Protein AF-0000000066908039 (afdb_homodimer)

Radius of gyration: 25.73 Å; Cα contacts (8 Å, |Δi|>4): 1770; chains: 2; bounding box: 52×77×65 Å

Structure (mmCIF, N/CA/C/O backbone):
data_AF-0000000066908039-model_v1
#
loop_
_entity.id
_entity.type
_entity.pdbx_description
1 polymer 'Alanine--glyoxylate aminotransferase'
#
loop_
_atom_site.group_PDB
_atom_site.id
_atom_site.type_symbol
_atom_site.label_atom_id
_atom_site.label_alt_id
_atom_site.label_comp_id
_atom_site.label_asym_id
_atom_site.label_entity_id
_atom_site.label_seq_id
_atom_site.pdbx_PDB_ins_code
_atom_site.Cartn_x
_atom_site.Cartn_y
_atom_site.Cartn_z
_atom_site.occupancy
_atom_site.B_iso_or_equiv
_atom_site.auth_seq_id
_atom_site.auth_comp_id
_atom_site.auth_asym_id
_atom_site.auth_atom_id
_atom_site.pdbx_PDB_model_num
ATOM 1 N N . MET A 1 1 ? 25.484 -14.102 -6.543 1 81.69 1 MET A N 1
ATOM 2 C CA . MET A 1 1 ? 25.922 -14.5 -5.207 1 81.69 1 MET A CA 1
ATOM 3 C C . MET A 1 1 ? 25.031 -13.875 -4.137 1 81.69 1 MET A C 1
ATOM 5 O O . MET A 1 1 ? 24.5 -12.781 -4.328 1 81.69 1 MET A O 1
ATOM 9 N N . PRO A 1 2 ? 24.844 -14.617 -3.078 1 89.31 2 PRO A N 1
ATOM 10 C CA . PRO A 1 2 ? 24.047 -14.055 -1.981 1 89.31 2 PRO A CA 1
ATOM 11 C C . PRO A 1 2 ? 24.672 -12.781 -1.407 1 89.31 2 PRO A C 1
ATOM 13 O O . PRO A 1 2 ? 25.875 -12.711 -1.197 1 89.31 2 PRO A O 1
ATOM 16 N N . PRO A 1 3 ? 23.828 -11.75 -1.226 1 91.5 3 PRO A N 1
ATOM 17 C CA . PRO A 1 3 ? 24.375 -10.523 -0.628 1 91.5 3 PRO A CA 1
ATOM 18 C C . PRO A 1 3 ? 24.844 -10.734 0.809 1 91.5 3 PRO A C 1
ATOM 20 O O . PRO A 1 3 ? 24.078 -11.164 1.663 1 91.5 3 PRO A O 1
ATOM 23 N N . ARG A 1 4 ? 26.016 -10.305 1.172 1 90.81 4 ARG A N 1
ATOM 24 C CA . ARG A 1 4 ? 26.641 -10.547 2.463 1 90.81 4 ARG A CA 1
ATOM 25 C C . ARG A 1 4 ? 25.906 -9.82 3.582 1 90.81 4 ARG A C 1
ATOM 27 O O . ARG A 1 4 ? 25.844 -10.305 4.711 1 90.81 4 ARG A O 1
ATOM 34 N N . ALA A 1 5 ? 25.344 -8.633 3.219 1 90.31 5 ALA A N 1
ATOM 35 C CA . ALA A 1 5 ? 24.672 -7.82 4.227 1 90.31 5 ALA A CA 1
ATOM 36 C C . ALA A 1 5 ? 23.484 -8.57 4.828 1 90.31 5 ALA A C 1
ATOM 38 O O . ALA A 1 5 ? 23.109 -8.328 5.977 1 90.31 5 ALA A O 1
ATOM 39 N N . LEU A 1 6 ? 22.938 -9.516 4.098 1 94.56 6 LEU A N 1
ATOM 40 C CA . LEU A 1 6 ? 21.719 -10.211 4.516 1 94.56 6 LEU A CA 1
ATOM 41 C C . LEU A 1 6 ? 22.078 -11.453 5.336 1 94.56 6 LEU A C 1
ATOM 43 O O . LEU A 1 6 ? 21.188 -12.18 5.785 1 94.56 6 LEU A O 1
ATOM 47 N N . LEU A 1 7 ? 23.281 -11.672 5.566 1 92.94 7 LEU A N 1
ATOM 48 C CA . LEU A 1 7 ? 23.688 -12.789 6.418 1 92.94 7 LEU A CA 1
ATOM 49 C C . LEU A 1 7 ? 23.641 -12.383 7.891 1 92.94 7 LEU A C 1
ATOM 51 O O . LEU A 1 7 ? 23.672 -13.25 8.773 1 92.94 7 LEU A O 1
ATOM 55 N N . GLN A 1 8 ? 23.5 -11.078 8.141 1 91.44 8 GLN A N 1
ATOM 56 C CA . GLN A 1 8 ? 23.453 -10.562 9.5 1 91.44 8 GLN A CA 1
ATOM 57 C C . GLN A 1 8 ? 22.078 -10.008 9.836 1 91.44 8 GLN A C 1
ATOM 59 O O . GLN A 1 8 ? 21.375 -9.508 8.961 1 91.44 8 GLN A O 1
ATOM 64 N N . PRO A 1 9 ? 21.75 -10.164 11.117 1 90 9 PRO A N 1
ATOM 65 C CA . PRO A 1 9 ? 20.484 -9.539 11.508 1 90 9 PRO A CA 1
ATOM 66 C C . PRO A 1 9 ? 20.547 -8.016 11.477 1 90 9 PRO A C 1
ATOM 68 O O . PRO A 1 9 ? 21.625 -7.438 11.43 1 90 9 PRO A O 1
ATOM 71 N N . CYS A 1 10 ? 19.406 -7.414 11.336 1 90.75 10 CYS A N 1
ATOM 72 C CA . CYS A 1 10 ? 19.266 -5.965 11.391 1 90.75 10 CYS A CA 1
ATOM 73 C C . CYS A 1 10 ? 18.859 -5.508 12.781 1 90.75 10 CYS A C 1
ATOM 75 O O . CYS A 1 10 ? 17.953 -6.086 13.383 1 90.75 10 CYS A O 1
ATOM 77 N N . GLU A 1 11 ? 19.594 -4.531 13.242 1 90 11 GLU A N 1
ATOM 78 C CA . GLU A 1 11 ? 19.234 -3.959 14.531 1 90 11 GLU A CA 1
ATOM 79 C C . GLU A 1 11 ? 19 -2.453 14.422 1 90 11 GLU A C 1
ATOM 81 O O . GLU A 1 11 ? 19.734 -1.755 13.727 1 90 11 GLU A O 1
ATOM 86 N N . LEU A 1 12 ? 17.906 -2.064 14.969 1 94.25 12 LEU A N 1
ATOM 87 C CA . LEU A 1 12 ? 17.562 -0.649 15.023 1 94.25 12 LEU A CA 1
ATOM 88 C C . LEU A 1 12 ? 17.375 -0.19 16.469 1 94.25 12 LEU A C 1
ATOM 90 O O . LEU A 1 12 ? 16.844 -0.926 17.297 1 94.25 12 LEU A O 1
ATOM 94 N N . ARG A 1 13 ? 17.906 0.986 16.766 1 91.06 13 ARG A N 1
ATOM 95 C CA . ARG A 1 13 ? 17.719 1.56 18.094 1 91.06 13 ARG A CA 1
ATOM 96 C C . ARG A 1 13 ? 16.406 2.338 18.172 1 91.06 13 ARG A C 1
ATOM 98 O O . ARG A 1 13 ? 15.977 2.941 17.188 1 91.06 13 ARG A O 1
ATOM 105 N N . GLU A 1 14 ? 15.859 2.248 19.375 1 93.88 14 GLU A N 1
ATOM 106 C CA . GLU A 1 14 ? 14.68 3.076 19.625 1 93.88 14 GLU A CA 1
ATOM 107 C C . GLU A 1 14 ? 15.023 4.562 19.547 1 93.88 14 GLU A C 1
ATOM 109 O O . GLU A 1 14 ? 16.125 4.965 19.938 1 93.88 14 GLU A O 1
ATOM 114 N N . ARG A 1 15 ? 14.156 5.297 19.125 1 97.12 15 ARG A N 1
ATOM 115 C CA . ARG A 1 15 ? 14.312 6.746 19.047 1 97.12 15 ARG A CA 1
ATOM 116 C C . ARG A 1 15 ? 12.961 7.445 19.141 1 97.12 15 ARG A C 1
ATOM 118 O O . ARG A 1 15 ? 11.914 6.805 19.031 1 97.12 15 ARG A O 1
ATOM 125 N N . TYR A 1 16 ? 12.977 8.703 19.453 1 98.19 16 TYR A N 1
ATOM 126 C CA . TYR A 1 16 ? 11.766 9.508 19.5 1 98.19 16 TYR A CA 1
ATOM 127 C C . TYR A 1 16 ? 11.5 10.18 18.156 1 98.19 16 TYR A C 1
ATOM 129 O O . TYR A 1 16 ? 12.336 10.945 17.656 1 98.19 16 TYR A O 1
ATOM 137 N N . LEU A 1 17 ? 10.367 9.867 17.578 1 98.44 17 LEU A N 1
ATOM 138 C CA . LEU A 1 17 ? 10.008 10.422 16.266 1 98.44 17 LEU A CA 1
ATOM 139 C C . LEU A 1 17 ? 9.102 11.633 16.422 1 98.44 17 LEU A C 1
ATOM 141 O O . LEU A 1 17 ? 7.879 11.492 16.562 1 98.44 17 LEU A O 1
ATOM 145 N N . PHE A 1 18 ? 9.68 12.805 16.297 1 98.56 18 PHE A N 1
ATOM 146 C CA . PHE A 1 18 ? 8.945 14.047 16.484 1 98.56 18 PHE A CA 1
ATOM 147 C C . PHE A 1 18 ? 8.914 14.875 15.211 1 98.56 18 PHE A C 1
ATOM 149 O O . PHE A 1 18 ? 8.898 16.109 15.258 1 98.56 18 PHE A O 1
ATOM 156 N N . GLY A 1 19 ? 9.055 14.242 14.031 1 97.25 19 GLY A N 1
ATOM 157 C CA . GLY A 1 19 ? 8.867 14.898 12.75 1 97.25 19 GLY A CA 1
ATOM 158 C C . GLY A 1 19 ? 7.43 14.859 12.266 1 97.25 19 GLY A C 1
ATOM 159 O O . GLY A 1 19 ? 6.508 14.648 13.062 1 97.25 19 GLY A O 1
ATOM 160 N N . PRO A 1 20 ? 7.184 15.094 10.984 1 97 20 PRO A N 1
ATOM 161 C CA . PRO A 1 20 ? 5.824 15.117 10.438 1 97 20 PRO A CA 1
ATOM 162 C C . PRO A 1 20 ? 5.227 13.719 10.297 1 97 20 PRO A C 1
ATOM 164 O O . PRO A 1 20 ? 4.082 13.57 9.859 1 97 20 PRO A O 1
ATOM 167 N N . GLY A 1 21 ? 5.859 12.75 10.656 1 95.19 21 GLY A N 1
ATOM 168 C CA . GLY A 1 21 ? 5.5 11.352 10.516 1 95.19 21 GLY A CA 1
ATOM 169 C C . GLY A 1 21 ? 6.594 10.508 9.883 1 95.19 21 GLY A C 1
ATOM 170 O O . GLY A 1 21 ? 7.395 11.016 9.094 1 95.19 21 GLY A O 1
ATOM 171 N N . PRO A 1 22 ? 6.703 9.281 10.281 1 97.06 22 PRO A N 1
ATOM 172 C CA . PRO A 1 22 ? 5.805 8.516 11.148 1 97.06 22 PRO A CA 1
ATOM 173 C C . PRO A 1 22 ? 5.996 8.844 12.625 1 97.06 22 PRO A C 1
ATOM 175 O O . PRO A 1 22 ? 7.047 9.359 13.016 1 97.06 22 PRO A O 1
ATOM 178 N N . THR A 1 23 ? 4.98 8.594 13.406 1 97.56 23 THR A N 1
ATOM 179 C CA . THR A 1 23 ? 5.055 8.68 14.859 1 97.56 23 THR A CA 1
ATOM 180 C C . THR A 1 23 ? 5.516 7.348 15.453 1 97.56 23 THR A C 1
ATOM 182 O O . THR A 1 23 ? 5.504 6.324 14.766 1 97.56 23 THR A O 1
ATOM 185 N N . ASN A 1 24 ? 5.973 7.449 16.719 1 98.19 24 ASN A N 1
ATOM 186 C CA . ASN A 1 24 ? 6.141 6.18 17.406 1 98.19 24 ASN A CA 1
ATOM 187 C C . ASN A 1 24 ? 4.832 5.398 17.469 1 98.19 24 ASN A C 1
ATOM 189 O O . ASN A 1 24 ? 3.758 5.992 17.594 1 98.19 24 ASN A O 1
ATOM 193 N N . LEU A 1 25 ? 4.957 4.102 17.406 1 98.25 25 LEU A N 1
ATOM 194 C CA . LEU A 1 25 ? 3.764 3.264 17.359 1 98.25 25 LEU A CA 1
ATOM 195 C C . LEU A 1 25 ? 3.08 3.209 18.719 1 98.25 25 LEU A C 1
ATOM 197 O O . LEU A 1 25 ? 3.75 3.178 19.75 1 98.25 25 LEU A O 1
ATOM 201 N N . LEU A 1 26 ? 1.764 3.287 18.641 1 98.19 26 LEU A N 1
ATOM 202 C CA . LEU A 1 26 ? 1.006 2.883 19.812 1 98.19 26 LEU A CA 1
ATOM 203 C C . LEU A 1 26 ? 1.346 1.45 20.219 1 98.19 26 LEU A C 1
ATOM 205 O O . LEU A 1 26 ? 1.3 0.542 19.391 1 98.19 26 LEU A O 1
ATOM 209 N N . PRO A 1 27 ? 1.676 1.215 21.484 1 97.62 27 PRO A N 1
ATOM 210 C CA . PRO A 1 27 ? 2.123 -0.12 21.891 1 97.62 27 PRO A CA 1
ATOM 211 C C . PRO A 1 27 ? 1.125 -1.214 21.516 1 97.62 27 PRO A C 1
ATOM 213 O O . PRO A 1 27 ? 1.52 -2.268 21.016 1 97.62 27 PRO A O 1
ATOM 216 N N . SER A 1 28 ? -0.152 -0.979 21.781 1 97.06 28 SER A N 1
ATOM 217 C CA . SER A 1 28 ? -1.155 -1.985 21.453 1 97.06 28 SER A CA 1
ATOM 218 C C . SER A 1 28 ? -1.245 -2.203 19.938 1 97.06 28 SER A C 1
ATOM 220 O O . SER A 1 28 ? -1.503 -3.318 19.484 1 97.06 28 SER A O 1
ATOM 222 N N . ALA A 1 29 ? -1.138 -1.154 19.141 1 97.88 29 ALA A N 1
ATOM 223 C CA . ALA A 1 29 ? -1.115 -1.281 17.688 1 97.88 29 ALA A CA 1
ATOM 224 C C . ALA A 1 29 ? 0.103 -2.076 17.219 1 97.88 29 ALA A C 1
ATOM 226 O O . ALA A 1 29 ? 0.01 -2.883 16.297 1 97.88 29 ALA A O 1
ATOM 227 N N . GLN A 1 30 ? 1.239 -1.784 17.859 1 98.12 30 GLN A N 1
ATOM 228 C CA . GLN A 1 30 ? 2.459 -2.523 17.547 1 98.12 30 GLN A CA 1
ATOM 229 C C . GLN A 1 30 ? 2.287 -4.012 17.828 1 98.12 30 GLN A C 1
ATOM 231 O O . GLN A 1 30 ? 2.676 -4.852 17.016 1 98.12 30 GLN A O 1
ATOM 236 N N . ASP A 1 31 ? 1.725 -4.332 18.984 1 97.38 31 ASP A N 1
ATOM 237 C CA . ASP A 1 31 ? 1.477 -5.723 19.344 1 97.38 31 ASP A CA 1
ATOM 238 C C . ASP A 1 31 ? 0.579 -6.41 18.328 1 97.38 31 ASP A C 1
ATOM 240 O O . ASP A 1 31 ? 0.775 -7.586 18 1 97.38 31 ASP A O 1
ATOM 244 N N . ALA A 1 32 ? -0.377 -5.703 17.797 1 98 32 ALA A N 1
ATOM 245 C CA . ALA A 1 32 ? -1.38 -6.262 16.891 1 98 32 ALA A CA 1
ATOM 246 C C . ALA A 1 32 ? -0.751 -6.668 15.562 1 98 32 ALA A C 1
ATOM 248 O O . ALA A 1 32 ? -1.314 -7.484 14.828 1 98 32 ALA A O 1
ATOM 249 N N . LEU A 1 33 ? 0.386 -6.121 15.242 1 98.44 33 LEU A N 1
ATOM 250 C CA . LEU A 1 33 ? 1.044 -6.406 13.969 1 98.44 33 LEU A CA 1
ATOM 251 C C . LEU A 1 33 ? 1.41 -7.883 13.867 1 98.44 33 LEU A C 1
ATOM 253 O O . LEU A 1 33 ? 1.646 -8.391 12.773 1 98.44 33 LEU A O 1
ATOM 257 N N . THR A 1 34 ? 1.468 -8.609 14.969 1 97.62 34 THR A N 1
ATOM 258 C CA . THR A 1 34 ? 1.936 -9.984 14.953 1 97.62 34 THR A CA 1
ATOM 259 C C . THR A 1 34 ? 0.778 -10.953 15.195 1 97.62 34 THR A C 1
ATOM 261 O O . THR A 1 34 ? 0.996 -12.141 15.453 1 97.62 34 THR A O 1
ATOM 264 N N . MET A 1 35 ? -0.462 -10.453 15.18 1 96.94 35 MET A N 1
ATOM 265 C CA . MET A 1 35 ? -1.632 -11.32 15.289 1 96.94 35 MET A CA 1
ATOM 266 C C . MET A 1 35 ? -1.686 -12.312 14.133 1 96.94 35 MET A C 1
ATOM 268 O O . MET A 1 35 ? -1.126 -12.055 13.062 1 96.94 35 MET A O 1
ATOM 272 N N . PRO A 1 36 ? -2.383 -13.422 14.352 1 95.69 36 PRO A N 1
ATOM 273 C CA . PRO A 1 36 ? -2.434 -14.453 13.32 1 95.69 36 PRO A CA 1
ATOM 274 C C . PRO A 1 36 ? -3.078 -13.969 12.023 1 95.69 36 PRO A C 1
ATOM 276 O O . PRO A 1 36 ? -4.047 -13.203 12.062 1 95.69 36 PRO A O 1
ATOM 279 N N . MET A 1 37 ? -2.57 -14.516 10.922 1 96 37 MET A N 1
ATOM 280 C CA . MET A 1 37 ? -3.141 -14.219 9.609 1 96 37 MET A CA 1
ATOM 281 C C . MET A 1 37 ? -4.406 -15.039 9.375 1 96 37 MET A C 1
ATOM 283 O O . MET A 1 37 ? -4.613 -16.078 10.016 1 96 37 MET A O 1
ATOM 287 N N . THR A 1 38 ? -5.203 -14.547 8.555 1 94.62 38 THR A N 1
ATOM 288 C CA . THR A 1 38 ? -6.418 -15.234 8.117 1 94.62 38 THR A CA 1
ATOM 289 C C . THR A 1 38 ? -6.516 -15.25 6.594 1 94.62 38 THR A C 1
ATOM 291 O O . THR A 1 38 ? -5.637 -14.719 5.906 1 94.62 38 THR A O 1
ATOM 294 N N . GLY A 1 39 ? -7.531 -15.914 6.086 1 90.56 39 GLY A N 1
ATOM 295 C CA . GLY A 1 39 ? -7.848 -15.766 4.676 1 90.56 39 GLY A CA 1
ATOM 296 C C . GLY A 1 39 ? -8.406 -14.398 4.332 1 90.56 39 GLY A C 1
ATOM 297 O O . GLY A 1 39 ? -9.078 -13.773 5.152 1 90.56 3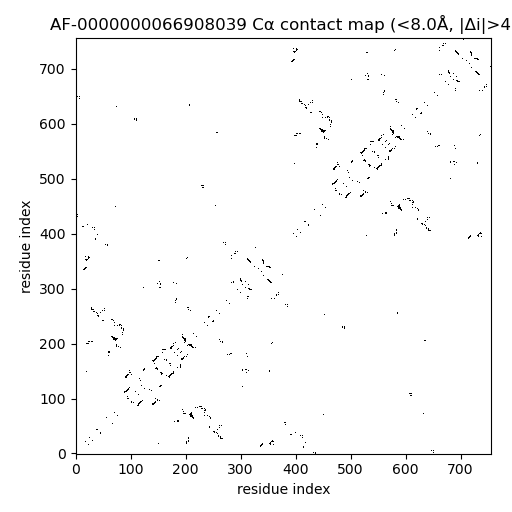9 GLY A O 1
ATOM 298 N N . TYR A 1 40 ? -8.219 -13.969 3.113 1 84.12 40 TYR A N 1
ATOM 299 C CA . TYR A 1 40 ? -8.469 -12.594 2.676 1 84.12 40 TYR A CA 1
ATOM 300 C C . TYR A 1 40 ? -9.969 -12.305 2.65 1 84.12 40 TYR A C 1
ATOM 302 O O . TYR A 1 40 ? -10.375 -11.141 2.629 1 84.12 40 TYR A O 1
ATOM 310 N N . LEU A 1 41 ? -10.82 -13.234 2.633 1 90.25 41 LEU A N 1
ATOM 311 C CA . LEU A 1 41 ? -12.266 -13.023 2.686 1 90.25 41 LEU A CA 1
ATOM 312 C C . LEU A 1 41 ? -12.891 -13.859 3.797 1 90.25 41 LEU A C 1
ATOM 314 O O . LEU A 1 41 ? -14.109 -14.078 3.803 1 90.25 41 LEU A O 1
ATOM 318 N N . HIS A 1 42 ? -12.07 -14.375 4.656 1 92.81 42 HIS A N 1
ATOM 319 C CA . HIS A 1 42 ? -12.594 -15.125 5.793 1 92.81 42 HIS A CA 1
ATOM 320 C C . HIS A 1 42 ? -13.469 -14.242 6.684 1 92.81 42 HIS A C 1
ATOM 322 O O . HIS A 1 42 ? -13.18 -13.062 6.867 1 92.81 42 HIS A O 1
ATOM 328 N N . ALA A 1 43 ? -14.461 -14.812 7.316 1 94 43 ALA A N 1
ATOM 329 C CA . ALA A 1 43 ? -15.438 -14.078 8.117 1 94 43 ALA A CA 1
ATOM 330 C C . ALA A 1 43 ? -14.766 -13.367 9.289 1 94 43 ALA A C 1
ATOM 332 O O . ALA A 1 43 ? -15.156 -12.258 9.656 1 94 43 ALA A O 1
ATOM 333 N N . ASP A 1 44 ? -13.742 -13.992 9.859 1 95.62 44 ASP A N 1
ATOM 334 C CA . ASP A 1 44 ? -13.008 -13.375 10.953 1 95.62 44 ASP A CA 1
ATOM 335 C C . ASP A 1 44 ? -12.391 -12.047 10.523 1 95.62 44 ASP A C 1
ATOM 337 O O . ASP A 1 44 ? -12.391 -11.078 11.281 1 95.62 44 ASP A O 1
ATOM 341 N N . PHE A 1 45 ? -11.875 -12 9.398 1 97 45 PHE A N 1
ATOM 342 C CA . PHE A 1 45 ? -11.203 -10.805 8.914 1 97 45 PHE A CA 1
ATOM 343 C C . PHE A 1 45 ? -12.219 -9.742 8.508 1 97 45 PHE A C 1
ATOM 345 O O . PHE A 1 45 ? -12.039 -8.555 8.812 1 97 45 PHE A O 1
ATOM 352 N N . THR A 1 46 ? -13.25 -10.102 7.742 1 97 46 THR A N 1
ATOM 353 C CA . THR A 1 46 ? -14.234 -9.117 7.301 1 97 46 THR A CA 1
ATOM 354 C C . THR A 1 46 ? -14.93 -8.484 8.5 1 97 46 THR A C 1
ATOM 356 O O . THR A 1 46 ? -15.312 -7.312 8.445 1 97 46 THR A O 1
ATOM 359 N N . GLN A 1 47 ? -15.031 -9.266 9.602 1 97.06 47 GLN A N 1
ATOM 360 C CA . GLN A 1 47 ? -15.555 -8.68 10.828 1 97.06 47 GLN A CA 1
ATOM 361 C C . GLN A 1 47 ? -14.625 -7.59 11.359 1 97.06 47 GLN A C 1
ATOM 363 O O . GLN A 1 47 ? -15.086 -6.539 11.805 1 97.06 47 GLN A O 1
ATOM 368 N N . ILE A 1 48 ? -13.383 -7.84 11.336 1 97.94 48 ILE A N 1
ATOM 369 C CA . ILE A 1 48 ? -12.398 -6.848 11.758 1 97.94 48 ILE A CA 1
ATOM 370 C C . ILE A 1 48 ? -12.484 -5.617 10.859 1 97.94 48 ILE A C 1
ATOM 372 O O . ILE A 1 48 ? -12.422 -4.484 11.336 1 97.94 48 ILE A O 1
ATOM 376 N N . MET A 1 49 ? -12.609 -5.832 9.555 1 98.25 49 MET A N 1
ATOM 377 C CA . MET A 1 49 ? -12.773 -4.727 8.609 1 98.25 49 MET A CA 1
ATOM 378 C C . MET A 1 49 ? -14 -3.889 8.969 1 98.25 49 MET A C 1
ATOM 380 O O . MET A 1 49 ? -13.945 -2.658 8.922 1 98.25 49 MET A O 1
ATOM 384 N N . ASP A 1 50 ? -15.078 -4.566 9.344 1 98 50 ASP A N 1
ATOM 385 C CA . ASP A 1 50 ? -16.297 -3.859 9.742 1 98 50 ASP A CA 1
ATOM 386 C C . ASP A 1 50 ? -16.047 -3.02 10.992 1 98 50 ASP A C 1
ATOM 388 O O . ASP A 1 50 ? -16.578 -1.909 11.109 1 98 50 ASP A O 1
ATOM 392 N N . GLU A 1 51 ? -15.312 -3.555 11.906 1 98.31 51 GLU A N 1
ATOM 393 C CA . GLU A 1 51 ? -14.992 -2.834 13.133 1 98.31 51 GLU A CA 1
ATOM 394 C C . GLU A 1 51 ? -14.109 -1.621 12.852 1 98.31 51 GLU A C 1
ATOM 396 O O . GLU A 1 51 ? -14.297 -0.56 13.453 1 98.31 51 GLU A O 1
ATOM 401 N N . VAL A 1 52 ? -13.188 -1.804 11.961 1 98.69 52 VAL A N 1
ATOM 402 C CA . VAL A 1 52 ? -12.344 -0.685 11.555 1 98.69 52 VAL A CA 1
ATOM 403 C C . VAL A 1 52 ? -13.203 0.397 10.898 1 98.69 52 VAL A C 1
ATOM 405 O O . VAL A 1 52 ? -13.047 1.584 11.195 1 98.69 52 VAL A O 1
ATOM 408 N N . LYS A 1 53 ? -14.133 -0.014 10.016 1 98.5 53 LYS A N 1
ATOM 409 C CA . LYS A 1 53 ? -15.055 0.924 9.383 1 98.5 53 LYS A CA 1
ATOM 410 C C . LYS A 1 53 ? -15.82 1.732 10.414 1 98.5 53 LYS A C 1
ATOM 412 O O . LYS A 1 53 ? -15.914 2.959 10.32 1 98.5 53 LYS A O 1
ATOM 417 N N . ALA A 1 54 ? -16.328 1.078 11.398 1 98.44 54 ALA A N 1
ATOM 418 C CA . ALA A 1 54 ? -17.094 1.741 12.461 1 98.44 54 ALA A CA 1
ATOM 419 C C . ALA A 1 54 ? -16.203 2.719 13.234 1 98.44 54 ALA A C 1
ATOM 421 O O . ALA A 1 54 ? -16.641 3.818 13.578 1 98.44 54 ALA A O 1
ATOM 422 N N . GLY A 1 55 ? -15.039 2.283 13.523 1 98.62 55 GLY A N 1
ATOM 423 C CA . GLY A 1 55 ? -14.102 3.152 14.219 1 98.62 55 GLY A CA 1
ATOM 424 C C . GLY A 1 55 ? -13.719 4.379 13.414 1 98.62 55 GLY A C 1
ATOM 425 O O . GLY A 1 55 ? -13.578 5.473 13.961 1 98.62 55 GLY A O 1
ATOM 426 N N . LEU A 1 56 ? -13.531 4.195 12.133 1 98.81 56 LEU A N 1
ATOM 427 C CA . LEU A 1 56 ? -13.203 5.32 11.266 1 98.81 56 LEU A CA 1
ATOM 428 C C . LEU A 1 56 ? -14.367 6.297 11.172 1 98.81 56 LEU A C 1
ATOM 430 O O . LEU A 1 56 ? -14.164 7.512 11.117 1 98.81 56 LEU A O 1
ATOM 434 N N . GLN A 1 57 ? -15.555 5.77 11.109 1 98.69 57 GLN A N 1
ATOM 435 C CA . GLN A 1 57 ? -16.734 6.641 11.125 1 98.69 57 GLN A CA 1
ATOM 436 C C . GLN A 1 57 ? -16.75 7.488 12.398 1 98.69 57 GLN A C 1
ATOM 438 O O . GLN A 1 57 ? -17.094 8.672 12.352 1 98.69 57 GLN A O 1
ATOM 443 N N . TYR A 1 58 ? -16.391 6.855 13.484 1 98.62 58 TYR A N 1
ATOM 444 C CA . TYR A 1 58 ? -16.312 7.562 14.758 1 98.62 58 TYR A CA 1
ATOM 445 C C . TYR A 1 58 ? -15.273 8.672 14.703 1 98.62 58 TYR A C 1
ATOM 447 O O . TYR A 1 58 ? -15.547 9.812 15.086 1 98.62 58 TYR A O 1
ATOM 455 N N . MET A 1 59 ? -14.125 8.406 14.195 1 98.62 59 MET A N 1
ATOM 456 C CA . MET A 1 59 ? -13.031 9.367 14.125 1 98.62 59 MET A CA 1
ATOM 457 C C . MET A 1 59 ? -13.375 10.516 13.188 1 98.62 59 MET A C 1
ATOM 459 O O . MET A 1 59 ? -13.117 11.68 13.492 1 98.62 59 MET A O 1
ATOM 463 N N . PHE A 1 60 ? -14 10.188 12 1 98.81 60 PHE A N 1
ATOM 464 C CA . PHE A 1 60 ? -14.359 11.188 11.008 1 98.81 60 PHE A CA 1
ATOM 465 C C . PHE A 1 60 ? -15.609 11.945 11.438 1 98.81 60 PHE A C 1
ATOM 467 O O . PHE A 1 60 ? -15.945 12.977 10.844 1 98.81 60 PHE A O 1
ATOM 474 N N . GLN A 1 61 ? -16.297 11.375 12.469 1 98.44 61 GLN A N 1
ATOM 475 C CA . GLN A 1 61 ? -17.578 11.93 12.906 1 98.44 61 GLN A CA 1
ATOM 476 C C . GLN A 1 61 ? -18.578 12.008 11.758 1 98.44 61 GLN A C 1
ATOM 478 O O . GLN A 1 61 ? -19.141 13.07 11.484 1 98.44 61 GLN A O 1
ATOM 483 N N . THR A 1 62 ? -18.781 10.828 11.188 1 98.62 62 THR A N 1
ATOM 484 C CA . THR A 1 62 ? -19.641 10.742 10.008 1 98.62 62 THR A CA 1
ATOM 485 C C . THR A 1 62 ? -20.5 9.484 10.055 1 98.62 62 THR A C 1
ATOM 487 O O . THR A 1 62 ? -20.188 8.539 10.781 1 98.62 62 THR A O 1
ATOM 490 N N . ARG A 1 63 ? -21.547 9.57 9.359 1 97.5 63 ARG A N 1
ATOM 491 C CA . ARG A 1 63 ? -22.406 8.406 9.18 1 97.5 63 ARG A CA 1
ATOM 492 C C . ARG A 1 63 ? -22.266 7.836 7.77 1 97.5 63 ARG A C 1
ATOM 494 O O . ARG A 1 63 ? -23.031 6.953 7.375 1 97.5 63 ARG A O 1
ATOM 501 N N . ASN A 1 64 ? -21.297 8.336 7.031 1 98.56 64 ASN A N 1
ATOM 502 C CA . ASN A 1 64 ? -21.094 7.848 5.668 1 98.56 64 ASN A CA 1
ATOM 503 C C . ASN A 1 64 ? -20.938 6.332 5.633 1 98.56 64 ASN A C 1
ATOM 505 O O . ASN A 1 64 ? -20.047 5.781 6.293 1 98.56 64 ASN A O 1
ATOM 509 N N . ARG A 1 65 ? -21.703 5.68 4.805 1 97 65 ARG A N 1
ATOM 510 C CA . ARG A 1 65 ? -21.547 4.238 4.633 1 97 65 ARG A CA 1
ATOM 511 C C . ARG A 1 65 ? -20.266 3.902 3.893 1 97 65 ARG A C 1
ATOM 513 O O . ARG A 1 65 ? -19.703 2.82 4.078 1 97 65 ARG A O 1
ATOM 520 N N . PHE A 1 66 ? -19.828 4.848 3.082 1 98.31 66 PHE A N 1
ATOM 521 C CA . PHE A 1 66 ? -18.625 4.641 2.293 1 98.31 66 PHE A CA 1
ATOM 522 C C . PHE A 1 66 ? -17.391 5.133 3.045 1 98.31 66 PHE A C 1
ATOM 524 O O . PHE A 1 66 ? -16.734 6.082 2.617 1 98.31 66 PHE A O 1
ATOM 531 N N . THR A 1 67 ? -17.172 4.543 4.156 1 98.88 67 THR A N 1
ATOM 532 C CA . THR A 1 67 ? -15.984 4.711 4.984 1 98.88 67 THR A CA 1
ATOM 533 C C . THR A 1 67 ? -15.156 3.434 5.004 1 98.88 67 THR A C 1
ATOM 535 O O . THR A 1 67 ? -15.68 2.346 5.25 1 98.88 67 THR A O 1
ATOM 538 N N . MET A 1 68 ? -13.898 3.543 4.621 1 98.81 68 MET A N 1
ATOM 539 C CA . MET A 1 68 ? -13.039 2.387 4.406 1 98.81 68 MET A CA 1
ATOM 540 C C . MET A 1 68 ? -11.57 2.777 4.523 1 98.81 68 MET A C 1
ATOM 542 O O . MET A 1 68 ? -11.242 3.855 5.023 1 98.81 68 MET A O 1
ATOM 546 N N . ALA A 1 69 ? -10.695 1.877 4.141 1 98.81 69 ALA A N 1
ATOM 547 C CA . ALA A 1 69 ? -9.258 2.162 4.133 1 98.81 69 ALA A CA 1
ATOM 548 C C . ALA A 1 69 ? -8.602 1.643 2.859 1 98.81 69 ALA A C 1
ATOM 550 O O . ALA A 1 69 ? -8.961 0.573 2.361 1 98.81 69 ALA A O 1
ATOM 551 N N . ILE A 1 70 ? -7.695 2.396 2.369 1 98.56 70 ILE A N 1
ATOM 552 C CA . ILE A 1 70 ? -6.926 2.051 1.179 1 98.56 70 ILE A CA 1
ATOM 553 C C . ILE A 1 70 ? -5.605 1.406 1.588 1 98.56 70 ILE A C 1
ATOM 555 O O . ILE A 1 70 ? -4.875 1.945 2.424 1 98.56 70 ILE A O 1
ATOM 559 N N . THR A 1 71 ? -5.297 0.19 1.025 1 98.5 71 THR A N 1
ATOM 560 C CA . THR A 1 71 ? -3.965 -0.378 1.19 1 98.5 71 THR A CA 1
ATOM 561 C C . THR A 1 71 ? -2.932 0.437 0.419 1 98.5 71 THR A C 1
ATOM 563 O O . THR A 1 71 ? -2.715 0.207 -0.773 1 98.5 71 THR A O 1
ATOM 566 N N . GLY A 1 72 ? -2.283 1.34 1.029 1 98.44 72 GLY A N 1
ATOM 567 C CA . GLY A 1 72 ? -1.347 2.316 0.494 1 98.44 72 GLY A CA 1
ATOM 568 C C . GLY A 1 72 ? -1.127 3.5 1.418 1 98.44 72 GLY A C 1
ATOM 569 O O . GLY A 1 72 ? -1.807 3.633 2.438 1 98.44 72 GLY A O 1
ATOM 570 N N . SER A 1 73 ? -0.213 4.336 1.131 1 98 73 SER A N 1
ATOM 571 C CA . SER A 1 73 ? 0.095 5.508 1.941 1 98 73 SER A CA 1
ATOM 572 C C . SER A 1 73 ? -0.945 6.605 1.742 1 98 73 SER A C 1
ATOM 574 O O . SER A 1 73 ? -1.9 6.434 0.983 1 98 73 SER A O 1
ATOM 576 N N . GLY A 1 74 ? -0.762 7.699 2.443 1 98.12 74 GLY A N 1
ATOM 577 C CA . GLY A 1 74 ? -1.64 8.844 2.271 1 98.12 74 GLY A CA 1
ATOM 578 C C . GLY A 1 74 ? -1.714 9.328 0.834 1 98.12 74 GLY A C 1
ATOM 579 O O . GLY A 1 74 ? -2.764 9.797 0.384 1 98.12 74 GLY A O 1
ATOM 580 N N . HIS A 1 75 ? -0.616 9.219 0.046 1 98.56 75 HIS A N 1
ATOM 581 C CA . HIS A 1 75 ? -0.602 9.602 -1.361 1 98.56 75 HIS A CA 1
ATOM 582 C C . HIS A 1 75 ? -1.543 8.727 -2.182 1 98.56 75 HIS A C 1
ATOM 584 O O . HIS A 1 75 ? -2.141 9.195 -3.154 1 98.56 75 HIS A O 1
ATOM 590 N N . ALA A 1 76 ? -1.617 7.449 -1.766 1 98.75 76 ALA A N 1
ATOM 591 C CA . ALA A 1 76 ? -2.557 6.562 -2.447 1 98.75 76 ALA A CA 1
ATOM 592 C C . ALA A 1 76 ? -3.996 7.035 -2.254 1 98.75 76 ALA A C 1
ATOM 594 O O . ALA A 1 76 ? -4.797 7.004 -3.191 1 98.75 76 ALA A O 1
ATOM 595 N N . ALA A 1 77 ? -4.336 7.43 -1.057 1 98.88 77 ALA A N 1
ATOM 596 C CA . ALA A 1 77 ? -5.684 7.914 -0.78 1 98.88 77 ALA A CA 1
ATOM 597 C C . ALA A 1 77 ? -5.957 9.227 -1.504 1 98.88 77 ALA A C 1
ATOM 599 O O . ALA A 1 77 ? -7.066 9.461 -1.992 1 98.88 77 ALA A O 1
ATOM 600 N N . MET A 1 78 ? -4.988 10.117 -1.501 1 98.88 78 MET A N 1
ATOM 601 C CA . MET A 1 78 ? -5.09 11.359 -2.262 1 98.88 78 MET A CA 1
ATOM 602 C C . MET A 1 78 ? -5.391 11.078 -3.73 1 98.88 78 MET A C 1
ATOM 604 O O . MET A 1 78 ? -6.324 11.648 -4.297 1 98.88 78 MET A O 1
ATOM 608 N N . GLU A 1 79 ? -4.625 10.203 -4.289 1 98.88 79 GLU A N 1
ATOM 609 C CA . GLU A 1 79 ? -4.797 9.867 -5.699 1 98.88 79 GLU A CA 1
ATOM 610 C C . GLU A 1 79 ? -6.121 9.148 -5.938 1 98.88 79 GLU A C 1
ATOM 612 O O . GLU A 1 79 ? -6.781 9.375 -6.953 1 98.88 79 GLU A O 1
ATOM 617 N N . ALA A 1 80 ? -6.473 8.203 -5.047 1 98.94 80 ALA A N 1
ATOM 618 C CA . ALA A 1 80 ? -7.758 7.52 -5.145 1 98.94 80 ALA A CA 1
ATOM 619 C C . ALA A 1 80 ? -8.914 8.516 -5.188 1 98.94 80 ALA A C 1
ATOM 621 O O . ALA A 1 80 ? -9.859 8.344 -5.953 1 98.94 80 ALA A O 1
ATOM 622 N N . SER A 1 81 ? -8.828 9.531 -4.344 1 98.94 81 SER A N 1
ATOM 623 C CA . SER A 1 81 ? -9.867 10.555 -4.316 1 98.94 81 SER A CA 1
ATOM 624 C C . SER A 1 81 ? -9.984 11.258 -5.664 1 98.94 81 SER A C 1
ATOM 626 O O . SER A 1 81 ? -11.078 11.359 -6.227 1 98.94 81 SER A O 1
ATOM 628 N N . LEU A 1 82 ? -8.898 11.672 -6.207 1 98.94 82 LEU A N 1
ATOM 629 C CA . LEU A 1 82 ? -8.898 12.469 -7.426 1 98.94 82 LEU A CA 1
ATOM 630 C C . LEU A 1 82 ? -9.312 11.625 -8.625 1 98.94 82 LEU A C 1
ATOM 632 O O . LEU A 1 82 ? -10.148 12.047 -9.43 1 98.94 82 LEU A O 1
ATOM 636 N N . VAL A 1 83 ? -8.773 10.383 -8.742 1 98.88 83 VAL A N 1
ATOM 637 C CA . VAL A 1 83 ? -8.969 9.57 -9.938 1 98.88 83 VAL A CA 1
ATOM 638 C C . VAL A 1 83 ? -10.414 9.086 -10 1 98.88 83 VAL A C 1
ATOM 640 O O . VAL A 1 83 ? -10.922 8.766 -11.078 1 98.88 83 VAL A O 1
ATOM 643 N N . ASN A 1 84 ? -11.102 9.062 -8.891 1 98.94 84 ASN A N 1
ATOM 644 C CA . ASN A 1 84 ? -12.484 8.602 -8.852 1 98.94 84 ASN A CA 1
ATOM 645 C C . ASN A 1 84 ? -13.461 9.773 -8.977 1 98.94 84 ASN A C 1
ATOM 647 O O . ASN A 1 84 ? -14.484 9.656 -9.656 1 98.94 84 ASN A O 1
ATOM 651 N N . LEU A 1 85 ? -13.203 10.922 -8.367 1 98.88 85 LEU A N 1
ATOM 652 C CA . LEU A 1 85 ? -14.148 12.031 -8.297 1 98.88 85 LEU A CA 1
ATOM 653 C C . LEU A 1 85 ? -14.125 12.852 -9.578 1 98.88 85 LEU A C 1
ATOM 655 O O . LEU A 1 85 ? -15.047 13.617 -9.852 1 98.88 85 LEU A O 1
ATOM 659 N N . LEU A 1 86 ? -13.047 12.734 -10.359 1 98.81 86 LEU A N 1
ATOM 660 C CA . LEU A 1 86 ? -12.891 13.57 -11.547 1 98.81 86 LEU A CA 1
ATOM 661 C C . LEU A 1 86 ? -12.609 12.719 -12.781 1 98.81 86 LEU A C 1
ATOM 663 O O . LEU A 1 86 ? -12.016 11.648 -12.672 1 98.81 86 LEU A O 1
ATOM 667 N N . GLU A 1 87 ? -13.039 13.18 -13.891 1 97.94 87 GLU A N 1
ATOM 668 C CA . GLU A 1 87 ? -12.742 12.609 -15.195 1 97.94 87 GLU A CA 1
ATOM 669 C C . GLU A 1 87 ? -11.867 13.555 -16.016 1 97.94 87 GLU A C 1
ATOM 671 O O . GLU A 1 87 ? -11.719 14.734 -15.68 1 97.94 87 GLU A O 1
ATOM 676 N N . HIS A 1 88 ? -11.328 13 -17.078 1 97.12 88 HIS A N 1
ATOM 677 C CA . HIS A 1 88 ? -10.477 13.766 -17.984 1 97.12 88 HIS A CA 1
ATOM 678 C C . HIS A 1 88 ? -11.109 15.109 -18.328 1 97.12 88 HIS A C 1
ATOM 680 O O . HIS A 1 88 ? -12.297 15.18 -18.625 1 97.12 88 HIS A O 1
ATOM 686 N N . ASN A 1 89 ? -10.375 16.188 -18.234 1 98.06 89 ASN A N 1
ATOM 687 C CA . ASN A 1 89 ? -10.703 17.547 -18.656 1 98.06 89 ASN A CA 1
ATOM 688 C C . ASN A 1 89 ? -11.664 18.219 -17.672 1 98.06 89 ASN A C 1
ATOM 690 O O . ASN A 1 89 ? -12.125 19.344 -17.922 1 98.06 89 ASN A O 1
ATOM 694 N N . GLU A 1 90 ? -12.016 17.625 -16.609 1 98.62 90 GLU A N 1
ATOM 695 C CA . GLU A 1 90 ? -12.82 18.281 -15.578 1 98.62 90 GLU A CA 1
ATOM 696 C C . GLU A 1 90 ? -11.961 19.203 -14.711 1 98.62 90 GLU A C 1
ATOM 698 O O . GLU A 1 90 ? -10.734 19.078 -14.68 1 98.62 90 GLU A O 1
ATOM 703 N N . LYS A 1 91 ? -12.602 20.156 -14.055 1 98.88 91 LYS A N 1
ATOM 704 C CA . LYS A 1 91 ? -11.898 21.25 -13.406 1 98.88 91 LYS A CA 1
ATOM 705 C C . LYS A 1 91 ? -11.617 20.938 -11.945 1 98.88 91 LYS A C 1
ATOM 707 O O . LYS A 1 91 ? -12.531 20.656 -11.164 1 98.88 91 LYS A O 1
ATOM 712 N N . LEU A 1 92 ? -10.406 20.938 -11.602 1 98.94 92 LEU A N 1
ATOM 713 C CA . LEU A 1 92 ? -9.93 20.828 -10.227 1 98.94 92 LEU A CA 1
ATOM 714 C C . LEU A 1 92 ? -9.391 22.156 -9.727 1 98.94 92 LEU A C 1
ATOM 716 O O . LEU A 1 92 ? -8.562 22.797 -10.391 1 98.94 92 LEU A O 1
ATOM 720 N N . LEU A 1 93 ? -9.898 22.641 -8.617 1 99 93 LEU A N 1
ATOM 721 C CA . LEU A 1 93 ? -9.336 23.797 -7.93 1 99 93 LEU A CA 1
ATOM 722 C C . LEU A 1 93 ? -8.555 23.375 -6.695 1 99 93 LEU A C 1
ATOM 724 O O . LEU A 1 93 ? -9.078 22.672 -5.836 1 99 93 LEU A O 1
ATOM 728 N N . VAL A 1 94 ? -7.297 23.781 -6.629 1 98.94 94 VAL A N 1
ATOM 729 C CA . VAL A 1 94 ? -6.41 23.375 -5.543 1 98.94 94 VAL A CA 1
ATOM 730 C C . VAL A 1 94 ? -6.055 24.594 -4.691 1 98.94 94 VAL A C 1
ATOM 732 O O . VAL A 1 94 ? -5.613 25.609 -5.219 1 98.94 94 VAL A O 1
ATOM 735 N N . MET A 1 95 ? -6.316 24.469 -3.404 1 98.88 95 MET A N 1
ATOM 736 C CA . MET A 1 95 ? -5.77 25.422 -2.447 1 98.88 95 MET A CA 1
ATOM 737 C C . MET A 1 95 ? -4.336 25.062 -2.076 1 98.88 95 MET A C 1
ATOM 739 O O . MET A 1 95 ? -4.102 24.078 -1.362 1 98.88 95 MET A O 1
ATOM 743 N N . GLU A 1 96 ? -3.412 25.859 -2.533 1 98.5 96 GLU A N 1
ATOM 744 C CA . GLU A 1 96 ? -2.006 25.516 -2.367 1 98.5 96 GLU A CA 1
ATOM 745 C C . GLU A 1 96 ? -1.301 26.484 -1.428 1 98.5 96 GLU A C 1
ATOM 747 O O . GLU A 1 96 ? -0.999 27.625 -1.812 1 98.5 96 GLU A O 1
ATOM 752 N N . ASN A 1 97 ? -1.038 26.109 -0.242 1 97.56 97 ASN A N 1
ATOM 753 C CA . ASN A 1 97 ? -0.244 26.906 0.692 1 97.56 97 ASN A CA 1
ATOM 754 C C . ASN A 1 97 ? 0.898 26.094 1.288 1 97.56 97 ASN A C 1
ATOM 756 O O . ASN A 1 97 ? 1.416 26.422 2.355 1 97.56 97 ASN A O 1
ATOM 760 N N . GLY A 1 98 ? 1.227 24.969 0.584 1 96.62 98 GLY A N 1
ATOM 761 C CA . GLY A 1 98 ? 2.305 24.078 0.97 1 96.62 98 GLY A CA 1
ATOM 762 C C . GLY A 1 98 ? 2.471 22.906 0.023 1 96.62 98 GLY A C 1
ATOM 763 O O . GLY A 1 98 ? 2.02 22.953 -1.123 1 96.62 98 GLY A O 1
ATOM 764 N N . MET A 1 99 ? 3.125 21.891 0.465 1 96.56 99 MET A N 1
ATOM 765 C CA . MET A 1 99 ? 3.562 20.766 -0.366 1 96.56 99 MET A CA 1
ATOM 766 C C . MET A 1 99 ? 2.369 19.953 -0.845 1 96.56 99 MET A C 1
ATOM 768 O O . MET A 1 99 ? 2.389 19.406 -1.951 1 96.56 99 MET A O 1
ATOM 772 N N . TRP A 1 100 ? 1.352 19.844 -0.061 1 97.81 100 TRP A N 1
ATOM 773 C CA . TRP A 1 100 ? 0.306 18.859 -0.355 1 97.81 100 TRP A CA 1
ATOM 774 C C . TRP A 1 100 ? -0.657 19.406 -1.409 1 97.81 100 TRP A C 1
ATOM 776 O O . TRP A 1 100 ? -1.188 18.641 -2.219 1 97.81 100 TRP A O 1
ATOM 786 N N . GLY A 1 101 ? -0.882 20.688 -1.39 1 98.12 101 GLY A N 1
ATOM 787 C CA . GLY A 1 101 ? -1.563 21.281 -2.533 1 98.12 101 GLY A CA 1
ATOM 788 C C . GLY A 1 101 ? -0.804 21.094 -3.836 1 98.12 101 GLY A C 1
ATOM 789 O O . GLY A 1 101 ? -1.404 20.828 -4.879 1 98.12 101 GLY A O 1
ATOM 790 N N . GLU A 1 102 ? 0.527 21.266 -3.723 1 97.69 102 GLU A N 1
ATOM 791 C CA . GLU A 1 102 ? 1.375 21.047 -4.891 1 97.69 102 GLU A CA 1
ATOM 792 C C . GLU A 1 102 ? 1.236 19.625 -5.418 1 97.69 102 GLU A C 1
ATOM 794 O O . GLU A 1 102 ? 1.181 19.406 -6.629 1 97.69 102 GLU A O 1
ATOM 799 N N . ARG A 1 103 ? 1.216 18.688 -4.562 1 98.06 103 ARG A N 1
ATOM 800 C CA . ARG A 1 103 ? 1.095 17.281 -4.926 1 98.06 103 ARG A CA 1
ATOM 801 C C . ARG A 1 103 ? -0.254 17 -5.578 1 98.06 103 ARG A C 1
ATOM 803 O O . ARG A 1 103 ? -0.327 16.281 -6.582 1 98.06 103 ARG A O 1
ATOM 810 N N . ALA A 1 104 ? -1.289 17.516 -4.973 1 98.81 104 ALA A N 1
ATOM 811 C CA . ALA A 1 104 ? -2.621 17.328 -5.547 1 98.81 104 ALA A CA 1
ATOM 812 C C . ALA A 1 104 ? -2.693 17.891 -6.965 1 98.81 104 ALA A C 1
ATOM 814 O O . ALA A 1 104 ? -3.266 17.266 -7.855 1 98.81 104 ALA A O 1
ATOM 815 N N . ALA A 1 105 ? -2.133 19.062 -7.129 1 98.88 105 ALA A N 1
ATOM 816 C CA . ALA A 1 105 ? -2.105 19.672 -8.453 1 98.88 105 ALA A CA 1
ATOM 817 C C . ALA A 1 105 ? -1.332 18.812 -9.445 1 98.88 105 ALA A C 1
ATOM 819 O O . ALA A 1 105 ? -1.772 18.609 -10.578 1 98.88 105 ALA A O 1
ATOM 820 N N . GLU A 1 106 ? -0.187 18.312 -9 1 98.56 106 GLU A N 1
ATOM 821 C CA . GLU A 1 106 ? 0.64 17.453 -9.844 1 98.56 106 GLU A CA 1
ATOM 822 C C . GLU A 1 106 ? -0.118 16.203 -10.258 1 98.56 106 GLU A C 1
ATOM 824 O O . GLU A 1 106 ? -0.089 15.812 -11.43 1 98.56 106 GLU A O 1
ATOM 829 N N . MET A 1 107 ? -0.769 15.57 -9.336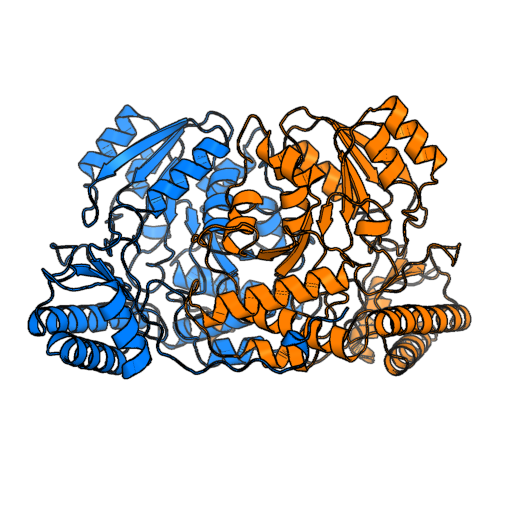 1 98.75 107 MET A N 1
ATOM 830 C CA . MET A 1 107 ? -1.558 14.383 -9.641 1 98.75 107 MET A CA 1
ATOM 831 C C . MET A 1 107 ? -2.674 14.703 -10.625 1 98.75 107 MET A C 1
ATOM 833 O O . MET A 1 107 ? -2.928 13.938 -11.555 1 98.75 107 MET A O 1
ATOM 837 N N . GLY A 1 108 ? -3.348 15.844 -10.391 1 98.81 108 GLY A N 1
ATOM 838 C CA . GLY A 1 108 ? -4.402 16.25 -11.312 1 98.81 108 GLY A CA 1
ATOM 839 C C . GLY A 1 108 ? -3.922 16.422 -12.734 1 98.81 108 GLY A C 1
ATOM 840 O O . GLY A 1 108 ? -4.582 15.977 -13.68 1 98.81 108 GLY A O 1
ATOM 841 N N . LEU A 1 109 ? -2.77 17.078 -12.883 1 98.69 109 LEU A N 1
ATOM 842 C CA . LEU A 1 109 ? -2.205 17.312 -14.203 1 98.69 109 LEU A CA 1
ATOM 843 C C . LEU A 1 109 ? -1.893 15.984 -14.891 1 98.69 109 LEU A C 1
ATOM 845 O O . LEU A 1 109 ? -2.16 15.82 -16.094 1 98.69 109 LEU A O 1
ATOM 849 N N . ARG A 1 110 ? -1.36 15.078 -14.172 1 98.31 110 ARG A N 1
ATOM 850 C CA . ARG A 1 110 ? -1.035 13.758 -14.711 1 98.31 110 ARG A CA 1
ATOM 851 C C . ARG A 1 110 ? -2.287 13.047 -15.211 1 98.31 110 ARG A C 1
ATOM 853 O O . ARG A 1 110 ? -2.229 12.281 -16.172 1 98.31 110 ARG A O 1
ATOM 860 N N . MET A 1 111 ? -3.402 13.305 -14.602 1 98 111 MET A N 1
ATOM 861 C CA . MET A 1 111 ? -4.664 12.656 -14.922 1 98 111 MET A CA 1
ATOM 862 C C . MET A 1 111 ? -5.363 13.367 -16.078 1 98 111 MET A C 1
ATOM 864 O O . MET A 1 111 ? -6.441 12.945 -16.516 1 98 111 MET A O 1
ATOM 868 N N . GLY A 1 112 ? -4.781 14.469 -16.578 1 97.75 112 GLY A N 1
ATOM 869 C CA . GLY A 1 112 ? -5.359 15.227 -17.672 1 97.75 112 GLY A CA 1
ATOM 870 C C . GLY A 1 112 ? -6.484 16.141 -17.234 1 97.75 112 GLY A C 1
ATOM 871 O O . GLY A 1 112 ? -7.355 16.5 -18.031 1 97.75 112 GLY A O 1
ATOM 872 N N . LEU A 1 113 ? -6.527 16.531 -15.977 1 98.69 113 LEU A N 1
ATOM 873 C CA . LEU A 1 113 ? -7.535 17.453 -15.461 1 98.69 113 LEU A CA 1
ATOM 874 C C . LEU A 1 113 ? -7.168 18.891 -15.797 1 98.69 113 LEU A C 1
ATOM 876 O O . LEU A 1 113 ? -6.016 19.188 -16.125 1 98.69 113 LEU A O 1
ATOM 880 N N . ARG A 1 114 ? -8.18 19.766 -15.828 1 98.81 114 ARG A N 1
ATOM 881 C CA . ARG A 1 114 ? -7.949 21.219 -15.828 1 98.81 114 ARG A CA 1
ATOM 882 C C . ARG A 1 114 ? -7.723 21.734 -14.406 1 98.81 114 ARG A C 1
ATOM 884 O O . ARG A 1 114 ? -8.68 22 -13.68 1 98.81 114 ARG A O 1
ATOM 891 N N . VAL A 1 115 ? -6.469 22 -14.102 1 98.94 115 VAL A N 1
ATOM 892 C CA . VAL A 1 115 ? -6.102 22.312 -12.727 1 98.94 115 VAL A CA 1
ATOM 893 C C . VAL A 1 115 ? -5.918 23.828 -12.578 1 98.94 115 VAL A C 1
ATOM 895 O O . VAL A 1 115 ? -5.141 24.438 -13.312 1 98.94 115 VAL A O 1
ATOM 898 N N . ASN A 1 116 ? -6.648 24.438 -11.703 1 98.88 116 ASN A N 1
ATOM 899 C CA . ASN A 1 116 ? -6.434 25.797 -11.242 1 98.88 116 ASN A CA 1
ATOM 900 C C . ASN A 1 116 ? -6 25.844 -9.781 1 98.88 116 ASN A C 1
ATOM 902 O O . ASN A 1 116 ? -6.305 24.938 -9.016 1 98.88 116 ASN A O 1
ATOM 906 N N . LYS A 1 117 ? -5.27 26.906 -9.469 1 98.62 117 LYS A N 1
ATOM 907 C CA . LYS A 1 117 ? -4.77 27.031 -8.102 1 98.62 117 LYS A CA 1
ATOM 908 C C . LYS A 1 117 ? -5.008 28.438 -7.559 1 98.62 117 LYS A C 1
ATOM 910 O O . LYS A 1 117 ? -4.98 29.422 -8.312 1 98.62 117 LYS A O 1
ATOM 915 N N . ILE A 1 118 ? -5.262 28.484 -6.352 1 98.75 118 ILE A N 1
ATOM 916 C CA . ILE A 1 118 ? -5.016 29.672 -5.559 1 98.75 118 ILE A CA 1
ATOM 917 C C . ILE A 1 118 ? -3.9 29.406 -4.551 1 98.75 118 ILE A C 1
ATOM 919 O O . ILE A 1 118 ? -3.797 28.312 -4.008 1 98.75 118 ILE A O 1
ATOM 923 N N . CYS A 1 119 ? -3.057 30.391 -4.355 1 98.38 119 CYS A N 1
ATOM 924 C CA . CYS A 1 119 ? -1.844 30.141 -3.586 1 98.38 119 CYS A CA 1
ATOM 925 C C . CYS A 1 119 ? -1.707 31.141 -2.439 1 98.38 119 CYS A C 1
ATOM 927 O O . CYS A 1 119 ? -2.172 32.281 -2.541 1 98.38 119 CYS A O 1
ATOM 929 N N . ARG A 1 120 ? -1.127 30.719 -1.378 1 97.25 120 ARG A N 1
ATOM 930 C CA . ARG A 1 120 ? -0.684 31.516 -0.241 1 97.25 120 ARG A CA 1
ATOM 931 C C . ARG A 1 120 ? 0.711 31.109 0.213 1 97.25 120 ARG A C 1
ATOM 933 O O . ARG A 1 120 ? 1.115 29.953 0.015 1 97.25 120 ARG A O 1
ATOM 940 N N . PRO A 1 121 ? 1.427 32.031 0.749 1 96.31 121 PRO A N 1
ATOM 941 C CA . PRO A 1 121 ? 2.754 31.688 1.259 1 96.31 121 PRO A CA 1
ATOM 942 C C . PRO A 1 121 ? 2.697 30.656 2.389 1 96.31 121 PRO A C 1
ATOM 944 O O . PRO A 1 121 ? 1.677 30.547 3.07 1 96.31 121 PRO A O 1
ATOM 947 N N . PRO A 1 122 ? 3.846 29.938 2.6 1 96.06 122 PRO A N 1
ATOM 948 C CA . PRO A 1 122 ? 3.904 29 3.73 1 96.06 122 PRO A CA 1
ATOM 949 C C . PRO A 1 122 ? 3.547 29.672 5.059 1 96.06 122 PRO A C 1
ATOM 951 O O . PRO A 1 122 ? 4 30.781 5.336 1 96.06 122 PRO A O 1
ATOM 954 N N . GLY A 1 123 ? 2.707 28.969 5.801 1 96.5 123 GLY A N 1
ATOM 955 C CA . GLY A 1 123 ? 2.338 29.484 7.109 1 96.5 123 GLY A CA 1
ATOM 956 C C . GLY A 1 123 ? 1.044 30.266 7.098 1 96.5 123 GLY A C 1
ATOM 957 O O . GLY A 1 123 ? 0.478 30.562 8.148 1 96.5 123 GLY A O 1
ATOM 958 N N . GLU A 1 124 ? 0.583 30.562 5.93 1 97.75 124 GLU A N 1
ATOM 959 C CA . GLU A 1 124 ? -0.68 31.281 5.789 1 97.75 124 GLU A CA 1
ATOM 960 C C . GLU A 1 124 ? -1.795 30.344 5.316 1 97.75 124 GLU A C 1
ATOM 962 O O . GLU A 1 124 ? -1.532 29.234 4.879 1 97.75 124 GLU A O 1
ATOM 967 N N . VAL A 1 125 ? -3.062 30.812 5.539 1 98.56 125 VAL A N 1
ATOM 968 C CA . VAL A 1 125 ? -4.234 30.062 5.105 1 98.56 125 VAL A CA 1
ATOM 969 C C . VAL A 1 125 ? -5.145 30.953 4.27 1 98.56 125 VAL A C 1
ATOM 971 O O . VAL A 1 125 ? -4.875 32.156 4.109 1 98.56 125 VAL A O 1
ATOM 974 N N . PHE A 1 126 ? -6.137 30.391 3.672 1 98.75 126 PHE A N 1
ATOM 975 C CA . PHE A 1 126 ? -7.082 31.109 2.822 1 98.75 126 PHE A CA 1
ATOM 976 C C . PHE A 1 126 ? -8.289 31.562 3.625 1 98.75 126 PHE A C 1
ATOM 978 O O . PHE A 1 126 ? -8.766 30.859 4.508 1 98.75 126 PHE A O 1
ATOM 985 N N . THR A 1 127 ? -8.781 32.75 3.26 1 98.5 127 THR A N 1
ATOM 986 C CA . THR A 1 127 ? -10.039 33.219 3.854 1 98.5 127 THR A CA 1
ATOM 987 C C . THR A 1 127 ? -11.234 32.625 3.105 1 98.5 127 THR A C 1
ATOM 989 O O . THR A 1 127 ? -11.109 32.219 1.951 1 98.5 127 THR A O 1
ATOM 992 N N . TYR A 1 128 ? -12.352 32.625 3.805 1 98.56 128 TYR A N 1
ATOM 993 C CA . TYR A 1 128 ? -13.586 32.156 3.174 1 98.56 128 TYR A CA 1
ATOM 994 C C . TYR A 1 128 ? -13.867 32.969 1.9 1 98.56 128 TYR A C 1
ATOM 996 O O . TYR A 1 128 ? -14.258 32.375 0.879 1 98.56 128 TYR A O 1
ATOM 1004 N N . GLU A 1 129 ? -13.648 34.25 1.943 1 98.5 129 GLU A N 1
ATOM 1005 C CA . GLU A 1 129 ? -13.953 35.125 0.819 1 98.5 129 GLU A CA 1
ATOM 1006 C C . GLU A 1 129 ? -13.062 34.812 -0.379 1 98.5 129 GLU A C 1
ATOM 1008 O O . GLU A 1 129 ? -13.516 34.844 -1.522 1 98.5 129 GLU A O 1
ATOM 1013 N N . GLU A 1 130 ? -11.797 34.594 -0.148 1 98.5 130 GLU A N 1
ATOM 1014 C CA . GLU A 1 130 ? -10.883 34.219 -1.223 1 98.5 130 GLU A CA 1
ATOM 1015 C C . GLU A 1 130 ? -11.336 32.938 -1.922 1 98.5 130 GLU A C 1
ATOM 1017 O O . GLU A 1 130 ? -11.297 32.844 -3.15 1 98.5 130 GLU A O 1
ATOM 1022 N N . ILE A 1 131 ? -11.773 31.984 -1.139 1 98.88 131 ILE A N 1
ATOM 1023 C CA . ILE A 1 131 ? -12.203 30.703 -1.664 1 98.88 131 ILE A CA 1
ATOM 1024 C C . ILE A 1 131 ? -13.508 30.875 -2.443 1 98.88 131 ILE A C 1
ATOM 1026 O O . ILE A 1 131 ? -13.656 30.328 -3.541 1 98.88 131 ILE A O 1
ATOM 1030 N N . ARG A 1 132 ? -14.43 31.609 -1.858 1 98.75 132 ARG A N 1
ATOM 1031 C CA . ARG A 1 132 ? -15.703 31.891 -2.52 1 98.75 132 ARG A CA 1
ATOM 1032 C C . ARG A 1 132 ? -15.477 32.531 -3.887 1 98.75 132 ARG A C 1
ATOM 1034 O O . ARG A 1 132 ? -16.094 32.125 -4.875 1 98.75 132 ARG A O 1
ATOM 1041 N N . GLN A 1 133 ? -14.641 33.531 -3.922 1 98.75 133 GLN A N 1
ATOM 1042 C CA . GLN A 1 133 ? -14.344 34.188 -5.18 1 98.75 133 GLN A CA 1
ATOM 1043 C C . GLN A 1 133 ? -13.727 33.25 -6.191 1 98.75 133 GLN A C 1
ATOM 1045 O O . GLN A 1 133 ? -14.094 33.25 -7.371 1 98.75 133 GLN A O 1
ATOM 1050 N N . ALA A 1 134 ? -12.828 32.438 -5.746 1 98.81 134 ALA A N 1
ATOM 1051 C CA . ALA A 1 134 ? -12.156 31.484 -6.629 1 98.81 134 ALA A CA 1
ATOM 1052 C C . ALA A 1 134 ? -13.156 30.484 -7.203 1 98.81 134 ALA A C 1
ATOM 1054 O O . ALA A 1 134 ? -13.094 30.156 -8.391 1 98.81 134 ALA A O 1
ATOM 1055 N N . ILE A 1 135 ? -14.031 29.984 -6.375 1 98.81 135 ILE A N 1
ATOM 1056 C CA . ILE A 1 135 ? -15.039 29.031 -6.836 1 98.81 135 ILE A CA 1
ATOM 1057 C C . ILE A 1 135 ? -15.922 29.688 -7.891 1 98.81 135 ILE A C 1
ATOM 1059 O O . ILE A 1 135 ? -16.297 29.062 -8.883 1 98.81 135 ILE A O 1
ATOM 1063 N N . GLY A 1 136 ? -16.25 30.953 -7.656 1 98.44 136 GLY A N 1
ATOM 1064 C CA . GLY A 1 136 ? -17.047 31.688 -8.625 1 98.44 136 GLY A CA 1
ATOM 1065 C C . GLY A 1 136 ? -16.359 31.875 -9.961 1 98.44 136 GLY A C 1
ATOM 1066 O O . GLY A 1 136 ? -17 31.797 -11.016 1 98.44 136 GLY A O 1
ATOM 1067 N N . ILE A 1 137 ? -15.133 32.094 -9.938 1 98.62 137 ILE A N 1
ATOM 1068 C CA . ILE A 1 137 ? -14.352 32.375 -11.141 1 98.62 137 ILE A CA 1
ATOM 1069 C C . ILE A 1 137 ? -14.094 31.078 -11.898 1 98.62 137 ILE A C 1
ATOM 1071 O O . ILE A 1 137 ? -14.281 31.016 -13.109 1 98.62 137 ILE A O 1
ATOM 1075 N N . TYR A 1 138 ? -13.688 29.984 -11.172 1 98.69 138 TYR A N 1
ATOM 1076 C CA . TYR A 1 138 ? -13.164 28.797 -11.836 1 98.69 138 TYR A CA 1
ATOM 1077 C C . TYR A 1 138 ? -14.242 27.734 -12 1 98.69 138 TYR A C 1
ATOM 1079 O O . TYR A 1 138 ? -14.102 26.828 -12.812 1 98.69 138 TYR A O 1
ATOM 1087 N N . GLU A 1 139 ? -15.266 27.781 -11.188 1 98.69 139 GLU A N 1
ATOM 1088 C CA . GLU A 1 139 ? -16.391 26.844 -11.242 1 98.69 139 GLU A CA 1
ATOM 1089 C C . GLU A 1 139 ? -15.898 25.391 -11.258 1 98.69 139 GLU A C 1
ATOM 1091 O O . GLU A 1 139 ? -16.25 24.625 -12.156 1 98.69 139 GLU A O 1
ATOM 1096 N N . PRO A 1 140 ? -15.148 25.047 -10.25 1 98.88 140 PRO A N 1
ATOM 1097 C CA . PRO A 1 140 ? -14.562 23.703 -10.234 1 98.88 140 PRO A CA 1
ATOM 1098 C C . PRO A 1 140 ? -15.594 22.609 -9.969 1 98.88 140 PRO A C 1
ATOM 1100 O O . PRO A 1 140 ? -16.641 22.875 -9.367 1 98.88 140 PRO A O 1
ATOM 1103 N N . ARG A 1 141 ? -15.266 21.438 -10.438 1 98.75 141 ARG A N 1
ATOM 1104 C CA . ARG A 1 141 ? -16.031 20.25 -10.07 1 98.75 141 ARG A CA 1
ATOM 1105 C C . ARG A 1 141 ? -15.633 19.75 -8.68 1 98.75 141 ARG A C 1
ATOM 1107 O O . ARG A 1 141 ? -16.469 19.234 -7.941 1 98.75 141 ARG A O 1
ATOM 1114 N N . VAL A 1 142 ? -14.383 19.844 -8.312 1 98.94 142 VAL A N 1
ATOM 1115 C CA . VAL A 1 142 ? -13.844 19.469 -7.016 1 98.94 142 VAL A CA 1
ATOM 1116 C C . VAL A 1 142 ? -12.938 20.578 -6.48 1 98.94 142 VAL A C 1
ATOM 1118 O O . VAL A 1 142 ? -12.141 21.141 -7.227 1 98.94 142 VAL A O 1
ATOM 1121 N N . LEU A 1 143 ? -13.109 20.953 -5.23 1 99 143 LEU A N 1
ATOM 1122 C CA . LEU A 1 143 ? -12.188 21.781 -4.469 1 99 143 LEU A CA 1
ATOM 1123 C C . LEU A 1 143 ? -11.328 20.938 -3.531 1 99 143 LEU A C 1
ATOM 1125 O O . LEU A 1 143 ? -11.859 20.234 -2.672 1 99 143 LEU A O 1
ATOM 1129 N N . PHE A 1 144 ? -10.016 21.031 -3.738 1 98.94 144 PHE A N 1
ATOM 1130 C CA . PHE A 1 144 ? -9.086 20.328 -2.85 1 98.94 144 PHE A CA 1
ATOM 1131 C C . PHE A 1 144 ? -8.578 21.266 -1.763 1 98.94 144 PHE A C 1
ATOM 1133 O O . PHE A 1 144 ? -8.055 22.344 -2.061 1 98.94 144 PHE A O 1
ATOM 1140 N N . VAL A 1 145 ? -8.633 20.781 -0.505 1 98.88 145 VAL A N 1
ATOM 1141 C CA . VAL A 1 145 ? -8.188 21.531 0.656 1 98.88 145 VAL A CA 1
ATOM 1142 C C . VAL A 1 145 ? -7.305 20.656 1.54 1 98.88 145 VAL A C 1
ATOM 1144 O O . VAL A 1 145 ? -7.688 19.547 1.895 1 98.88 145 VAL A O 1
ATOM 1147 N N . CYS A 1 146 ? -6.152 21.109 1.807 1 98.81 146 CYS A N 1
ATOM 1148 C CA . CYS A 1 146 ? -5.367 20.5 2.869 1 98.81 146 CYS A CA 1
ATOM 1149 C C . CYS A 1 146 ? -5.703 21.109 4.223 1 98.81 146 CYS A C 1
ATOM 1151 O O . CYS A 1 146 ? -5.344 22.266 4.5 1 98.81 146 CYS A O 1
ATOM 1153 N N . HIS A 1 147 ? -6.387 20.344 5.078 1 98.88 147 HIS A N 1
ATOM 1154 C CA . HIS A 1 147 ? -6.82 20.859 6.371 1 98.88 147 HIS A CA 1
ATOM 1155 C C . HIS A 1 147 ? -5.629 21.141 7.281 1 98.88 147 HIS A C 1
ATOM 1157 O O . HIS A 1 147 ? -5.535 22.219 7.867 1 98.88 147 HIS A O 1
ATOM 1163 N N . GLY A 1 148 ? -4.797 20.172 7.496 1 98.56 148 GLY A N 1
ATOM 1164 C CA . GLY A 1 148 ? -3.547 20.312 8.227 1 98.56 148 GLY A CA 1
ATOM 1165 C C . GLY A 1 148 ? -2.32 20.188 7.344 1 98.56 148 GLY A C 1
ATOM 1166 O O . GLY A 1 148 ? -1.94 19.078 6.969 1 98.56 148 GLY A O 1
ATOM 1167 N N . GLU A 1 149 ? -1.658 21.266 7.039 1 98.19 149 GLU A N 1
ATOM 1168 C CA . GLU A 1 149 ? -0.488 21.281 6.168 1 98.19 149 GLU A CA 1
ATOM 1169 C C . GLU A 1 149 ? 0.788 20.984 6.949 1 98.19 149 GLU A C 1
ATOM 1171 O O . GLU A 1 149 ? 1.346 21.875 7.598 1 98.19 149 GLU A O 1
ATOM 1176 N N . SER A 1 150 ? 1.316 19.781 6.82 1 96.81 150 SER A N 1
ATOM 1177 C CA . SER A 1 150 ? 2.443 19.359 7.648 1 96.81 150 SER A CA 1
ATOM 1178 C C . SER A 1 150 ? 3.75 19.969 7.148 1 96.81 150 SER A C 1
ATOM 1180 O O . SER A 1 150 ? 4.762 19.938 7.852 1 96.81 150 SER A O 1
ATOM 1182 N N . SER A 1 151 ? 3.77 20.531 5.926 1 96.94 151 SER A N 1
ATOM 1183 C CA . SER A 1 151 ? 4.973 21.203 5.445 1 96.94 151 SER A CA 1
ATOM 1184 C C . SER A 1 151 ? 5.156 22.562 6.121 1 96.94 151 SER A C 1
ATOM 1186 O O . SER A 1 151 ? 6.25 23.141 6.082 1 96.94 151 SER A O 1
ATOM 1188 N N . THR A 1 152 ? 4.094 23.078 6.793 1 97 152 THR A N 1
ATOM 1189 C CA . THR A 1 152 ? 4.227 24.438 7.324 1 97 152 THR A CA 1
ATOM 1190 C C . THR A 1 152 ? 3.689 24.516 8.75 1 97 152 THR A C 1
ATOM 1192 O O . THR A 1 152 ? 4.031 25.438 9.492 1 97 152 THR A O 1
ATOM 1195 N N . GLY A 1 153 ? 2.77 23.641 9.078 1 98 153 GLY A N 1
ATOM 1196 C CA . GLY A 1 153 ? 2.137 23.688 10.391 1 98 153 GLY A CA 1
ATOM 1197 C C . GLY A 1 153 ? 0.847 24.484 10.398 1 98 153 GLY A C 1
ATOM 1198 O O . GLY A 1 153 ? 0.286 24.75 11.469 1 98 153 GLY A O 1
ATOM 1199 N N . ALA A 1 154 ? 0.354 24.875 9.258 1 98.56 154 ALA A N 1
ATOM 1200 C CA . ALA A 1 154 ? -0.856 25.688 9.18 1 98.56 154 ALA A CA 1
ATOM 1201 C C . ALA A 1 154 ? -2.107 24.812 9.203 1 98.56 154 ALA A C 1
ATOM 1203 O O . ALA A 1 154 ? -2.113 23.703 8.656 1 98.56 154 ALA A O 1
ATOM 1204 N N . LEU A 1 155 ? -3.16 25.266 9.812 1 98.81 155 LEU A N 1
ATOM 1205 C CA . LEU A 1 155 ? -4.465 24.625 9.898 1 98.81 155 LEU A CA 1
ATOM 1206 C C . LEU A 1 155 ? -5.527 25.453 9.172 1 98.81 155 LEU A C 1
ATOM 1208 O O . LEU A 1 155 ? -5.902 26.531 9.641 1 98.81 155 LEU A O 1
ATOM 1212 N N . GLN A 1 156 ? -6.051 24.969 8.062 1 98.81 156 GLN A N 1
ATOM 1213 C CA . GLN A 1 156 ? -7.012 25.688 7.238 1 98.81 156 GLN A CA 1
ATOM 1214 C C . GLN A 1 156 ? -8.414 25.641 7.848 1 98.81 156 GLN A C 1
ATOM 1216 O O . GLN A 1 156 ? -8.961 24.547 8.062 1 98.81 156 GLN A O 1
ATOM 1221 N N . PRO A 1 157 ? -9.031 26.828 8.156 1 98.62 157 PRO A N 1
ATOM 1222 C CA . PRO A 1 157 ? -10.438 26.797 8.562 1 98.62 157 PRO A CA 1
ATOM 1223 C C . PRO A 1 157 ? -11.344 26.203 7.484 1 98.62 157 PRO A C 1
ATOM 1225 O O . PRO A 1 157 ? -11.148 26.469 6.293 1 98.62 157 PRO A O 1
ATOM 1228 N N . LEU A 1 158 ? -12.352 25.375 7.898 1 98.75 158 LEU A N 1
ATOM 1229 C CA . LEU A 1 158 ? -13.195 24.672 6.945 1 98.75 158 LEU A CA 1
ATOM 1230 C C . LEU A 1 158 ? -14.633 25.172 7.008 1 98.75 158 LEU A C 1
ATOM 1232 O O . LEU A 1 158 ? -15.453 24.812 6.16 1 98.75 158 LEU A O 1
ATOM 1236 N N . ASP A 1 159 ? -14.945 26.031 7.969 1 97.88 159 ASP A N 1
ATOM 1237 C CA . ASP A 1 159 ? -16.328 26.453 8.227 1 97.88 159 ASP A CA 1
ATOM 1238 C C . ASP A 1 159 ? -16.953 27.062 6.98 1 97.88 159 ASP A C 1
ATOM 1240 O O . ASP A 1 159 ? -16.359 27.969 6.367 1 97.88 159 ASP A O 1
ATOM 1244 N N . GLY A 1 160 ? -18.109 26.562 6.621 1 98.44 160 GLY A N 1
ATOM 1245 C CA . GLY A 1 160 ? -18.891 27.125 5.535 1 98.44 160 GLY A CA 1
ATOM 1246 C C . GLY A 1 160 ? -18.516 26.578 4.172 1 98.44 160 GLY A C 1
ATOM 1247 O O . GLY A 1 160 ? -19.25 26.75 3.199 1 98.44 160 GLY A O 1
ATOM 1248 N N . LEU A 1 161 ? -17.438 25.891 4.031 1 98.81 161 LEU A N 1
ATOM 1249 C CA . LEU A 1 161 ? -16.938 25.453 2.73 1 98.81 161 LEU A CA 1
ATOM 1250 C C . LEU A 1 161 ? -17.844 24.391 2.135 1 98.81 161 LEU A C 1
ATOM 1252 O O . LEU A 1 161 ? -18.047 24.344 0.919 1 98.81 161 LEU A O 1
ATOM 1256 N N . GLY A 1 162 ? -18.297 23.469 2.971 1 98.75 162 GLY A N 1
ATOM 1257 C CA . GLY A 1 162 ? -19.203 22.453 2.479 1 98.75 162 GLY A CA 1
ATOM 1258 C C . GLY A 1 162 ? -20.438 23.031 1.812 1 98.75 162 GLY A C 1
ATOM 1259 O O . GLY A 1 162 ? -20.812 22.609 0.716 1 98.75 162 GLY A O 1
ATOM 1260 N N . GLU A 1 163 ? -21.062 23.969 2.494 1 98.38 163 GLU A N 1
ATOM 1261 C CA . GLU A 1 163 ? -22.234 24.641 1.948 1 98.38 163 GLU A CA 1
ATOM 1262 C C . GLU A 1 163 ? -21.891 25.391 0.67 1 98.38 163 GLU A C 1
ATOM 1264 O O . GLU A 1 163 ? -22.656 25.359 -0.3 1 98.38 163 GLU A O 1
ATOM 1269 N N . LEU A 1 164 ? -20.812 26.125 0.759 1 98.75 164 LEU A N 1
ATOM 1270 C CA . LEU A 1 164 ? -20.359 26.875 -0.407 1 98.75 164 LEU A CA 1
ATOM 1271 C C . LEU A 1 164 ? -20.203 25.953 -1.617 1 98.75 164 LEU A C 1
ATOM 1273 O O . LEU A 1 164 ? -20.688 26.281 -2.705 1 98.75 164 LEU A O 1
ATOM 1277 N N . CYS A 1 165 ? -19.5 24.812 -1.447 1 98.75 165 CYS A N 1
ATOM 1278 C CA . CYS A 1 165 ? -19.297 23.875 -2.533 1 98.75 165 CYS A CA 1
ATOM 1279 C C . CYS A 1 165 ? -20.625 23.312 -3.039 1 98.75 165 CYS A C 1
ATOM 1281 O O . CYS A 1 165 ? -20.828 23.203 -4.246 1 98.75 165 CYS A O 1
ATOM 1283 N N . SER A 1 166 ? -21.484 22.969 -2.148 1 97.81 166 SER A N 1
ATOM 1284 C CA . SER A 1 166 ? -22.781 22.406 -2.518 1 97.81 166 SER A CA 1
ATOM 1285 C C . SER A 1 166 ? -23.562 23.375 -3.396 1 97.81 166 SER A C 1
ATOM 1287 O O . SER A 1 166 ? -24.203 22.969 -4.367 1 97.81 166 SER A O 1
ATOM 1289 N N . GLN A 1 167 ? -23.484 24.625 -3.104 1 98 167 GLN A N 1
ATOM 1290 C CA . GLN A 1 167 ? -24.219 25.641 -3.834 1 98 167 GLN A CA 1
ATOM 1291 C C . GLN A 1 167 ? -23.672 25.812 -5.25 1 98 167 GLN A C 1
ATOM 1293 O O . GLN A 1 167 ? -24.359 26.328 -6.129 1 98 167 GLN A O 1
ATOM 1298 N N . HIS A 1 168 ? -22.531 25.422 -5.457 1 98.25 168 HIS A N 1
ATOM 1299 C CA . HIS A 1 168 ? -21.891 25.656 -6.746 1 98.25 168 HIS A CA 1
ATOM 1300 C C . HIS A 1 168 ? -21.656 24.344 -7.488 1 98.25 168 HIS A C 1
ATOM 1302 O O . HIS A 1 168 ? -20.828 24.266 -8.391 1 98.25 168 HIS A O 1
ATOM 1308 N N . ASP A 1 169 ? -22.328 23.219 -7.094 1 97.31 169 ASP A N 1
ATOM 1309 C CA . ASP A 1 169 ? -22.188 21.891 -7.68 1 97.31 169 ASP A CA 1
ATOM 1310 C C . ASP A 1 169 ? -20.719 21.438 -7.691 1 97.31 169 ASP A C 1
ATOM 1312 O O . ASP A 1 169 ? -20.219 20.969 -8.711 1 97.31 169 ASP A O 1
ATOM 1316 N N . CYS A 1 170 ? -20.078 21.766 -6.695 1 98.62 170 CYS A N 1
ATOM 1317 C CA . CYS A 1 170 ? -18.672 21.438 -6.426 1 98.62 170 CYS A CA 1
ATOM 1318 C C . CYS A 1 170 ? -18.562 20.484 -5.246 1 98.62 170 CYS A C 1
ATOM 1320 O O . CYS A 1 170 ? -19.281 20.609 -4.258 1 98.62 170 CYS A O 1
ATOM 1322 N N . LEU A 1 171 ? -17.703 19.438 -5.359 1 98.94 171 LEU A N 1
ATOM 1323 C CA . LEU A 1 171 ? -17.438 18.547 -4.234 1 98.94 171 LEU A CA 1
ATOM 1324 C C . LEU A 1 171 ? -16.266 19.078 -3.4 1 98.94 171 LEU A C 1
ATOM 1326 O O . LEU A 1 171 ? -15.281 19.578 -3.947 1 98.94 171 LEU A O 1
ATOM 1330 N N . LEU A 1 172 ? -16.375 18.984 -2.092 1 98.94 172 LEU A N 1
ATOM 1331 C CA . LEU A 1 172 ? -15.305 19.359 -1.17 1 98.94 172 LEU A CA 1
ATOM 1332 C C . LEU A 1 172 ? -14.445 18.156 -0.808 1 98.94 172 LEU A C 1
ATOM 1334 O O . LEU A 1 172 ? -14.922 17.219 -0.157 1 98.94 172 LEU A O 1
ATOM 1338 N N . LEU A 1 173 ? -13.227 18.094 -1.281 1 98.94 173 LEU A N 1
ATOM 1339 C CA . LEU A 1 173 ? -12.219 17.094 -0.964 1 98.94 173 LEU A CA 1
ATOM 1340 C C . LEU A 1 173 ? -11.211 17.641 0.045 1 98.94 173 LEU A C 1
ATOM 1342 O O . LEU A 1 173 ? -10.492 18.594 -0.24 1 98.94 173 LEU A O 1
ATOM 1346 N N . VAL A 1 174 ? -11.07 16.953 1.22 1 99 174 VAL A N 1
ATOM 1347 C CA . VAL A 1 174 ? -10.25 17.484 2.299 1 99 174 VAL A CA 1
ATOM 1348 C C . VAL A 1 174 ? -9.195 16.469 2.707 1 99 174 VAL A C 1
ATOM 1350 O O . VAL A 1 174 ? -9.516 15.32 3.029 1 99 174 VAL A O 1
ATOM 1353 N N . ASP A 1 175 ? -7.945 16.875 2.654 1 98.94 175 ASP A N 1
ATOM 1354 C CA . ASP A 1 175 ? -6.82 16.125 3.219 1 98.94 175 ASP A CA 1
ATOM 1355 C C . ASP A 1 175 ? -6.762 16.281 4.734 1 98.94 175 ASP A C 1
ATOM 1357 O O . ASP A 1 175 ? -6.43 17.359 5.238 1 98.94 175 ASP A O 1
ATOM 1361 N N . MET A 1 176 ? -7.016 15.203 5.438 1 98.88 176 MET A N 1
ATOM 1362 C CA . MET A 1 176 ? -7.027 15.242 6.895 1 98.88 176 MET A CA 1
ATOM 1363 C C . MET A 1 176 ? -5.906 14.375 7.469 1 98.88 176 MET A C 1
ATOM 1365 O O . MET A 1 176 ? -6.02 13.867 8.586 1 98.88 176 MET A O 1
ATOM 1369 N N . VAL A 1 177 ? -4.871 14.188 6.773 1 98.81 177 VAL A N 1
ATOM 1370 C CA . VAL A 1 177 ? -3.762 13.312 7.137 1 98.81 177 VAL A CA 1
ATOM 1371 C C . VAL A 1 177 ? -3.193 13.734 8.492 1 98.81 177 VAL A C 1
ATOM 1373 O O . VAL A 1 177 ? -2.947 12.883 9.352 1 98.81 177 VAL A O 1
ATOM 1376 N N . MET A 1 178 ? -3.061 15.023 8.734 1 98.62 178 MET A N 1
ATOM 1377 C CA . MET A 1 178 ? -2.404 15.516 9.945 1 98.62 178 MET A CA 1
ATOM 1378 C C . MET A 1 178 ? -3.43 15.977 10.969 1 98.62 178 MET A C 1
ATOM 1380 O O . MET A 1 178 ? -3.078 16.281 12.109 1 98.62 178 MET A O 1
ATOM 1384 N N . SER A 1 179 ? -4.707 16 10.57 1 98.69 179 SER A N 1
ATOM 1385 C CA . SER A 1 179 ? -5.676 16.688 11.414 1 98.69 179 SER A CA 1
ATOM 1386 C C . SER A 1 179 ? -6.676 15.703 12.023 1 98.69 179 SER A C 1
ATOM 1388 O O . SER A 1 179 ? -7.27 15.977 13.062 1 98.69 179 SER A O 1
ATOM 1390 N N . LEU A 1 180 ? -6.926 14.547 11.391 1 98.69 180 LEU A N 1
ATOM 1391 C CA . LEU A 1 180 ? -7.902 13.594 11.898 1 98.69 180 LEU A CA 1
ATOM 1392 C C . LEU A 1 180 ? -7.523 13.133 13.305 1 98.69 180 LEU A C 1
ATOM 1394 O O . LEU A 1 180 ? -6.508 12.461 13.492 1 98.69 180 LEU A O 1
ATOM 1398 N N . GLY A 1 181 ? -8.289 13.469 14.266 1 98.12 181 GLY A N 1
ATOM 1399 C CA . GLY A 1 181 ? -8.039 13.102 15.648 1 98.12 181 GLY A CA 1
ATOM 1400 C C . GLY A 1 181 ? -7.262 14.156 16.422 1 98.12 181 GLY A C 1
ATOM 1401 O O . GLY A 1 181 ? -7.266 14.156 17.656 1 98.12 181 GLY A O 1
ATOM 1402 N N . ALA A 1 182 ? -6.582 15.094 15.734 1 98.62 182 ALA A N 1
ATOM 1403 C CA . ALA A 1 182 ? -5.75 16.094 16.391 1 98.62 182 ALA A CA 1
ATOM 1404 C C . ALA A 1 182 ? -6.523 17.391 16.594 1 98.62 182 ALA A C 1
ATOM 1406 O O . ALA A 1 182 ? -6.133 18.234 17.422 1 98.62 182 ALA A O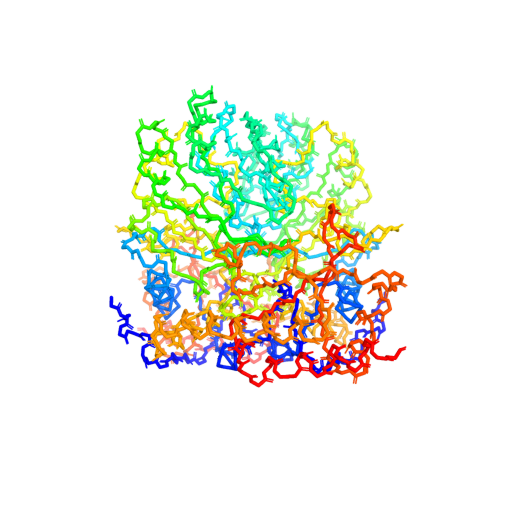 1
ATOM 1407 N N . THR A 1 183 ? -7.52 17.625 15.805 1 98 183 THR A N 1
ATOM 1408 C CA . THR A 1 183 ? -8.375 18.797 15.922 1 98 183 THR A CA 1
ATOM 1409 C C . THR A 1 183 ? -9.812 18.469 15.539 1 98 183 THR A C 1
ATOM 1411 O O . THR A 1 183 ? -10.07 17.406 14.945 1 98 183 THR A O 1
ATOM 1414 N N . THR A 1 184 ? -10.711 19.297 15.938 1 95.94 184 THR A N 1
ATOM 1415 C CA . THR A 1 184 ? -12.125 19.094 15.648 1 95.94 184 THR A CA 1
ATOM 1416 C C . THR A 1 184 ? -12.438 19.406 14.188 1 95.94 184 THR A C 1
ATOM 1418 O O . THR A 1 184 ? -12.289 20.547 13.75 1 95.94 184 THR A O 1
ATOM 1421 N N . ALA A 1 185 ? -12.898 18.438 13.453 1 96.19 185 ALA A N 1
ATOM 1422 C CA . ALA A 1 185 ? -13.344 18.609 12.078 1 96.19 185 ALA A CA 1
ATOM 1423 C C . ALA A 1 185 ? -14.375 17.547 11.695 1 96.19 185 ALA A C 1
ATOM 1425 O O . ALA A 1 185 ? -14.086 16.656 10.891 1 96.19 185 ALA A O 1
ATOM 1426 N N . PRO A 1 186 ? -15.602 17.703 12.258 1 98.56 186 PRO A N 1
ATOM 1427 C CA . PRO A 1 186 ? -16.625 16.703 11.953 1 98.56 186 PRO A CA 1
ATOM 1428 C C . PRO A 1 186 ? -17.062 16.734 10.484 1 98.56 186 PRO A C 1
ATOM 1430 O O . PRO A 1 186 ? -17.641 17.719 10.023 1 98.56 186 PRO A O 1
ATOM 1433 N N . VAL A 1 187 ? -16.859 15.633 9.797 1 98.81 187 VAL A N 1
ATOM 1434 C CA . VAL A 1 187 ? -17.016 15.531 8.352 1 98.81 187 VAL A CA 1
ATOM 1435 C C . VAL A 1 187 ? -18.453 15.852 7.957 1 98.81 187 VAL A C 1
ATOM 1437 O O . VAL A 1 187 ? -18.688 16.641 7.043 1 98.81 187 VAL A O 1
ATOM 1440 N N . ASP A 1 188 ? -19.438 15.289 8.68 1 98.62 188 ASP A N 1
ATOM 1441 C CA . ASP A 1 188 ? -20.844 15.484 8.32 1 98.62 188 ASP A CA 1
ATOM 1442 C C . ASP A 1 188 ? -21.266 16.938 8.531 1 98.62 188 ASP A C 1
ATOM 1444 O O . ASP A 1 188 ? -21.859 17.547 7.641 1 98.62 188 ASP A O 1
ATOM 1448 N N . MET A 1 189 ? -20.938 17.469 9.68 1 98.5 189 MET A N 1
ATOM 1449 C CA . MET A 1 189 ? -21.344 18.828 10.023 1 98.5 189 MET A CA 1
ATOM 1450 C C . MET A 1 189 ? -20.719 19.844 9.07 1 98.5 189 MET A C 1
ATOM 1452 O O . MET A 1 189 ? -21.328 20.875 8.75 1 98.5 189 MET A O 1
ATOM 1456 N N . LEU A 1 190 ? -19.531 19.594 8.586 1 98.75 190 LEU A N 1
ATOM 1457 C CA . LEU A 1 190 ? -18.781 20.516 7.738 1 98.75 190 LEU A CA 1
ATOM 1458 C C . LEU A 1 190 ? -19.172 20.344 6.273 1 98.75 190 LEU A C 1
ATOM 1460 O O . LEU A 1 190 ? -18.734 21.109 5.418 1 98.75 190 LEU A O 1
ATOM 1464 N N . GLY A 1 191 ? -19.953 19.344 5.984 1 98.69 191 GLY A N 1
ATOM 1465 C CA . GLY A 1 191 ? -20.391 19.109 4.617 1 98.69 191 GLY A CA 1
ATOM 1466 C C . GLY A 1 191 ? -19.266 18.641 3.707 1 98.69 191 GLY A C 1
ATOM 1467 O O . GLY A 1 191 ? -19.234 19 2.529 1 98.69 191 GLY A O 1
ATOM 1468 N N . ILE A 1 192 ? -18.312 17.922 4.246 1 98.94 192 ILE A N 1
ATOM 1469 C CA . ILE A 1 192 ? -17.188 17.406 3.461 1 98.94 192 ILE A CA 1
ATOM 1470 C C . ILE A 1 192 ? -17.641 16.203 2.635 1 98.94 192 ILE A C 1
ATOM 1472 O O . ILE A 1 192 ? -18.281 15.297 3.158 1 98.94 192 ILE A O 1
ATOM 1476 N N . ASP A 1 193 ? -17.328 16.188 1.343 1 98.94 193 ASP A N 1
ATOM 1477 C CA . ASP A 1 193 ? -17.781 15.117 0.457 1 98.94 193 ASP A CA 1
ATOM 1478 C C . ASP A 1 193 ? -16.812 13.945 0.448 1 98.94 193 ASP A C 1
ATOM 1480 O O . ASP A 1 193 ? -17.219 12.797 0.254 1 98.94 193 ASP A O 1
ATOM 1484 N N . CYS A 1 194 ? -15.562 14.242 0.533 1 98.94 194 CYS A N 1
ATOM 1485 C CA . CYS A 1 194 ? -14.508 13.242 0.602 1 98.94 194 CYS A CA 1
ATOM 1486 C C . CYS A 1 194 ? -13.383 13.695 1.529 1 98.94 194 CYS A C 1
ATOM 1488 O O . CYS A 1 194 ? -12.938 14.844 1.457 1 98.94 194 CYS A O 1
ATOM 1490 N N . ALA A 1 195 ? -12.977 12.852 2.42 1 98.94 195 ALA A N 1
ATOM 1491 C CA . ALA A 1 195 ? -11.852 13.102 3.32 1 98.94 195 ALA A CA 1
ATOM 1492 C C . ALA A 1 195 ? -10.984 11.852 3.469 1 98.94 195 ALA A C 1
ATOM 1494 O O . ALA A 1 195 ? -11.492 10.734 3.484 1 98.94 195 ALA A O 1
ATOM 1495 N N . TYR A 1 196 ? -9.742 12.039 3.521 1 98.94 196 TYR A N 1
ATOM 1496 C CA . TYR A 1 196 ? -8.836 10.914 3.736 1 98.94 196 TYR A CA 1
ATOM 1497 C C . TYR A 1 196 ? -7.766 11.266 4.762 1 98.94 196 TYR A C 1
ATOM 1499 O O . TYR A 1 196 ? -7.602 12.43 5.125 1 98.94 196 TYR A O 1
ATOM 1507 N N . SER A 1 197 ? -7.105 10.289 5.246 1 98.81 197 SER A N 1
ATOM 1508 C CA . SER A 1 197 ? -6.016 10.43 6.203 1 98.81 197 SER A CA 1
ATOM 1509 C C . SER A 1 197 ? -4.961 9.352 6 1 98.81 197 SER A C 1
ATOM 1511 O O . SER A 1 197 ? -4.875 8.75 4.926 1 98.81 197 SER A O 1
ATOM 1513 N N . ALA A 1 198 ? -4.027 9.258 6.914 1 98.69 198 ALA A N 1
ATOM 1514 C CA . ALA A 1 198 ? -2.975 8.242 6.898 1 98.69 198 ALA A CA 1
ATOM 1515 C C . ALA A 1 198 ? -2.771 7.641 8.289 1 98.69 198 ALA A C 1
ATOM 1517 O O . ALA A 1 198 ? -2.906 8.336 9.297 1 98.69 198 ALA A O 1
ATOM 1518 N N . SER A 1 199 ? -2.373 6.426 8.32 1 98.69 199 SER A N 1
ATOM 1519 C CA . SER A 1 199 ? -2.354 5.676 9.57 1 98.69 199 SER A CA 1
ATOM 1520 C C . SER A 1 199 ? -1.161 6.066 10.438 1 98.69 199 SER A C 1
ATOM 1522 O O . SER A 1 199 ? -1.206 5.938 11.664 1 98.69 199 SER A O 1
ATOM 1524 N N . GLN A 1 200 ? -0.076 6.629 9.875 1 98.56 200 GLN A N 1
ATOM 1525 C CA . GLN A 1 200 ? 1.19 6.746 10.594 1 98.56 200 GLN A CA 1
ATOM 1526 C C . GLN A 1 200 ? 1.307 8.102 11.281 1 98.56 200 GLN A C 1
ATOM 1528 O O . GLN A 1 200 ? 2.402 8.523 11.656 1 98.56 200 GLN A O 1
ATOM 1533 N N . LYS A 1 201 ? 0.252 8.836 11.359 1 98.38 201 LYS A N 1
ATOM 1534 C CA . LYS A 1 201 ? 0.238 10.164 11.961 1 98.38 201 LYS A CA 1
ATOM 1535 C C . LYS A 1 201 ? -0.426 10.141 13.336 1 98.38 201 LYS A C 1
ATOM 1537 O O . LYS A 1 201 ? 0.075 9.5 14.258 1 98.38 201 LYS A O 1
ATOM 1542 N N . VAL A 1 202 ? -1.645 10.664 13.469 1 98.5 202 VAL A N 1
ATOM 1543 C CA . VAL A 1 202 ? -2.318 10.75 14.758 1 98.5 202 VAL A CA 1
ATOM 1544 C C . VAL A 1 202 ? -2.703 9.359 15.242 1 98.5 202 VAL A C 1
ATOM 1546 O O . VAL A 1 202 ? -2.693 9.078 16.438 1 98.5 202 VAL A O 1
ATOM 1549 N N . LEU A 1 203 ? -2.979 8.406 14.312 1 98.5 203 LEU A N 1
ATOM 1550 C CA . LEU A 1 203 ? -3.398 7.055 14.672 1 98.5 203 LEU A CA 1
ATOM 1551 C C . LEU A 1 203 ? -2.223 6.246 15.211 1 98.5 203 LEU A C 1
ATOM 1553 O O . LEU A 1 203 ? -2.418 5.195 15.82 1 98.5 203 LEU A O 1
ATOM 1557 N N . SER A 1 204 ? -1.026 6.672 15.008 1 98.62 204 SER A N 1
ATOM 1558 C CA . SER A 1 204 ? 0.188 6.078 15.555 1 98.62 204 SER A CA 1
ATOM 1559 C C . SER A 1 204 ? 0.299 4.605 15.18 1 98.62 204 SER A C 1
ATOM 1561 O O . SER A 1 204 ? 0.577 3.76 16.031 1 98.62 204 SER A O 1
ATOM 1563 N N . CYS A 1 205 ? -0.027 4.277 13.977 1 98.69 205 CYS A N 1
ATOM 1564 C CA . CYS A 1 205 ? 0.181 2.99 13.32 1 98.69 205 CYS A CA 1
ATOM 1565 C C . CYS A 1 205 ? 1.238 3.098 12.227 1 98.69 205 CYS A C 1
ATOM 1567 O O . CYS A 1 205 ? 1.696 4.195 11.906 1 98.69 205 CYS A O 1
ATOM 1569 N N . PRO A 1 206 ? 1.724 1.973 11.719 1 98.5 206 PRO A N 1
ATOM 1570 C CA . PRO A 1 206 ? 2.639 2.078 10.586 1 98.5 206 PRO A CA 1
ATOM 1571 C C . PRO A 1 206 ? 1.987 2.717 9.359 1 98.5 206 PRO A C 1
ATOM 1573 O O . PRO A 1 206 ? 0.765 2.66 9.203 1 98.5 206 PRO A O 1
ATOM 1576 N N . ALA A 1 207 ? 2.793 3.359 8.523 1 98.38 207 ALA A N 1
ATOM 1577 C CA . ALA A 1 207 ? 2.297 3.814 7.227 1 98.38 207 ALA A CA 1
ATOM 1578 C C . ALA A 1 207 ? 1.821 2.637 6.379 1 98.38 207 ALA A C 1
ATOM 1580 O O . ALA A 1 207 ? 2.244 1.499 6.594 1 98.38 207 ALA A O 1
ATOM 1581 N N . GLY A 1 208 ? 0.951 2.871 5.418 1 98.44 208 GLY A N 1
ATOM 1582 C CA . GLY A 1 208 ? 0.573 1.83 4.477 1 98.44 208 GLY A CA 1
ATOM 1583 C C . GLY A 1 208 ? -0.92 1.56 4.453 1 98.44 208 GLY A C 1
ATOM 1584 O O . GLY A 1 208 ? -1.403 0.784 3.627 1 98.44 208 GLY A O 1
ATOM 1585 N N . LEU A 1 209 ? -1.655 2.084 5.344 1 98.81 209 LEU A N 1
ATOM 1586 C CA . LEU A 1 209 ? -3.113 2.051 5.34 1 98.81 209 LEU A CA 1
ATOM 1587 C C . LEU A 1 209 ? -3.691 3.455 5.488 1 98.81 209 LEU A C 1
ATOM 1589 O O . LEU A 1 209 ? -3.318 4.188 6.406 1 98.81 209 LEU A O 1
ATOM 1593 N N . SER A 1 210 ? -4.621 3.807 4.57 1 98.88 210 SER A N 1
ATOM 1594 C CA . SER A 1 210 ? -5.113 5.18 4.562 1 98.88 210 SER A CA 1
ATOM 1595 C C . SER A 1 210 ? -6.629 5.223 4.691 1 98.88 210 SER A C 1
ATOM 1597 O O . SER A 1 210 ? -7.348 4.82 3.773 1 98.88 210 SER A O 1
ATOM 1599 N N . PRO A 1 211 ? -7.156 5.73 5.797 1 98.88 211 PRO A N 1
ATOM 1600 C CA . PRO A 1 211 ? -8.602 5.918 5.953 1 98.88 211 PRO A CA 1
ATOM 1601 C C . PRO A 1 211 ? -9.188 6.875 4.918 1 98.88 211 PRO A C 1
ATOM 1603 O O . PRO A 1 211 ? -8.547 7.867 4.555 1 98.88 211 PRO A O 1
ATOM 1606 N N . ILE A 1 212 ? -10.406 6.613 4.5 1 98.94 212 ILE A N 1
ATOM 1607 C CA . ILE A 1 212 ? -11.094 7.50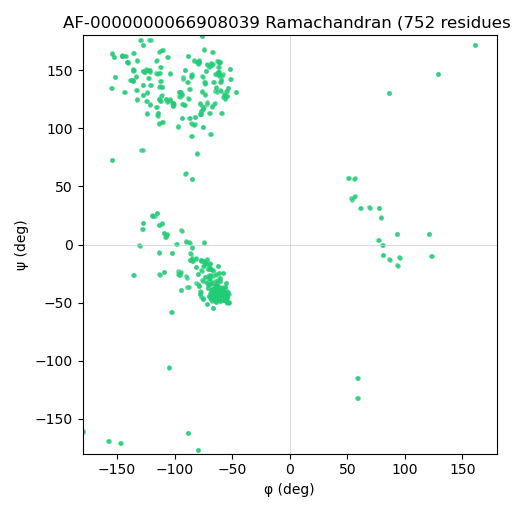4 3.574 1 98.94 212 ILE A CA 1
ATOM 1608 C C . ILE A 1 212 ? -12.602 7.402 3.791 1 98.94 212 ILE A C 1
ATOM 1610 O O . ILE A 1 212 ? -13.117 6.344 4.164 1 98.94 212 ILE A O 1
ATOM 1614 N N . THR A 1 213 ? -13.289 8.445 3.662 1 98.94 213 THR A N 1
ATOM 1615 C CA . THR A 1 213 ? -14.75 8.477 3.754 1 98.94 213 THR A CA 1
ATOM 1616 C C . THR A 1 213 ? -15.344 9.336 2.645 1 98.94 213 THR A C 1
ATOM 1618 O O . THR A 1 213 ? -14.758 10.344 2.252 1 98.94 213 THR A O 1
ATOM 1621 N N . LEU A 1 214 ? -16.453 8.914 2.074 1 98.94 214 LEU A N 1
ATOM 1622 C CA . LEU A 1 214 ? -17.125 9.602 0.987 1 98.94 214 LEU A CA 1
ATOM 1623 C C . LEU A 1 214 ? -18.609 9.82 1.325 1 98.94 214 LEU A C 1
ATOM 1625 O O . LEU A 1 214 ? -19.266 8.93 1.86 1 98.94 214 LEU A O 1
ATOM 1629 N N . SER A 1 215 ? -19.109 10.984 1.033 1 98.75 215 SER A N 1
ATOM 1630 C CA . SER A 1 215 ? -20.531 11.273 1.177 1 98.75 215 SER A CA 1
ATOM 1631 C C . SER A 1 215 ? -21.359 10.617 0.067 1 98.75 215 SER A C 1
ATOM 1633 O O . SER A 1 215 ? -20.797 10.125 -0.914 1 98.75 215 SER A O 1
ATOM 1635 N N . ASP A 1 216 ? -22.641 10.609 0.228 1 97.94 216 ASP A N 1
ATOM 1636 C CA . ASP A 1 216 ? -23.531 10.117 -0.818 1 97.94 216 ASP A CA 1
ATOM 1637 C C . ASP A 1 216 ? -23.375 10.922 -2.102 1 97.94 216 ASP A C 1
ATOM 1639 O O . ASP A 1 216 ? -23.453 10.375 -3.203 1 97.94 216 ASP A O 1
ATOM 1643 N N . ARG A 1 217 ? -23.203 12.227 -1.957 1 97.94 217 ARG A N 1
ATOM 1644 C CA . ARG A 1 217 ? -23.016 13.094 -3.111 1 97.94 217 ARG A CA 1
ATOM 1645 C C . ARG A 1 217 ? -21.766 12.703 -3.893 1 97.94 217 ARG A C 1
ATOM 1647 O O . ARG A 1 217 ? -21.781 12.648 -5.125 1 97.94 217 ARG A O 1
ATOM 1654 N N . ALA A 1 218 ? -20.688 12.445 -3.186 1 98.69 218 ALA A N 1
ATOM 1655 C CA . ALA A 1 218 ? -19.438 12.016 -3.824 1 98.69 218 ALA A CA 1
ATOM 1656 C C . ALA A 1 218 ? -19.609 10.672 -4.516 1 98.69 218 ALA A C 1
ATOM 1658 O O . ALA A 1 218 ? -19.156 10.477 -5.641 1 98.69 218 ALA A O 1
ATOM 1659 N N . MET A 1 219 ? -20.281 9.758 -3.877 1 98.19 219 MET A N 1
ATOM 1660 C CA . MET A 1 219 ? -20.469 8.43 -4.445 1 98.19 219 MET A CA 1
ATOM 1661 C C . MET A 1 219 ? -21.375 8.484 -5.668 1 98.19 219 MET A C 1
ATOM 1663 O O . MET A 1 219 ? -21.188 7.73 -6.621 1 98.19 219 MET A O 1
ATOM 1667 N N . LYS A 1 220 ? -22.391 9.289 -5.555 1 97.88 220 LYS A N 1
ATOM 1668 C CA . LYS A 1 220 ? -23.25 9.492 -6.723 1 97.88 220 LYS A CA 1
ATOM 1669 C C . LYS A 1 220 ? -22.438 9.938 -7.93 1 97.88 220 LYS A C 1
ATOM 1671 O O . LYS A 1 220 ? -22.656 9.461 -9.047 1 97.88 220 LYS A O 1
ATOM 1676 N N . ARG A 1 221 ? -21.578 10.852 -7.68 1 97.56 221 ARG A N 1
ATOM 1677 C CA . ARG A 1 221 ? -20.672 11.312 -8.734 1 97.56 221 ARG A CA 1
ATOM 1678 C C . ARG A 1 221 ? -19.875 10.156 -9.312 1 97.56 221 ARG A C 1
ATOM 1680 O O . ARG A 1 221 ? -19.703 10.062 -10.531 1 97.56 221 ARG A O 1
ATOM 1687 N N . ILE A 1 222 ? -19.328 9.32 -8.5 1 98.25 222 ILE A N 1
ATOM 1688 C CA . ILE A 1 222 ? -18.516 8.188 -8.922 1 98.25 222 ILE A CA 1
ATOM 1689 C C . ILE A 1 222 ? -19.359 7.23 -9.766 1 98.25 222 ILE A C 1
ATOM 1691 O O . ILE A 1 222 ? -18.906 6.762 -10.812 1 98.25 222 ILE A O 1
ATOM 1695 N N . PHE A 1 223 ? -20.562 7.008 -9.406 1 97.31 223 PHE A N 1
ATOM 1696 C CA . PHE A 1 223 ? -21.438 6.059 -10.094 1 97.31 223 PHE A CA 1
ATOM 1697 C C . PHE A 1 223 ? -21.922 6.637 -11.422 1 97.31 223 PHE A C 1
ATOM 1699 O O . PHE A 1 223 ? -22.344 5.891 -12.312 1 97.31 223 PHE A O 1
ATOM 1706 N N . GLN A 1 224 ? -21.828 7.922 -11.578 1 97.31 224 GLN A N 1
ATOM 1707 C CA . GLN A 1 224 ? -22.328 8.578 -12.781 1 97.31 224 GLN A CA 1
ATOM 1708 C C . GLN A 1 224 ? -21.203 8.844 -13.773 1 97.31 224 GLN A C 1
ATOM 1710 O O . GLN A 1 224 ? -21.422 9.43 -14.836 1 97.31 224 GLN A O 1
ATOM 1715 N N . ARG A 1 225 ? -20.078 8.477 -13.438 1 97.69 225 ARG A N 1
ATOM 1716 C CA . ARG A 1 225 ? -18.953 8.633 -14.352 1 97.69 225 ARG A CA 1
ATOM 1717 C C . ARG A 1 225 ? -19.281 8.031 -15.719 1 97.69 225 ARG A C 1
ATOM 1719 O O . ARG A 1 225 ? -19.984 7.023 -15.812 1 97.69 225 ARG A O 1
ATOM 1726 N N . LYS A 1 226 ? -18.656 8.609 -16.719 1 97.12 226 LYS A N 1
ATOM 1727 C CA . LYS A 1 226 ? -18.812 8.102 -18.078 1 97.12 226 LYS A CA 1
ATOM 1728 C C . LYS A 1 226 ? -17.75 7.039 -18.391 1 97.12 226 LYS A C 1
ATOM 1730 O O . LYS A 1 226 ? -17.969 6.18 -19.25 1 97.12 226 LYS A O 1
ATOM 1735 N N . THR A 1 227 ? -16.672 7.148 -17.75 1 96.56 227 THR A N 1
ATOM 1736 C CA . THR A 1 227 ? -15.578 6.195 -17.891 1 96.56 227 THR A CA 1
ATOM 1737 C C . THR A 1 227 ? -15.188 5.613 -16.531 1 96.56 227 THR A C 1
ATOM 1739 O O . THR A 1 227 ? -15.367 6.266 -15.508 1 96.56 227 THR A O 1
ATOM 1742 N N . ASN A 1 228 ? -14.688 4.379 -16.578 1 97.19 228 ASN A N 1
ATOM 1743 C CA . ASN A 1 228 ? -14.125 3.848 -15.336 1 97.19 228 ASN A CA 1
ATOM 1744 C C . ASN A 1 228 ? -12.93 4.672 -14.867 1 97.19 228 ASN A C 1
ATOM 1746 O O . ASN A 1 228 ? -12.227 5.273 -15.68 1 97.19 228 ASN A O 1
ATOM 1750 N N . PRO A 1 229 ? -12.75 4.73 -13.5 1 98.12 229 PRO A N 1
ATOM 1751 C CA . PRO A 1 229 ? -11.461 5.289 -13.078 1 98.12 229 PRO A CA 1
ATOM 1752 C C . PRO A 1 229 ? -10.273 4.613 -13.766 1 98.12 229 PRO A C 1
ATOM 1754 O O . PRO A 1 229 ? -10.281 3.396 -13.969 1 98.12 229 PRO A O 1
ATOM 1757 N N . SER A 1 230 ? -9.281 5.398 -14.086 1 98.06 230 SER A N 1
ATOM 1758 C CA . SER A 1 230 ? -8.141 4.863 -14.82 1 98.06 230 SER A CA 1
ATOM 1759 C C . SER A 1 230 ? -7.355 3.867 -13.969 1 98.06 230 SER A C 1
ATOM 1761 O O . SER A 1 230 ? -6.605 3.045 -14.492 1 98.06 230 SER A O 1
ATOM 1763 N N . SER A 1 231 ? -7.504 3.975 -12.695 1 98.69 231 SER A N 1
ATOM 1764 C CA . SER A 1 231 ? -6.832 3.051 -11.789 1 98.69 231 SER A CA 1
ATOM 1765 C C . SER A 1 231 ? -7.789 1.975 -11.289 1 98.69 231 SER A C 1
ATOM 1767 O O . SER A 1 231 ? -8.82 2.285 -10.68 1 98.69 231 SER A O 1
ATOM 1769 N N . PHE A 1 232 ? -7.469 0.71 -11.586 1 98.69 232 PHE A N 1
ATOM 1770 C CA . PHE A 1 232 ? -8.211 -0.396 -10.984 1 98.69 232 PHE A CA 1
ATOM 1771 C C . PHE A 1 232 ? -7.93 -0.492 -9.492 1 98.69 232 PHE A C 1
ATOM 1773 O O . PHE A 1 232 ? -8.852 -0.671 -8.695 1 98.69 232 PHE A O 1
ATOM 1780 N N . TYR A 1 233 ? -6.68 -0.363 -9.141 1 98.75 233 TYR A N 1
ATOM 1781 C CA . TYR A 1 233 ? -6.195 -0.557 -7.777 1 98.75 233 TYR A CA 1
ATOM 1782 C C . TYR A 1 233 ? -6.816 0.463 -6.828 1 98.75 233 TYR A C 1
ATOM 1784 O O . TYR A 1 233 ? -7.078 0.157 -5.664 1 98.75 233 TYR A O 1
ATOM 1792 N N . LEU A 1 234 ? -7.109 1.656 -7.363 1 98.81 234 LEU A N 1
ATOM 1793 C CA . LEU A 1 234 ? -7.613 2.742 -6.527 1 98.81 234 LEU A CA 1
ATOM 1794 C C . LEU A 1 234 ? -9.07 3.047 -6.852 1 98.81 234 LEU A C 1
ATOM 1796 O O . LEU A 1 234 ? -9.562 4.137 -6.547 1 98.81 234 LEU A O 1
ATOM 1800 N N . ASP A 1 235 ? -9.742 2.143 -7.477 1 98.88 235 ASP A N 1
ATOM 1801 C CA . ASP A 1 235 ? -11.172 2.291 -7.754 1 98.88 235 ASP A CA 1
ATOM 1802 C C . ASP A 1 235 ? -11.992 2.193 -6.473 1 98.88 235 ASP A C 1
ATOM 1804 O O . ASP A 1 235 ? -12.172 1.103 -5.926 1 98.88 235 ASP A O 1
ATOM 1808 N N . LEU A 1 236 ? -12.594 3.283 -6.129 1 98.81 236 LEU A N 1
ATOM 1809 C CA . LEU A 1 236 ? -13.234 3.367 -4.82 1 98.81 236 LEU A CA 1
ATOM 1810 C C . LEU A 1 236 ? -14.523 2.557 -4.789 1 98.81 236 LEU A C 1
ATOM 1812 O O . LEU A 1 236 ? -14.953 2.104 -3.727 1 98.81 236 LEU A O 1
ATOM 1816 N N . ALA A 1 237 ? -15.172 2.398 -5.91 1 98.5 237 ALA A N 1
ATOM 1817 C CA . ALA A 1 237 ? -16.344 1.537 -5.945 1 98.5 237 ALA A CA 1
ATOM 1818 C C . ALA A 1 237 ? -15.977 0.083 -5.676 1 98.5 237 ALA A C 1
ATOM 1820 O O . ALA A 1 237 ? -16.672 -0.62 -4.941 1 98.5 237 ALA A O 1
ATOM 1821 N N . LEU A 1 238 ? -14.883 -0.397 -6.27 1 98.38 238 LEU A N 1
ATOM 1822 C CA . LEU A 1 238 ? -14.422 -1.766 -6.059 1 98.38 238 LEU A CA 1
ATOM 1823 C C . LEU A 1 238 ? -13.922 -1.956 -4.629 1 98.38 238 LEU A C 1
ATOM 1825 O O . LEU A 1 238 ? -14.234 -2.961 -3.986 1 98.38 238 LEU A O 1
ATOM 1829 N N . ILE A 1 239 ? -13.133 -1 -4.141 1 98.69 239 ILE A N 1
ATOM 1830 C CA . ILE A 1 239 ? -12.617 -1.065 -2.779 1 98.69 239 ILE A CA 1
ATOM 1831 C C . ILE A 1 239 ? -13.773 -1.018 -1.785 1 98.69 239 ILE A C 1
ATOM 1833 O O . ILE A 1 239 ? -13.758 -1.727 -0.776 1 98.69 239 ILE A O 1
ATOM 1837 N N . GLY A 1 240 ? -14.766 -0.126 -2.076 1 98.62 240 GLY A N 1
ATOM 1838 C CA . GLY A 1 240 ? -15.938 -0.045 -1.221 1 98.62 240 GLY A CA 1
ATOM 1839 C C . GLY A 1 240 ? -16.672 -1.362 -1.097 1 98.62 240 GLY A C 1
ATOM 1840 O O . GLY A 1 240 ? -17.125 -1.728 -0.008 1 98.62 240 GLY A O 1
ATOM 1841 N N . ASN A 1 241 ? -16.828 -2.059 -2.199 1 98.19 241 ASN A N 1
ATOM 1842 C CA . ASN A 1 241 ? -17.438 -3.383 -2.127 1 98.19 241 ASN A CA 1
ATOM 1843 C C . ASN A 1 241 ? -16.625 -4.328 -1.246 1 98.19 241 ASN A C 1
ATOM 1845 O O . ASN A 1 241 ? -17.188 -5.016 -0.388 1 98.19 241 ASN A O 1
ATOM 1849 N N . TYR A 1 242 ? -15.359 -4.375 -1.445 1 97.75 242 TYR A N 1
ATOM 1850 C CA . TYR A 1 242 ? -14.461 -5.23 -0.678 1 97.75 242 TYR A CA 1
ATOM 1851 C C . TYR A 1 242 ? -14.586 -4.953 0.815 1 97.75 242 TYR A C 1
ATOM 1853 O O . TYR A 1 242 ? -14.531 -5.875 1.632 1 97.75 242 TYR A O 1
ATOM 1861 N N . TRP A 1 243 ? -14.797 -3.676 1.2 1 98.44 243 TRP A N 1
ATOM 1862 C CA . TRP A 1 243 ? -14.883 -3.256 2.596 1 98.44 243 TRP A CA 1
ATOM 1863 C C . TRP A 1 243 ? -16.312 -3.389 3.117 1 98.44 243 TRP A C 1
ATOM 1865 O O . TRP A 1 243 ? -16.594 -3.021 4.258 1 98.44 243 TRP A O 1
ATOM 1875 N N . GLY A 1 244 ? -17.203 -3.863 2.314 1 97.75 244 GLY A N 1
ATOM 1876 C CA . GLY A 1 244 ? -18.562 -4.117 2.746 1 97.75 244 GLY A CA 1
ATOM 1877 C C . GLY A 1 244 ? -19.406 -2.861 2.842 1 97.75 244 GLY A C 1
ATOM 1878 O O . GLY A 1 244 ? -20.297 -2.764 3.693 1 97.75 244 GLY A O 1
ATOM 1879 N N . CYS A 1 245 ? -19.125 -1.894 1.994 1 97.69 245 CYS A N 1
ATOM 1880 C CA . CYS A 1 245 ? -19.844 -0.629 2.035 1 97.69 245 CYS A CA 1
ATOM 1881 C C . CYS A 1 245 ? -21.188 -0.744 1.312 1 97.69 245 CYS A C 1
ATOM 1883 O O . CYS A 1 245 ? -22.031 0.151 1.408 1 97.69 245 CYS A O 1
ATOM 1885 N N . PHE A 1 246 ? -21.375 -1.776 0.597 1 96.38 246 PHE A N 1
ATOM 1886 C CA . PHE A 1 246 ? -22.609 -1.991 -0.173 1 96.38 246 PHE A CA 1
ATOM 1887 C C . PHE A 1 246 ? -23.359 -3.207 0.345 1 96.38 246 PHE A C 1
ATOM 1889 O O . PHE A 1 246 ? -22.797 -4.051 1.042 1 96.38 246 PHE A O 1
ATOM 1896 N N . ASP A 1 247 ? -24.656 -3.271 0.066 1 94.12 247 ASP A N 1
ATOM 1897 C CA . ASP A 1 247 ? -25.5 -4.391 0.472 1 94.12 247 ASP A CA 1
ATOM 1898 C C . ASP A 1 247 ? -25.422 -5.531 -0.542 1 94.12 247 ASP A C 1
ATOM 1900 O O . ASP A 1 247 ? -26.438 -5.922 -1.119 1 94.12 247 ASP A O 1
ATOM 1904 N N . GLU A 1 248 ? -24.328 -5.984 -0.796 1 95.44 248 GLU A N 1
ATOM 1905 C CA . GLU A 1 248 ? -24.031 -7.117 -1.671 1 95.44 248 GLU A CA 1
ATOM 1906 C C . GLU A 1 248 ? -22.828 -7.906 -1.164 1 95.44 248 GLU A C 1
ATOM 1908 O O . GLU A 1 248 ? -22.062 -7.418 -0.328 1 95.44 248 GLU A O 1
ATOM 1913 N N . PRO A 1 249 ? -22.656 -9.125 -1.63 1 94.06 249 PRO A N 1
ATOM 1914 C CA . PRO A 1 249 ? -21.516 -9.906 -1.19 1 94.06 249 PRO A CA 1
ATOM 1915 C C . PRO A 1 249 ? -20.172 -9.242 -1.528 1 94.06 249 PRO A C 1
ATOM 1917 O O . PRO A 1 249 ? -20.031 -8.664 -2.605 1 94.06 249 PRO A O 1
ATOM 1920 N N . ARG A 1 250 ? -19.25 -9.391 -0.563 1 95.81 250 ARG A N 1
ATOM 1921 C CA . ARG A 1 250 ? -17.922 -8.867 -0.79 1 95.81 250 ARG A CA 1
ATOM 1922 C C . ARG A 1 250 ? -17.219 -9.617 -1.916 1 95.81 250 ARG A C 1
ATOM 1924 O O . ARG A 1 250 ? -17.359 -10.836 -2.035 1 95.81 250 ARG A O 1
ATOM 1931 N N . LYS A 1 251 ? -16.531 -8.914 -2.725 1 94 251 LYS A N 1
ATOM 1932 C CA . LYS A 1 251 ? -15.719 -9.492 -3.795 1 94 251 LYS A CA 1
ATOM 1933 C C . LYS A 1 251 ? -14.234 -9.211 -3.574 1 94 251 LYS A C 1
ATOM 1935 O O . LYS A 1 251 ? -13.867 -8.172 -3.029 1 94 251 LYS A O 1
ATOM 1940 N N . TYR A 1 252 ? -13.484 -10.172 -4.008 1 93.06 252 TYR A N 1
ATOM 1941 C CA . TYR A 1 252 ? -12.039 -10.016 -3.916 1 93.06 252 TYR A CA 1
ATOM 1942 C C . TYR A 1 252 ? -11.555 -8.875 -4.809 1 93.06 252 TYR A C 1
ATOM 1944 O O . TYR A 1 252 ? -11.805 -8.883 -6.016 1 93.06 252 TYR A O 1
ATOM 1952 N N . HIS A 1 253 ? -10.914 -7.895 -4.238 1 96.12 253 HIS A N 1
ATOM 1953 C CA . HIS A 1 253 ? -10.281 -6.809 -4.977 1 96.12 253 HIS A CA 1
ATOM 1954 C C . HIS A 1 253 ? -8.766 -7 -5.043 1 96.12 253 HIS A C 1
ATOM 1956 O O . HIS A 1 253 ? -8.195 -7.094 -6.129 1 96.12 253 HIS A O 1
ATOM 1962 N N . HIS A 1 254 ? -8.133 -7.086 -3.945 1 96.62 254 HIS A N 1
ATOM 1963 C CA . HIS A 1 254 ? -6.723 -7.375 -3.695 1 96.62 254 HIS A CA 1
ATOM 1964 C C . HIS A 1 254 ? -6.523 -7.988 -2.312 1 96.62 254 HIS A C 1
ATOM 1966 O O . HIS A 1 254 ? -7.438 -7.973 -1.485 1 96.62 254 HIS A O 1
ATOM 1972 N N . THR A 1 255 ? -5.363 -8.562 -2.119 1 96.44 255 THR A N 1
ATOM 1973 C CA . THR A 1 255 ? -5.09 -9.062 -0.775 1 96.44 255 THR A CA 1
ATOM 1974 C C . THR A 1 255 ? -4.766 -7.91 0.172 1 96.44 255 THR A C 1
ATOM 1976 O O . THR A 1 255 ? -3.787 -7.188 -0.03 1 96.44 255 THR A O 1
ATOM 1979 N N . ALA A 1 256 ? -5.605 -7.707 1.188 1 96.94 256 ALA A N 1
ATOM 1980 C CA . ALA A 1 256 ? -5.414 -6.652 2.182 1 96.94 256 ALA A CA 1
ATOM 1981 C C . ALA A 1 256 ? -4.172 -6.922 3.031 1 96.94 256 ALA A C 1
ATOM 1983 O O . ALA A 1 256 ? -3.699 -8.055 3.107 1 96.94 256 ALA A O 1
ATOM 1984 N N . CYS A 1 257 ? -3.625 -5.855 3.568 1 98.25 257 CYS A N 1
ATOM 1985 C CA . CYS A 1 257 ? -2.547 -5.992 4.543 1 98.25 257 CYS A CA 1
ATOM 1986 C C . CYS A 1 257 ? -3.105 -6.191 5.949 1 98.25 257 CYS A C 1
ATOM 1988 O O . CYS A 1 257 ? -3.318 -5.223 6.68 1 98.25 257 CYS A O 1
ATOM 1990 N N . MET A 1 258 ? -3.25 -7.387 6.355 1 98.31 258 MET A N 1
ATOM 1991 C CA . MET A 1 258 ? -3.979 -7.73 7.57 1 98.31 258 MET A CA 1
ATOM 1992 C C . MET A 1 258 ? -3.303 -7.129 8.797 1 98.31 258 MET A C 1
ATOM 1994 O O . MET A 1 258 ? -3.961 -6.5 9.625 1 98.31 258 MET A O 1
ATOM 1998 N N . PRO A 1 259 ? -1.96 -7.234 8.922 1 98.5 259 PRO A N 1
ATOM 1999 C CA . PRO A 1 259 ? -1.335 -6.645 10.109 1 98.5 259 PRO A CA 1
ATOM 2000 C C . PRO A 1 259 ? -1.638 -5.156 10.258 1 98.5 259 PRO A C 1
ATOM 2002 O O . PRO A 1 259 ? -1.852 -4.672 11.375 1 98.5 259 PRO A O 1
ATOM 2005 N N . LEU A 1 260 ? -1.673 -4.461 9.156 1 98.81 260 LEU A N 1
ATOM 2006 C CA . LEU A 1 260 ? -1.946 -3.033 9.242 1 98.81 260 LEU A CA 1
ATOM 2007 C C . LEU A 1 260 ? -3.4 -2.779 9.625 1 98.81 260 LEU A C 1
ATOM 2009 O O . LEU A 1 260 ? -3.697 -1.833 10.359 1 98.81 260 LEU A O 1
ATOM 2013 N N . VAL A 1 261 ? -4.293 -3.602 9.102 1 98.81 261 VAL A N 1
ATOM 2014 C CA . VAL A 1 261 ? -5.699 -3.48 9.477 1 98.81 261 VAL A CA 1
ATOM 2015 C C . VAL A 1 261 ? -5.863 -3.76 10.969 1 98.81 261 VAL A C 1
ATOM 2017 O O . VAL A 1 261 ? -6.594 -3.047 11.664 1 98.81 261 VAL A O 1
ATOM 2020 N N . TYR A 1 262 ? -5.148 -4.781 11.5 1 98.69 262 TYR A N 1
ATOM 2021 C CA . TYR A 1 262 ? -5.172 -5.094 12.93 1 98.69 262 TYR A CA 1
ATOM 2022 C C . TYR A 1 262 ? -4.672 -3.912 13.75 1 98.69 262 TYR A C 1
ATOM 2024 O O . TYR A 1 262 ? -5.27 -3.561 14.773 1 98.69 262 TYR A O 1
ATOM 2032 N N . ALA A 1 263 ? -3.596 -3.359 13.297 1 98.75 263 ALA A N 1
ATOM 2033 C CA . ALA A 1 263 ? -2.986 -2.25 14.023 1 98.75 263 ALA A CA 1
ATOM 2034 C C . ALA A 1 263 ? -3.932 -1.053 14.094 1 98.75 263 ALA A C 1
ATOM 2036 O O . ALA A 1 263 ? -4.074 -0.426 15.148 1 98.75 263 ALA A O 1
ATOM 2037 N N . VAL A 1 264 ? -4.547 -0.738 12.969 1 98.81 264 VAL A N 1
ATOM 2038 C CA . VAL A 1 264 ? -5.457 0.404 12.938 1 98.81 264 VAL A CA 1
ATOM 2039 C C . VAL A 1 264 ? -6.672 0.123 13.812 1 98.81 264 VAL A C 1
ATOM 2041 O O . VAL A 1 264 ? -7.172 1.02 14.5 1 98.81 264 VAL A O 1
ATOM 2044 N N . ARG A 1 265 ? -7.156 -1.132 13.797 1 98.75 265 ARG A N 1
ATOM 2045 C CA . ARG A 1 265 ? -8.258 -1.471 14.695 1 98.75 265 ARG A CA 1
ATOM 2046 C C . ARG A 1 265 ? -7.898 -1.155 16.141 1 98.75 265 ARG A C 1
ATOM 2048 O O . ARG A 1 265 ? -8.711 -0.59 16.875 1 98.75 265 ARG A O 1
ATOM 2055 N N . GLU A 1 266 ? -6.711 -1.533 16.562 1 98.19 266 GLU A N 1
ATOM 2056 C CA . GLU A 1 266 ? -6.281 -1.307 17.938 1 98.19 266 GLU A CA 1
ATOM 2057 C C . GLU A 1 266 ? -6.141 0.184 18.234 1 98.19 266 GLU A C 1
ATOM 2059 O O . GLU A 1 266 ? -6.445 0.635 19.328 1 98.19 266 GLU A O 1
ATOM 2064 N N . SER A 1 267 ? -5.613 0.867 17.281 1 98.31 267 SER A N 1
ATOM 2065 C CA . SER A 1 267 ? -5.527 2.314 17.438 1 98.31 267 SER A CA 1
ATOM 2066 C C . SER A 1 267 ? -6.906 2.93 17.641 1 98.31 267 SER A C 1
ATOM 2068 O O . SER A 1 267 ? -7.086 3.797 18.5 1 98.31 267 SER A O 1
ATOM 2070 N N . LEU A 1 268 ? -7.852 2.5 16.812 1 98.69 268 LEU A N 1
ATOM 2071 C CA . LEU A 1 268 ? -9.227 2.984 16.938 1 98.69 268 LEU A CA 1
ATOM 2072 C C . LEU A 1 268 ? -9.828 2.588 18.281 1 98.69 268 LEU A C 1
ATOM 2074 O O . LEU A 1 268 ? -10.578 3.363 18.875 1 98.69 268 LEU A O 1
ATOM 2078 N N . ARG A 1 269 ? -9.547 1.377 18.719 1 98 269 ARG A N 1
ATOM 2079 C CA . ARG A 1 269 ? -9.984 0.943 20.047 1 98 269 ARG A CA 1
ATOM 2080 C C . ARG A 1 269 ? -9.477 1.888 21.125 1 98 269 ARG A C 1
ATOM 2082 O O . ARG A 1 269 ? -10.234 2.281 22.016 1 98 269 ARG A O 1
ATOM 2089 N N . ASN A 1 270 ? -8.258 2.271 21.094 1 97.5 270 ASN A N 1
ATOM 2090 C CA . ASN A 1 270 ? -7.672 3.205 22.047 1 97.5 270 ASN A CA 1
ATOM 2091 C C . ASN A 1 270 ? -8.375 4.559 22.016 1 97.5 270 ASN A C 1
ATOM 2093 O O . ASN A 1 270 ? -8.625 5.16 23.062 1 97.5 270 ASN A O 1
ATOM 2097 N N . ALA A 1 271 ? -8.633 5.051 20.812 1 97.69 271 ALA A N 1
ATOM 2098 C CA . ALA A 1 271 ? -9.305 6.336 20.656 1 97.69 271 ALA A CA 1
ATOM 2099 C C . ALA A 1 271 ? -10.711 6.289 21.25 1 97.69 271 ALA A C 1
ATOM 2101 O O . ALA A 1 271 ? -11.148 7.242 21.906 1 97.69 271 ALA A O 1
ATOM 2102 N N . VAL A 1 272 ? -11.383 5.172 20.984 1 97.44 272 VAL A N 1
ATOM 2103 C CA . VAL A 1 272 ? -12.734 4.988 21.484 1 97.44 272 VAL A CA 1
ATOM 2104 C C . VAL A 1 272 ? -12.719 4.941 23.016 1 97.44 272 VAL A C 1
ATOM 2106 O O . VAL A 1 272 ? -13.57 5.551 23.672 1 97.44 272 VAL A O 1
ATOM 2109 N N . GLN A 1 273 ? -11.758 4.273 23.578 1 96.75 273 GLN A N 1
ATOM 2110 C CA . GLN A 1 273 ? -11.641 4.16 25.016 1 96.75 273 GLN A CA 1
ATOM 2111 C C . GLN A 1 273 ? -11.32 5.512 25.656 1 96.75 273 GLN A C 1
ATOM 2113 O O . GLN A 1 273 ? -11.859 5.848 26.719 1 96.75 273 GLN A O 1
ATOM 2118 N N . GLU A 1 274 ? -10.523 6.262 25.031 1 96.94 274 GLU A N 1
ATOM 2119 C CA . GLU A 1 274 ? -10.156 7.586 25.531 1 96.94 274 GLU A CA 1
ATOM 2120 C C . GLU A 1 274 ? -11.281 8.594 25.312 1 96.94 274 GLU A C 1
ATOM 2122 O O . GLU A 1 274 ? -11.492 9.492 26.125 1 96.94 274 GLU A O 1
ATOM 2127 N N . GLY A 1 275 ? -12.039 8.406 24.25 1 97.75 275 GLY A N 1
ATOM 2128 C CA . GLY A 1 275 ? -13.016 9.383 23.797 1 97.75 275 GLY A CA 1
ATOM 2129 C C . GLY A 1 275 ? -12.422 10.438 22.875 1 97.75 275 GLY A C 1
ATOM 2130 O O . GLY A 1 275 ? -11.422 11.07 23.219 1 97.75 275 GLY A O 1
ATOM 2131 N N . LEU A 1 276 ? -13.047 10.656 21.766 1 97.75 276 LEU A N 1
ATOM 2132 C CA . LEU A 1 276 ? -12.508 11.516 20.719 1 97.75 276 LEU A CA 1
ATOM 2133 C C . LEU A 1 276 ? -12.297 12.93 21.234 1 97.75 276 LEU A C 1
ATOM 2135 O O . LEU A 1 276 ? -11.281 13.562 20.938 1 97.75 276 LEU A O 1
ATOM 2139 N N . ASP A 1 277 ? -13.195 13.453 22.047 1 97.94 277 ASP A N 1
ATOM 2140 C CA . ASP A 1 277 ? -13.047 14.797 22.594 1 97.94 277 ASP A CA 1
ATOM 2141 C C . ASP A 1 277 ? -11.781 14.914 23.438 1 97.94 277 ASP A C 1
ATOM 2143 O O . ASP A 1 277 ? -11.086 15.93 23.391 1 97.94 277 ASP A O 1
ATOM 2147 N N . ASN A 1 278 ? -11.531 13.891 24.203 1 98.38 278 ASN A N 1
ATOM 2148 C CA . ASN A 1 278 ? -10.328 13.867 25.031 1 98.38 278 ASN A CA 1
ATOM 2149 C C . ASN A 1 278 ? -9.062 13.766 24.172 1 98.38 278 ASN A C 1
ATOM 2151 O O . ASN A 1 278 ? -8.039 14.375 24.5 1 98.38 278 ASN A O 1
ATOM 2155 N N . VAL A 1 279 ? -9.117 12.938 23.141 1 98.44 279 VAL A N 1
ATOM 2156 C CA . VAL A 1 279 ? -8 12.812 22.203 1 98.44 279 VAL A CA 1
ATOM 2157 C C . VAL A 1 279 ? -7.668 14.18 21.609 1 98.44 279 VAL A C 1
ATOM 2159 O O . VAL A 1 279 ? -6.504 14.586 21.594 1 98.44 279 VAL A O 1
ATOM 2162 N N . ILE A 1 280 ? -8.672 14.875 21.172 1 98.62 280 ILE A N 1
ATOM 2163 C CA . ILE A 1 280 ? -8.508 16.188 20.547 1 98.62 280 ILE A CA 1
ATOM 2164 C C . ILE A 1 280 ? -7.977 17.172 21.578 1 98.62 280 ILE A C 1
ATOM 2166 O O . ILE A 1 280 ? -7.012 17.891 21.328 1 98.62 280 ILE A O 1
ATOM 2170 N N . HIS A 1 281 ? -8.547 17.156 22.734 1 98.31 281 HIS A N 1
ATOM 2171 C CA . HIS A 1 281 ? -8.148 18.062 23.797 1 98.31 281 HIS A CA 1
ATOM 2172 C C . HIS A 1 281 ? -6.684 17.875 24.188 1 98.31 281 HIS A C 1
ATOM 2174 O O . HIS A 1 281 ? -5.949 18.844 24.375 1 98.31 281 HIS A O 1
ATOM 2180 N N . ARG A 1 282 ? -6.273 16.641 24.297 1 98 282 ARG A N 1
ATOM 2181 C CA . ARG A 1 282 ? -4.891 16.344 24.656 1 98 282 ARG A CA 1
ATOM 2182 C C . ARG A 1 282 ? -3.92 16.891 23.609 1 98 282 ARG A C 1
ATOM 2184 O O . ARG A 1 282 ? -2.863 17.422 23.969 1 98 282 ARG A O 1
ATOM 2191 N N . HIS A 1 283 ? -4.266 16.734 22.359 1 98.75 283 HIS A N 1
ATOM 2192 C CA . HIS A 1 283 ? -3.416 17.25 21.297 1 98.75 283 HIS A CA 1
ATOM 2193 C C . HIS A 1 283 ? -3.33 18.781 21.359 1 98.75 283 HIS A C 1
ATOM 2195 O O . HIS A 1 283 ? -2.24 19.344 21.266 1 98.75 283 HIS A O 1
ATOM 2201 N N . GLU A 1 284 ? -4.418 19.422 21.5 1 98.5 284 GLU A N 1
ATOM 2202 C CA . GLU A 1 284 ? -4.465 20.891 21.531 1 98.5 284 GLU A CA 1
ATOM 2203 C C . GLU A 1 284 ? -3.748 21.438 22.766 1 98.5 284 GLU A C 1
ATOM 2205 O O . GLU A 1 284 ? -2.996 22.406 22.656 1 98.5 284 GLU A O 1
ATOM 2210 N N . SER A 1 285 ? -3.961 20.797 23.891 1 98.5 285 SER A N 1
ATOM 2211 C CA . SER A 1 285 ? -3.338 21.25 25.125 1 98.5 285 SER A CA 1
ATOM 2212 C C . SER A 1 285 ? -1.821 21.078 25.078 1 98.5 285 SER A C 1
ATOM 2214 O O . SER A 1 285 ? -1.083 22 25.422 1 98.5 285 SER A O 1
ATOM 2216 N N . ASN A 1 286 ? -1.365 19.922 24.656 1 98.75 286 ASN A N 1
ATOM 2217 C CA . ASN A 1 286 ? 0.069 19.672 24.547 1 98.75 286 ASN A CA 1
ATOM 2218 C C . ASN A 1 286 ? 0.724 20.609 23.531 1 98.75 286 ASN A C 1
ATOM 2220 O O . ASN A 1 286 ? 1.855 21.047 23.734 1 98.75 286 ASN A O 1
ATOM 2224 N N . ALA A 1 287 ? 0.026 20.891 22.469 1 98.69 287 ALA A N 1
ATOM 2225 C CA . ALA A 1 287 ? 0.549 21.828 21.469 1 98.69 287 ALA A CA 1
ATOM 2226 C C . ALA A 1 287 ? 0.756 23.219 22.078 1 98.69 287 ALA A C 1
ATOM 2228 O O . ALA A 1 287 ? 1.79 23.844 21.844 1 98.69 287 ALA A O 1
ATOM 2229 N N . LYS A 1 288 ? -0.198 23.688 22.797 1 98.31 288 LYS A N 1
ATOM 2230 C CA . LYS A 1 288 ? -0.102 25 23.438 1 98.31 288 LYS A CA 1
ATOM 2231 C C . LYS A 1 288 ? 1.067 25.047 24.406 1 98.31 288 LYS A C 1
ATOM 2233 O O . LYS A 1 288 ? 1.768 26.062 24.484 1 98.31 288 LYS A O 1
ATOM 2238 N N . HIS A 1 289 ? 1.234 23.938 25.109 1 98.56 289 HIS A N 1
ATOM 2239 C CA . HIS A 1 289 ? 2.387 23.844 26 1 98.56 289 HIS A CA 1
ATOM 2240 C C . HIS A 1 289 ? 3.693 23.922 25.219 1 98.56 289 HIS A C 1
ATOM 2242 O O . HIS A 1 289 ? 4.641 24.578 25.656 1 98.56 289 HIS A O 1
ATOM 2248 N N . LEU A 1 290 ? 3.736 23.281 24.156 1 98.75 290 LEU A N 1
ATOM 2249 C CA . LEU A 1 290 ? 4.922 23.297 23.297 1 98.75 290 LEU A CA 1
ATOM 2250 C C . LEU A 1 290 ? 5.191 24.703 22.781 1 98.75 290 LEU A C 1
ATOM 2252 O O . LEU A 1 290 ? 6.332 25.172 22.797 1 98.75 290 LEU A O 1
ATOM 2256 N N . TYR A 1 291 ? 4.109 25.422 22.312 1 98.38 291 TYR A N 1
ATOM 2257 C CA . TYR A 1 291 ? 4.254 26.781 21.812 1 98.38 291 TYR A CA 1
ATOM 2258 C C . TYR A 1 291 ? 4.898 27.688 22.844 1 98.38 291 TYR A C 1
ATOM 2260 O O . TYR A 1 291 ? 5.84 28.422 22.547 1 98.38 291 TYR A O 1
ATOM 2268 N N . ALA A 1 292 ? 4.398 27.578 24 1 98 292 ALA A N 1
ATOM 2269 C CA . ALA A 1 292 ? 4.91 28.422 25.078 1 98 292 ALA A CA 1
ATOM 2270 C C . ALA A 1 292 ? 6.375 28.109 25.359 1 98 292 ALA A C 1
ATOM 2272 O O . ALA A 1 292 ? 7.18 29.031 25.562 1 98 292 ALA A O 1
ATOM 2273 N N . GLY A 1 293 ? 6.707 26.844 25.391 1 98.38 293 GLY A N 1
ATOM 2274 C CA . GLY A 1 293 ? 8.086 26.438 25.641 1 98.38 293 GLY A CA 1
ATOM 2275 C C . GLY A 1 293 ? 9.031 26.844 24.516 1 98.38 293 GLY A C 1
ATOM 2276 O O . GLY A 1 293 ? 10.164 27.234 24.781 1 98.38 293 GLY A O 1
ATOM 2277 N N . LEU A 1 294 ? 8.578 26.719 23.328 1 98.25 294 LEU A N 1
ATOM 2278 C CA . LEU A 1 294 ? 9.398 27.094 22.172 1 98.25 294 LEU A CA 1
ATOM 2279 C C . LEU A 1 294 ? 9.734 28.578 22.203 1 98.25 294 LEU A C 1
ATOM 2281 O O . LEU A 1 294 ? 10.867 28.969 21.922 1 98.25 294 LEU A O 1
ATOM 2285 N N . LYS A 1 295 ? 8.773 29.359 22.562 1 97.06 295 LYS A N 1
ATOM 2286 C CA . LYS A 1 295 ? 9 30.797 22.688 1 97.06 295 LYS A CA 1
ATOM 2287 C C . LYS A 1 295 ? 10.047 31.094 23.766 1 97.06 295 LYS A C 1
ATOM 2289 O O . LYS A 1 295 ? 10.914 31.953 23.578 1 97.06 295 LYS A O 1
ATOM 2294 N N . LYS A 1 296 ? 9.984 30.391 24.781 1 96.88 296 LYS A N 1
ATOM 2295 C CA . LYS A 1 296 ? 10.914 30.578 25.891 1 96.88 296 LYS A CA 1
ATOM 2296 C C . LYS A 1 296 ? 12.336 30.188 25.5 1 96.88 296 LYS A C 1
ATOM 2298 O O . LYS A 1 296 ? 13.297 30.812 25.938 1 96.88 296 LYS A O 1
ATOM 2303 N N . VAL A 1 297 ? 12.453 29.141 24.734 1 96.31 297 VAL A N 1
ATOM 2304 C CA . VAL A 1 297 ? 13.766 28.703 24.281 1 96.31 297 VAL A CA 1
ATOM 2305 C C . VAL A 1 297 ? 14.328 29.703 23.266 1 96.31 297 VAL A C 1
ATOM 2307 O O . VAL A 1 297 ? 15.539 29.812 23.109 1 96.31 297 VAL A O 1
ATOM 2310 N N . GLY A 1 298 ? 13.414 30.453 22.531 1 95.62 298 GLY A N 1
ATOM 2311 C CA . GLY A 1 298 ? 13.867 31.484 21.609 1 95.62 298 GLY A CA 1
ATOM 2312 C C . GLY A 1 298 ? 13.43 31.25 20.188 1 95.62 298 GLY A C 1
ATOM 2313 O O . GLY A 1 298 ? 13.859 31.969 19.281 1 95.62 298 GLY A O 1
ATOM 2314 N N . PHE A 1 299 ? 12.594 30.312 20 1 97.38 299 PHE A N 1
ATOM 2315 C CA . PHE A 1 299 ? 12.133 30.031 18.641 1 97.38 299 PHE A CA 1
ATOM 2316 C C . PHE A 1 299 ? 10.875 30.828 18.328 1 97.38 299 PHE A C 1
ATOM 2318 O O . PHE A 1 299 ? 10.094 31.156 19.219 1 97.38 299 PHE A O 1
ATOM 2325 N N . ARG A 1 300 ? 10.797 31.109 17.047 1 96.81 300 ARG A N 1
ATOM 2326 C CA . ARG A 1 300 ? 9.57 31.703 16.531 1 96.81 300 ARG A CA 1
ATOM 2327 C C . ARG A 1 300 ? 8.82 30.719 15.633 1 96.81 300 ARG A C 1
ATOM 2329 O O . ARG A 1 300 ? 9.43 30.031 14.82 1 96.81 300 ARG A O 1
ATOM 2336 N N . MET A 1 301 ? 7.586 30.688 15.867 1 97.69 301 MET A N 1
ATOM 2337 C CA . MET A 1 301 ? 6.77 29.797 15.031 1 97.69 301 MET A CA 1
ATOM 2338 C C . MET A 1 301 ? 6.551 30.406 13.648 1 97.69 301 MET A C 1
ATOM 2340 O O . MET A 1 301 ? 6.367 31.609 13.516 1 97.69 301 MET A O 1
ATOM 2344 N N . LEU A 1 302 ? 6.512 29.578 12.641 1 98.06 302 LEU A N 1
ATOM 2345 C CA . LEU A 1 302 ? 6.242 30.031 11.281 1 98.06 302 LEU A CA 1
ATOM 2346 C C . LEU A 1 302 ? 4.84 30.609 11.164 1 98.06 302 LEU A C 1
ATOM 2348 O O . LEU A 1 302 ? 4.648 31.672 10.57 1 98.06 302 LEU A O 1
ATOM 2352 N N . VAL A 1 303 ? 3.865 29.844 11.68 1 98.44 303 VAL A N 1
ATOM 2353 C CA . VAL A 1 303 ? 2.484 30.312 11.703 1 98.44 303 VAL A CA 1
ATOM 2354 C C . VAL A 1 303 ? 2.295 31.297 12.844 1 98.44 303 VAL A C 1
ATOM 2356 O O . VAL A 1 303 ? 2.27 30.906 14.016 1 98.44 303 VAL A O 1
ATOM 2359 N N . GLN A 1 304 ? 2.068 32.5 12.539 1 96.56 304 GLN A N 1
ATOM 2360 C CA . GLN A 1 304 ? 2.035 33.562 13.531 1 96.56 304 GLN A CA 1
ATOM 2361 C C . GLN A 1 304 ? 0.718 33.562 14.305 1 96.56 304 GLN A C 1
ATOM 2363 O O . GLN A 1 304 ? 0.707 33.719 15.523 1 96.56 304 GLN A O 1
ATOM 2368 N N . ASP A 1 305 ? -0.318 33.375 13.555 1 97.12 305 ASP A N 1
ATOM 2369 C CA . ASP A 1 305 ? -1.638 33.344 14.172 1 97.12 305 ASP A CA 1
ATOM 2370 C C . ASP A 1 305 ? -1.877 32 14.883 1 97.12 305 ASP A C 1
ATOM 2372 O O . ASP A 1 305 ? -1.975 30.953 14.234 1 97.12 305 ASP A O 1
ATOM 2376 N N . GLU A 1 306 ? -2.006 32 16.125 1 96.44 306 GLU A N 1
ATOM 2377 C CA . GLU A 1 306 ? -2.146 30.797 16.938 1 96.44 306 GLU A CA 1
ATOM 2378 C C . GLU A 1 306 ? -3.438 30.062 16.594 1 96.44 306 GLU A C 1
ATOM 2380 O O . GLU A 1 306 ? -3.506 28.828 16.703 1 96.44 306 GLU A O 1
ATOM 2385 N N . ASP A 1 307 ? -4.406 30.75 16.109 1 96.38 307 ASP A N 1
ATOM 2386 C CA . ASP A 1 307 ? -5.723 30.172 15.867 1 96.38 307 ASP A CA 1
ATOM 2387 C C . ASP A 1 307 ? -5.691 29.25 14.641 1 96.38 307 ASP A C 1
ATOM 2389 O O . ASP A 1 307 ? -6.613 28.453 14.43 1 96.38 307 ASP A O 1
ATOM 2393 N N . ILE A 1 308 ? -4.676 29.375 13.852 1 98.31 308 ILE A N 1
ATOM 2394 C CA . ILE A 1 308 ? -4.605 28.547 12.648 1 98.31 308 ILE A CA 1
ATOM 2395 C C . ILE A 1 308 ? -3.357 27.672 12.703 1 98.31 308 ILE A C 1
ATOM 2397 O O . ILE A 1 308 ? -2.775 27.344 11.664 1 98.31 308 ILE A O 1
ATOM 2401 N N . ARG A 1 309 ? -2.908 27.422 13.93 1 98.62 309 ARG A N 1
ATOM 2402 C CA . ARG A 1 309 ? -1.803 26.484 14.102 1 98.62 309 ARG A CA 1
ATOM 2403 C C . ARG A 1 309 ? -2.312 25.047 14.203 1 98.62 309 ARG A C 1
ATOM 2405 O O . ARG A 1 309 ? -3.309 24.781 14.875 1 98.62 309 ARG A O 1
ATOM 2412 N N . LEU A 1 310 ? -1.688 24.172 13.484 1 98.62 310 LEU A N 1
ATOM 2413 C CA . LEU A 1 310 ? -1.965 22.75 13.523 1 98.62 310 LEU A CA 1
ATOM 2414 C C . LEU A 1 310 ? -1.459 22.125 14.82 1 98.62 310 LEU A C 1
ATOM 2416 O O . LEU A 1 310 ? -0.267 22.219 15.133 1 98.62 310 LEU A O 1
ATOM 2420 N N . PRO A 1 311 ? -2.305 21.516 15.609 1 98.75 311 PRO A N 1
ATOM 2421 C CA . PRO A 1 311 ? -1.877 21 16.906 1 98.75 311 PRO A CA 1
ATOM 2422 C C . PRO A 1 311 ? -0.896 19.844 16.781 1 98.75 311 PRO A C 1
ATOM 2424 O O . PRO A 1 311 ? -0.071 19.625 17.672 1 98.75 311 PRO A O 1
ATOM 2427 N N . SER A 1 312 ? -0.947 19.109 15.695 1 98.75 312 SER A N 1
ATOM 2428 C CA . SER A 1 312 ? -0.163 17.875 15.555 1 98.75 312 SER A CA 1
ATOM 2429 C C . SER A 1 312 ? 1.25 18.188 15.07 1 98.75 312 SER A C 1
ATOM 2431 O O . SER A 1 312 ? 2.137 17.328 15.156 1 98.75 312 SER A O 1
ATOM 2433 N N . LEU A 1 313 ? 1.47 19.391 14.578 1 98.62 313 LEU A N 1
ATOM 2434 C CA . LEU A 1 313 ? 2.781 19.719 14.031 1 98.62 313 LEU A CA 1
ATOM 2435 C C . LEU A 1 313 ? 3.043 21.219 14.102 1 98.62 313 LEU A C 1
ATOM 2437 O O . LEU A 1 313 ? 2.189 22.031 13.719 1 98.62 313 LEU A O 1
ATOM 2441 N N . THR A 1 314 ? 4.219 21.578 14.531 1 98.62 314 THR A N 1
ATOM 2442 C CA . THR A 1 314 ? 4.613 22.969 14.68 1 98.62 314 THR A CA 1
ATOM 2443 C C . THR A 1 314 ? 5.844 23.281 13.836 1 98.62 314 THR A C 1
ATOM 2445 O O . THR A 1 314 ? 6.871 22.609 13.953 1 98.62 314 THR A O 1
ATOM 2448 N N . GLY A 1 315 ? 5.668 24.234 12.922 1 98.25 315 GLY A N 1
ATOM 2449 C CA . GLY A 1 315 ? 6.824 24.766 12.211 1 98.25 315 GLY A CA 1
ATOM 2450 C C . GLY A 1 315 ? 7.492 25.922 12.93 1 98.25 315 GLY A C 1
ATOM 2451 O O . GLY A 1 315 ? 6.824 26.891 13.328 1 98.25 315 GLY A O 1
ATOM 2452 N N . ILE A 1 316 ? 8.805 25.797 13.172 1 98.38 316 ILE A N 1
ATOM 2453 C CA . ILE A 1 316 ? 9.539 26.891 13.797 1 98.38 316 ILE A CA 1
ATOM 2454 C C . ILE A 1 316 ? 10.672 27.344 12.891 1 98.38 316 ILE A C 1
ATOM 2456 O O . ILE A 1 316 ? 11.273 26.531 12.18 1 98.38 316 ILE A O 1
ATOM 2460 N N . ASN A 1 317 ? 11.008 28.578 12.922 1 98 317 ASN A N 1
ATOM 2461 C CA . ASN A 1 317 ? 12.055 29.125 12.07 1 98 317 ASN A CA 1
ATOM 2462 C C . ASN A 1 317 ? 13.445 28.703 12.531 1 98 317 ASN A C 1
ATOM 2464 O O . ASN A 1 317 ? 13.711 28.641 13.734 1 98 317 ASN A O 1
ATOM 2468 N N . VAL A 1 318 ? 14.219 28.422 11.562 1 97.88 318 VAL A N 1
ATOM 2469 C CA . VAL A 1 318 ? 15.641 28.234 11.852 1 97.88 318 VAL A CA 1
ATOM 2470 C C . VAL A 1 318 ? 16.234 29.547 12.359 1 97.88 318 VAL A C 1
ATOM 2472 O O . VAL A 1 318 ? 15.992 30.609 11.789 1 97.88 318 VAL A O 1
ATOM 2475 N N . LEU A 1 319 ? 17 29.469 13.383 1 95.5 319 LEU A N 1
ATOM 2476 C CA . LEU A 1 319 ? 17.594 30.672 13.945 1 95.5 319 LEU A CA 1
ATOM 2477 C C . LEU A 1 319 ? 18.703 31.203 13.047 1 95.5 319 LEU A C 1
ATOM 2479 O O . LEU A 1 319 ? 19.375 30.422 12.359 1 95.5 319 LEU A O 1
ATOM 2483 N N . PRO A 1 320 ? 18.922 32.5 13.031 1 93.25 320 PRO A N 1
ATOM 2484 C CA . PRO A 1 320 ? 19.969 33.094 12.195 1 93.25 320 PRO A CA 1
ATOM 2485 C C . PRO A 1 320 ? 21.344 32.438 12.469 1 93.25 320 PRO A C 1
ATOM 2487 O O . PRO A 1 320 ? 21.734 32.312 13.625 1 93.25 320 PRO A O 1
ATOM 2490 N N . GLY A 1 321 ? 21.984 32.094 11.398 1 91.69 321 GLY A N 1
ATOM 2491 C CA . GLY A 1 321 ? 23.344 31.578 11.5 1 91.69 321 GLY A CA 1
ATOM 2492 C C . GLY A 1 321 ? 23.391 30.109 11.883 1 91.69 321 GLY A C 1
ATOM 2493 O O . GLY A 1 321 ? 24.453 29.484 11.859 1 91.69 321 GLY A O 1
ATOM 2494 N N . GLN A 1 322 ? 22.297 29.609 12.227 1 94 322 GLN A N 1
ATOM 2495 C CA . GLN A 1 322 ? 22.234 28.219 12.656 1 94 322 GLN A CA 1
ATOM 2496 C C . GLN A 1 322 ? 22.375 27.266 11.461 1 94 322 GLN A C 1
ATOM 2498 O O . GLN A 1 322 ? 21.75 27.469 10.422 1 94 322 GLN A O 1
ATOM 2503 N N . ASP A 1 323 ? 23.266 26.312 11.523 1 95.88 323 ASP A N 1
ATOM 2504 C CA . ASP A 1 323 ? 23.312 25.203 10.57 1 95.88 323 ASP A CA 1
ATOM 2505 C C . ASP A 1 323 ? 22.203 24.188 10.844 1 95.88 323 ASP A C 1
ATOM 2507 O O . ASP A 1 323 ? 22.328 23.344 11.734 1 95.88 323 ASP A O 1
ATOM 2511 N N . TRP A 1 324 ? 21.188 24.297 10.047 1 96.56 324 TRP A N 1
ATOM 2512 C CA . TRP A 1 324 ? 19.969 23.547 10.359 1 96.56 324 TRP A CA 1
ATOM 2513 C C . TRP A 1 324 ? 20.219 22.047 10.281 1 96.56 324 TRP A C 1
ATOM 2515 O O . TRP A 1 324 ? 19.594 21.266 11.016 1 96.56 324 TRP A O 1
ATOM 2525 N N . LYS A 1 325 ? 21.062 21.547 9.344 1 95.44 325 LYS A N 1
ATOM 2526 C CA . LYS A 1 325 ? 21.375 20.125 9.234 1 95.44 325 LYS A CA 1
ATOM 2527 C C . LYS A 1 325 ? 22.078 19.609 10.484 1 95.44 325 LYS A C 1
ATOM 2529 O O . LYS A 1 325 ? 21.766 18.531 10.992 1 95.44 325 LYS A O 1
ATOM 2534 N N . GLN A 1 326 ? 23.062 20.359 10.875 1 96.75 326 GLN A N 1
ATOM 2535 C CA . GLN A 1 326 ? 23.812 20 12.078 1 96.75 326 GLN A CA 1
ATOM 2536 C C . GLN A 1 326 ? 22.906 20 13.305 1 96.75 326 GLN A C 1
ATOM 2538 O O . GLN A 1 326 ? 23.062 19.156 14.195 1 96.75 326 GLN A O 1
ATOM 2543 N N . PHE A 1 327 ? 22.094 21.016 13.398 1 97.31 327 PHE A N 1
ATOM 2544 C CA . PHE A 1 327 ? 21.141 21.109 14.508 1 97.31 327 PHE A CA 1
ATOM 2545 C C . PHE A 1 327 ? 20.312 19.828 14.617 1 97.31 327 PHE A C 1
ATOM 2547 O O . PHE A 1 327 ? 20.203 19.25 15.695 1 97.31 327 PHE A O 1
ATOM 2554 N N . ILE A 1 328 ? 19.719 19.344 13.523 1 97.12 328 ILE A N 1
ATOM 2555 C CA . ILE A 1 328 ? 18.906 18.125 13.484 1 97.12 328 ILE A CA 1
ATOM 2556 C C . ILE A 1 328 ? 19.75 16.922 13.852 1 97.12 328 ILE A C 1
ATOM 2558 O O . ILE A 1 328 ? 19.312 16.062 14.617 1 97.12 328 ILE A O 1
ATOM 2562 N N . GLN A 1 329 ? 20.922 16.844 13.297 1 96.75 329 GLN A N 1
ATOM 2563 C CA . GLN A 1 329 ? 21.828 15.734 13.562 1 96.75 329 GLN A CA 1
ATOM 2564 C C . GLN A 1 329 ? 22.172 15.656 15.047 1 96.75 329 GLN A C 1
ATOM 2566 O O . GLN A 1 329 ? 22.25 14.562 15.617 1 96.75 329 GLN A O 1
ATOM 2571 N N . ARG A 1 330 ? 22.422 16.766 15.672 1 97.44 330 ARG A N 1
ATOM 2572 C CA . ARG A 1 330 ? 22.766 16.797 17.094 1 97.44 330 ARG A CA 1
ATOM 2573 C C . ARG A 1 330 ? 21.578 16.344 17.953 1 97.44 330 ARG A C 1
ATOM 2575 O O . ARG A 1 330 ? 21.781 15.625 18.938 1 97.44 330 ARG A O 1
ATOM 2582 N N . LEU A 1 331 ? 20.375 16.828 17.594 1 98.06 331 LEU A N 1
ATOM 2583 C CA . LEU A 1 331 ? 19.203 16.344 18.328 1 98.06 331 LEU A CA 1
ATOM 2584 C C . LEU A 1 331 ? 19.125 14.828 18.312 1 98.06 331 LEU A C 1
ATOM 2586 O O . LEU A 1 331 ? 18.797 14.203 19.312 1 98.06 331 LEU A O 1
ATOM 2590 N N . PHE A 1 332 ? 19.453 14.25 17.156 1 96.88 332 PHE A N 1
ATOM 2591 C CA . PHE A 1 332 ? 19.391 12.797 17.016 1 96.88 332 PHE A CA 1
ATOM 2592 C C . PHE A 1 332 ? 20.516 12.125 17.797 1 96.88 332 PHE A C 1
ATOM 2594 O O . PHE A 1 332 ? 20.281 11.234 18.609 1 96.88 332 PHE A O 1
ATOM 2601 N N . THR A 1 333 ? 21.75 12.523 17.625 1 96.81 333 THR A N 1
ATOM 2602 C CA . THR A 1 333 ? 22.922 11.852 18.172 1 96.81 333 THR A CA 1
ATOM 2603 C C . THR A 1 333 ? 23 12.047 19.688 1 96.81 333 THR A C 1
ATOM 2605 O O . THR A 1 333 ? 23.406 11.141 20.422 1 96.81 333 THR A O 1
ATOM 2608 N N . GLU A 1 334 ? 22.547 13.219 20.141 1 97.56 334 GLU A N 1
ATOM 2609 C CA . GLU A 1 334 ? 22.734 13.547 21.547 1 97.56 334 GLU A CA 1
ATOM 2610 C C . GLU A 1 334 ? 21.484 13.211 22.375 1 97.56 334 GLU A C 1
ATOM 2612 O O . GLU A 1 334 ? 21.578 12.945 23.562 1 97.56 334 GLU A O 1
ATOM 2617 N N . HIS A 1 335 ? 20.344 13.219 21.719 1 97.81 335 HIS A N 1
ATOM 2618 C CA . HIS A 1 335 ? 19.109 13.102 22.516 1 97.81 335 HIS A CA 1
ATOM 2619 C C . HIS A 1 335 ? 18.203 12.023 21.953 1 97.81 335 HIS A C 1
ATOM 2621 O O . HIS A 1 335 ? 17.109 11.789 22.5 1 97.81 335 HIS A O 1
ATOM 2627 N N . ASN A 1 336 ? 18.531 11.32 20.859 1 97.38 336 ASN A N 1
ATOM 2628 C CA . ASN A 1 336 ? 17.75 10.281 20.219 1 97.38 336 ASN A CA 1
ATOM 2629 C C . ASN A 1 336 ? 16.406 10.82 19.719 1 97.38 336 ASN A C 1
ATOM 2631 O O . ASN A 1 336 ? 15.383 10.133 19.797 1 97.38 336 ASN A O 1
ATOM 2635 N N . ILE A 1 337 ? 16.422 12.094 19.344 1 98.31 337 ILE A N 1
ATOM 2636 C CA . ILE A 1 337 ? 15.211 12.75 18.859 1 98.31 337 ILE A CA 1
ATOM 2637 C C . ILE A 1 337 ? 15.344 13.055 17.375 1 98.31 337 ILE A C 1
ATOM 2639 O O . ILE A 1 337 ? 16.344 13.633 16.938 1 98.31 337 ILE A O 1
ATOM 2643 N N . GLU A 1 338 ? 14.375 12.641 16.656 1 97.81 338 GLU A N 1
ATOM 2644 C CA . GLU A 1 338 ? 14.305 12.977 15.234 1 97.81 338 GLU A CA 1
ATOM 2645 C C . GLU A 1 338 ? 13.242 14.031 14.961 1 97.81 338 GLU A C 1
ATOM 2647 O O . GLU A 1 338 ? 12.094 13.883 15.375 1 97.81 338 GLU A O 1
ATOM 2652 N N . ILE A 1 339 ? 13.555 15.117 14.375 1 97.75 339 ILE A N 1
ATOM 2653 C CA . ILE A 1 339 ? 12.648 16.094 13.781 1 97.75 339 ILE A CA 1
ATOM 2654 C C . ILE A 1 339 ? 12.977 16.281 12.297 1 97.75 339 ILE A C 1
ATOM 2656 O O . ILE A 1 339 ? 13.875 15.617 11.773 1 97.75 339 ILE A O 1
ATOM 2660 N N . ALA A 1 340 ? 12.18 17.078 11.594 1 96.94 340 ALA A N 1
ATOM 2661 C CA . ALA A 1 340 ? 12.414 17.25 10.156 1 96.94 340 ALA A CA 1
ATOM 2662 C C . ALA A 1 340 ? 12.648 18.719 9.812 1 96.94 340 ALA A C 1
ATOM 2664 O O . ALA A 1 340 ? 12.172 19.609 10.523 1 96.94 340 ALA A O 1
ATOM 2665 N N . GLY A 1 341 ? 13.414 18.906 8.789 1 96.56 341 GLY A N 1
ATOM 2666 C CA . GLY A 1 341 ? 13.531 20.234 8.211 1 96.56 341 GLY A CA 1
ATOM 2667 C C . GLY A 1 341 ? 12.367 20.594 7.309 1 96.56 341 GLY A C 1
ATOM 2668 O O . GLY A 1 341 ? 11.414 19.828 7.18 1 96.56 341 GLY A O 1
ATOM 2669 N N . GLY A 1 342 ? 12.484 21.781 6.723 1 95.19 342 GLY A N 1
ATOM 2670 C C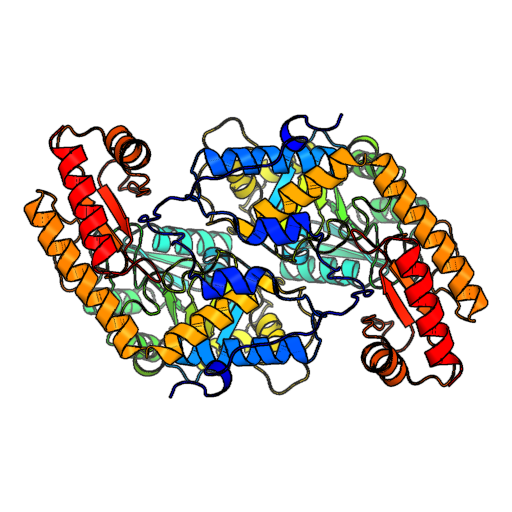A . GLY A 1 342 ? 11.453 22.219 5.801 1 95.19 342 GLY A CA 1
ATOM 2671 C C . GLY A 1 342 ? 11.391 21.406 4.527 1 95.19 342 GLY A C 1
ATOM 2672 O O . GLY A 1 342 ? 12.305 20.625 4.242 1 95.19 342 GLY A O 1
ATOM 2673 N N . LEU A 1 343 ? 10.359 21.516 3.781 1 90.88 343 LEU A N 1
ATOM 2674 C CA . LEU A 1 343 ? 10.125 20.875 2.498 1 90.88 343 LEU A CA 1
ATOM 2675 C C . LEU A 1 343 ? 9.867 21.906 1.402 1 90.88 343 LEU A C 1
ATOM 2677 O O . LEU A 1 343 ? 9.18 22.891 1.632 1 90.88 343 LEU A O 1
ATOM 2681 N N . GLY A 1 344 ? 10.359 21.578 0.273 1 86.38 344 GLY A N 1
ATOM 2682 C CA . GLY A 1 344 ? 10.133 22.5 -0.827 1 86.38 344 GLY A CA 1
ATOM 2683 C C . GLY A 1 344 ? 10.68 23.891 -0.559 1 86.38 344 GLY A C 1
ATOM 2684 O O . GLY A 1 344 ? 11.859 24.062 -0.238 1 86.38 344 GLY A O 1
ATOM 2685 N N . ALA A 1 345 ? 9.75 24.875 -0.474 1 88.38 345 ALA A N 1
ATOM 2686 C CA . ALA A 1 345 ? 10.102 26.281 -0.352 1 88.38 345 ALA A CA 1
ATOM 2687 C C . ALA A 1 345 ? 10.664 26.594 1.033 1 88.38 345 ALA A C 1
ATOM 2689 O O . ALA A 1 345 ? 11.297 27.641 1.237 1 88.38 345 ALA A O 1
ATOM 2690 N N . THR A 1 346 ? 10.508 25.656 1.948 1 94.81 346 THR A N 1
ATOM 2691 C CA . THR A 1 346 ? 10.875 25.953 3.326 1 94.81 346 THR A CA 1
ATOM 2692 C C . THR A 1 346 ? 12.148 25.203 3.719 1 94.81 346 THR A C 1
ATOM 2694 O O . THR A 1 346 ? 12.547 25.234 4.883 1 94.81 346 THR A O 1
ATOM 2697 N N . VAL A 1 347 ? 12.758 24.547 2.744 1 94.06 347 VAL A N 1
ATOM 2698 C CA . VAL A 1 347 ? 14 23.828 3.023 1 94.06 347 VAL A CA 1
ATOM 2699 C C . VAL A 1 347 ? 15.031 24.781 3.615 1 94.06 347 VAL A C 1
ATOM 2701 O O . VAL A 1 347 ? 15.266 25.859 3.078 1 94.06 347 VAL A O 1
ATOM 2704 N N . GLY A 1 348 ? 15.523 24.422 4.715 1 96.06 348 GLY A N 1
ATOM 2705 C CA . GLY A 1 348 ? 16.578 25.203 5.363 1 96.06 348 GLY A CA 1
ATOM 2706 C C . GLY A 1 348 ? 16.047 26.406 6.129 1 96.06 348 GLY A C 1
ATOM 2707 O O . GLY A 1 348 ? 16.812 27.109 6.793 1 96.06 348 GLY A O 1
ATOM 2708 N N . LYS A 1 349 ? 14.75 26.594 6.105 1 97.19 349 LYS A N 1
ATOM 2709 C CA . LYS A 1 349 ? 14.18 27.797 6.695 1 97.19 349 LYS A CA 1
ATOM 2710 C C . LYS A 1 349 ? 13.422 27.469 7.98 1 97.19 349 LYS A C 1
ATOM 2712 O O . LYS A 1 349 ? 13.281 28.328 8.859 1 97.19 349 LYS A O 1
ATOM 2717 N N . ILE A 1 350 ? 12.992 26.234 8.094 1 98.31 350 ILE A N 1
ATOM 2718 C CA . ILE A 1 350 ? 12.227 25.906 9.297 1 98.31 350 ILE A CA 1
ATOM 2719 C C . ILE A 1 350 ? 12.578 24.5 9.758 1 98.31 350 ILE A C 1
ATOM 2721 O O . ILE A 1 350 ? 13.18 23.719 9.008 1 98.31 350 ILE A O 1
ATOM 2725 N N . TYR A 1 351 ? 12.258 24.234 10.969 1 98.38 351 TYR A N 1
ATOM 2726 C CA . TYR A 1 351 ? 12.125 22.875 11.516 1 98.38 351 TYR A CA 1
ATOM 2727 C C . TYR A 1 351 ? 10.656 22.5 11.672 1 98.38 351 TYR A C 1
ATOM 2729 O O . TYR A 1 351 ? 9.805 23.344 11.898 1 98.38 351 TYR A O 1
ATOM 2737 N N . ARG A 1 352 ? 10.375 21.297 11.508 1 98.38 352 ARG A N 1
ATOM 2738 C CA . ARG A 1 352 ? 9.023 20.766 11.711 1 98.38 352 ARG A CA 1
ATOM 2739 C C . ARG A 1 352 ? 9 19.766 12.867 1 98.38 352 ARG A C 1
ATOM 2741 O O . ARG A 1 352 ? 9.625 18.719 12.789 1 98.38 352 ARG A O 1
ATOM 2748 N N . ILE A 1 353 ? 8.25 20.078 13.867 1 98.69 353 ILE A N 1
ATOM 2749 C CA . ILE A 1 353 ? 8.164 19.297 15.094 1 98.69 353 ILE A CA 1
ATOM 2750 C C . ILE A 1 353 ? 6.766 18.719 15.234 1 98.69 353 ILE A C 1
ATOM 2752 O O . ILE A 1 353 ? 5.793 19.453 15.414 1 98.69 353 ILE A O 1
ATOM 2756 N N . GLY A 1 354 ? 6.723 17.438 15.148 1 98.25 354 GLY A N 1
ATOM 2757 C CA . GLY A 1 354 ? 5.445 16.75 15.273 1 98.25 354 GLY A CA 1
ATOM 2758 C C . GLY A 1 354 ? 5.148 16.297 16.688 1 98.25 354 GLY A C 1
ATOM 2759 O O . GLY A 1 354 ? 6.016 15.727 17.359 1 98.25 354 GLY A O 1
ATOM 2760 N N . LEU A 1 355 ? 4.023 16.609 17.188 1 98.31 355 LEU A N 1
ATOM 2761 C CA . LEU A 1 355 ? 3.477 16.156 18.453 1 98.31 355 LEU A CA 1
ATOM 2762 C C . LEU A 1 355 ? 2.074 15.578 18.266 1 98.31 355 LEU A C 1
ATOM 2764 O O . LEU A 1 355 ? 1.081 16.25 18.547 1 98.31 355 LEU A O 1
ATOM 2768 N N . MET A 1 356 ? 2.033 14.297 17.828 1 98.12 356 MET A N 1
ATOM 2769 C CA . MET A 1 356 ? 0.735 13.734 17.469 1 98.12 356 MET A CA 1
ATOM 2770 C C . MET A 1 356 ? 0.629 12.281 17.922 1 98.12 356 MET A C 1
ATOM 2772 O O . MET A 1 356 ? 1.646 11.617 18.141 1 98.12 356 MET A O 1
ATOM 2776 N N . GLY A 1 357 ? -0.6 11.805 18.094 1 98 357 GLY A N 1
ATOM 2777 C CA . GLY A 1 357 ? -0.867 10.422 18.453 1 98 357 GLY A CA 1
ATOM 2778 C C . GLY A 1 357 ? -0.214 10.008 19.75 1 98 357 GLY A C 1
ATOM 2779 O O . GLY A 1 357 ? -0.334 10.703 20.766 1 98 357 GLY A O 1
ATOM 2780 N N . HIS A 1 358 ? 0.416 8.906 19.703 1 98.06 358 HIS A N 1
ATOM 2781 C CA . HIS A 1 358 ? 1.085 8.336 20.859 1 98.06 358 HIS A CA 1
ATOM 2782 C C . HIS A 1 358 ? 2.133 9.297 21.422 1 98.06 358 HIS A C 1
ATOM 2784 O O . HIS A 1 358 ? 2.42 9.281 22.625 1 98.06 358 HIS A O 1
ATOM 2790 N N . ASN A 1 359 ? 2.635 10.188 20.594 1 98.62 359 ASN A N 1
ATOM 2791 C CA . ASN A 1 359 ? 3.713 11.086 20.984 1 98.62 359 ASN A CA 1
ATOM 2792 C C . ASN A 1 359 ? 3.174 12.352 21.656 1 98.62 359 ASN A C 1
ATOM 2794 O O . ASN A 1 359 ? 3.932 13.109 22.266 1 98.62 359 ASN A O 1
ATOM 2798 N N . SER A 1 360 ? 1.889 12.586 21.547 1 98.75 360 SER A N 1
ATOM 2799 C CA . SER A 1 360 ? 1.316 13.812 22.094 1 98.75 360 SER A CA 1
ATOM 2800 C C . SER A 1 360 ? 1.082 13.695 23.594 1 98.75 360 SER A C 1
ATOM 2802 O O . SER A 1 360 ? -0.055 13.531 24.047 1 98.75 360 SER A O 1
ATOM 2804 N N . THR A 1 361 ? 2.137 13.852 24.375 1 98.5 361 THR A N 1
ATOM 2805 C CA . THR A 1 361 ? 2.098 13.805 25.828 1 98.5 361 THR A CA 1
ATOM 2806 C C . THR A 1 361 ? 2.873 14.984 26.422 1 98.5 361 THR A C 1
ATOM 2808 O O . THR A 1 361 ? 3.752 15.547 25.781 1 98.5 361 THR A O 1
ATOM 2811 N N . ASN A 1 362 ? 2.527 15.281 27.656 1 98.19 362 ASN A N 1
ATOM 2812 C CA . ASN A 1 362 ? 3.25 16.328 28.344 1 98.19 362 ASN A CA 1
ATOM 2813 C C . ASN A 1 362 ? 4.719 15.969 28.562 1 98.19 362 ASN A C 1
ATOM 2815 O O . ASN A 1 362 ? 5.59 16.844 28.516 1 98.19 362 ASN A O 1
ATOM 2819 N N . GLU A 1 363 ? 4.977 14.719 28.812 1 98.44 363 GLU A N 1
ATOM 2820 C CA . GLU A 1 363 ? 6.34 14.234 28.984 1 98.44 363 GLU A CA 1
ATOM 2821 C C . GLU A 1 363 ? 7.176 14.484 27.734 1 98.44 363 GLU A C 1
ATOM 2823 O O . GLU A 1 363 ? 8.336 14.898 27.828 1 98.44 363 GLU A O 1
ATOM 2828 N N . ASN A 1 364 ? 6.617 14.258 26.641 1 98.75 364 ASN A N 1
ATOM 2829 C CA . ASN A 1 364 ? 7.344 14.445 25.391 1 98.75 364 ASN A CA 1
ATOM 2830 C C . ASN A 1 364 ? 7.551 15.93 25.078 1 98.75 364 ASN A C 1
ATOM 2832 O O . ASN A 1 364 ? 8.562 16.312 24.5 1 98.75 364 ASN A O 1
ATOM 2836 N N . VAL A 1 365 ? 6.574 16.797 25.484 1 98.75 365 VAL A N 1
ATOM 2837 C CA . VAL A 1 365 ? 6.777 18.234 25.359 1 98.75 365 VAL A CA 1
ATOM 2838 C C . VAL A 1 365 ? 8.031 18.656 26.125 1 98.75 365 VAL A C 1
ATOM 2840 O O . VAL A 1 365 ? 8.891 19.359 25.594 1 98.75 365 VAL A O 1
ATOM 2843 N N . THR A 1 366 ? 8.117 18.172 27.344 1 98.56 366 THR A N 1
ATOM 2844 C CA . THR A 1 366 ? 9.266 18.484 28.188 1 98.56 366 THR A CA 1
ATOM 2845 C C . THR A 1 366 ? 10.555 17.969 27.562 1 98.56 366 THR A C 1
ATOM 2847 O O . THR A 1 366 ? 11.57 18.672 27.531 1 98.56 366 THR A O 1
ATOM 2850 N N . ARG A 1 367 ? 10.516 16.75 27.062 1 98.56 367 ARG A N 1
ATOM 2851 C CA . ARG A 1 367 ? 11.672 16.109 26.438 1 98.56 367 ARG A CA 1
ATOM 2852 C C . ARG A 1 367 ? 12.164 16.938 25.25 1 98.56 367 ARG A C 1
ATOM 2854 O O . ARG A 1 367 ? 13.359 17.188 25.109 1 98.56 367 ARG A O 1
ATOM 2861 N N . ILE A 1 368 ? 11.25 17.375 24.375 1 98.62 368 ILE A N 1
ATOM 2862 C CA . ILE A 1 368 ? 11.578 18.141 23.188 1 98.62 368 ILE A CA 1
ATOM 2863 C C . ILE A 1 368 ? 12.203 19.469 23.594 1 98.62 368 ILE A C 1
ATOM 2865 O O . ILE A 1 368 ? 13.258 19.859 23.078 1 98.62 368 ILE A O 1
ATOM 2869 N N . LEU A 1 369 ? 11.578 20.156 24.531 1 98.5 369 LEU A N 1
ATOM 2870 C CA . LEU A 1 369 ? 12.016 21.5 24.922 1 98.5 369 LEU A CA 1
ATOM 2871 C C . LEU A 1 369 ? 13.398 21.438 25.578 1 98.5 369 LEU A C 1
ATOM 2873 O O . LEU A 1 369 ? 14.234 22.312 25.328 1 98.5 369 LEU A O 1
ATOM 2877 N N . ARG A 1 370 ? 13.609 20.438 26.391 1 98.19 370 ARG A N 1
ATOM 2878 C CA . ARG A 1 370 ? 14.906 20.281 27.031 1 98.19 370 ARG A CA 1
ATOM 2879 C C . ARG A 1 370 ? 16 20.031 25.984 1 98.19 370 ARG A C 1
ATOM 2881 O O . ARG A 1 370 ? 17.094 20.609 26.078 1 98.19 370 ARG A O 1
ATOM 2888 N N . ALA A 1 371 ? 15.695 19.172 25.062 1 98.44 371 ALA A N 1
ATOM 2889 C CA . ALA A 1 371 ? 16.656 18.844 24.016 1 98.44 371 ALA A CA 1
ATOM 2890 C C . ALA A 1 371 ? 16.953 20.062 23.141 1 98.44 371 ALA A C 1
ATOM 2892 O O . ALA A 1 371 ? 18.109 20.312 22.797 1 98.44 371 ALA A O 1
ATOM 2893 N N . LEU A 1 372 ? 15.914 20.812 22.766 1 98 372 LEU A N 1
ATOM 2894 C CA . LEU A 1 372 ? 16.078 22 21.938 1 98 372 LEU A CA 1
ATOM 2895 C C . LEU A 1 372 ? 16.938 23.047 22.656 1 98 372 LEU A C 1
ATOM 2897 O O . LEU A 1 372 ? 17.812 23.656 22.047 1 98 372 LEU A O 1
ATOM 2901 N N . LYS A 1 373 ? 16.672 23.234 23.891 1 97 373 LYS A N 1
ATOM 2902 C CA . LYS A 1 373 ? 17.453 24.188 24.688 1 97 373 LYS A CA 1
ATOM 2903 C C . LYS A 1 373 ? 18.922 23.797 24.75 1 97 373 LYS A C 1
ATOM 2905 O O . LYS A 1 373 ? 19.797 24.625 24.562 1 97 373 LYS A O 1
ATOM 2910 N N . ALA A 1 374 ? 19.156 22.547 24.938 1 96.94 374 ALA A N 1
ATOM 2911 C CA . ALA A 1 374 ? 20.516 22.031 25.078 1 96.94 374 ALA A CA 1
ATOM 2912 C C . ALA A 1 374 ? 21.297 22.219 23.781 1 96.94 374 ALA A C 1
ATOM 2914 O O . ALA A 1 374 ? 22.484 22.578 23.812 1 96.94 374 ALA A O 1
ATOM 2915 N N . VAL A 1 375 ? 20.672 21.938 22.688 1 95.81 375 VAL A N 1
ATOM 2916 C CA . VAL A 1 375 ? 21.359 21.969 21.406 1 95.81 375 VAL A CA 1
ATOM 2917 C C . VAL A 1 375 ? 21.484 23.406 20.922 1 95.81 375 VAL A C 1
ATOM 2919 O O . VAL A 1 375 ? 22.391 23.734 20.156 1 95.81 375 VAL A O 1
ATOM 2922 N N . THR A 1 376 ? 20.625 24.281 21.328 1 92.44 376 THR A N 1
ATOM 2923 C CA . THR A 1 376 ? 20.672 25.703 20.953 1 92.44 376 THR A CA 1
ATOM 2924 C C . THR A 1 376 ? 21.734 26.438 21.734 1 92.44 376 THR A C 1
ATOM 2926 O O . THR A 1 376 ? 22.391 27.344 21.219 1 92.44 376 THR A O 1
ATOM 2929 N N . ASP A 1 377 ? 21.938 26.203 23.031 1 84.12 377 ASP A N 1
ATOM 2930 C CA . ASP A 1 377 ? 22.906 26.859 23.891 1 84.12 377 ASP A CA 1
ATOM 2931 C C . ASP A 1 377 ? 24.328 26.469 23.516 1 84.12 377 ASP A C 1
ATOM 2933 O O . ASP A 1 377 ? 25.281 27.203 23.797 1 84.12 377 ASP A O 1
ATOM 2937 N N . MET A 1 378 ? 24.484 25.453 22.781 1 70.62 378 MET A N 1
ATOM 2938 C CA . MET A 1 378 ? 25.828 25.047 22.375 1 70.62 378 MET A CA 1
ATOM 2939 C C . MET A 1 378 ? 26.25 25.766 21.094 1 70.62 378 MET A C 1
ATOM 2941 O O . MET A 1 378 ? 27.438 26.047 20.906 1 70.62 378 MET A O 1
ATOM 2945 N N . MET B 1 1 ? -21.688 8.023 18.578 1 81 1 MET B N 1
ATOM 2946 C CA . MET B 1 1 ? -21.328 7.227 19.75 1 81 1 MET B CA 1
ATOM 2947 C C . MET B 1 1 ? -20.203 6.254 19.438 1 81 1 MET B C 1
ATOM 2949 O O . MET B 1 1 ? -20.078 5.797 18.297 1 81 1 MET B O 1
ATOM 2953 N N . PRO B 1 2 ? -19.375 6.023 20.422 1 89.44 2 PRO B N 1
ATOM 2954 C CA . PRO B 1 2 ? -18.297 5.047 20.203 1 89.44 2 PRO B CA 1
ATOM 2955 C C . PRO B 1 2 ? -18.828 3.654 19.859 1 89.44 2 PRO B C 1
ATOM 2957 O O . PRO B 1 2 ? -19.781 3.184 20.484 1 89.44 2 PRO B O 1
ATOM 2960 N N . PRO B 1 3 ? -18.266 3.051 18.812 1 91.5 3 PRO B N 1
ATOM 2961 C CA . PRO B 1 3 ? -18.719 1.693 18.484 1 91.5 3 PRO B CA 1
ATOM 2962 C C . PRO B 1 3 ? -18.406 0.69 19.594 1 91.5 3 PRO B C 1
ATOM 2964 O O . PRO B 1 3 ? -17.234 0.532 19.984 1 91.5 3 PRO B O 1
ATOM 2967 N N . ARG B 1 4 ? -19.328 -0.116 20.016 1 90.69 4 ARG B N 1
ATOM 2968 C CA . ARG B 1 4 ? -19.219 -1.021 21.156 1 90.69 4 ARG B CA 1
ATOM 2969 C C . ARG B 1 4 ? -18.219 -2.143 20.875 1 90.69 4 ARG B C 1
ATOM 2971 O O . ARG B 1 4 ? -17.531 -2.617 21.766 1 90.69 4 ARG B O 1
ATOM 2978 N N . ALA B 1 5 ? -18.172 -2.539 19.562 1 90 5 ALA B N 1
ATOM 2979 C CA . ALA B 1 5 ? -17.297 -3.65 19.188 1 90 5 ALA B CA 1
ATOM 2980 C C . ALA B 1 5 ? -15.836 -3.322 19.484 1 90 5 ALA B C 1
ATOM 2982 O O . ALA B 1 5 ? -15.023 -4.223 19.719 1 90 5 ALA B O 1
ATOM 2983 N N . LEU B 1 6 ? -15.492 -2.045 19.531 1 94.56 6 LEU B N 1
ATOM 2984 C CA . LEU B 1 6 ? -14.109 -1.613 19.672 1 94.56 6 LEU B CA 1
ATOM 2985 C C . LEU B 1 6 ? -13.75 -1.459 21.156 1 94.56 6 LEU B C 1
ATOM 2987 O O . LEU B 1 6 ? -12.617 -1.097 21.484 1 94.56 6 LEU B O 1
ATOM 2991 N N . LEU B 1 7 ? -14.609 -1.754 22 1 92.94 7 LEU B N 1
ATOM 2992 C CA . LEU B 1 7 ? -14.305 -1.72 23.422 1 92.94 7 LEU B CA 1
ATOM 2993 C C . LEU B 1 7 ? -13.664 -3.025 23.875 1 92.94 7 LEU B C 1
ATOM 2995 O O . LEU B 1 7 ? -13.078 -3.094 24.953 1 92.94 7 LEU B O 1
ATOM 2999 N N . GLN B 1 8 ? -13.711 -4.035 23 1 91.44 8 GLN B N 1
ATOM 3000 C CA . GLN B 1 8 ? -13.148 -5.344 23.312 1 91.44 8 GLN B CA 1
ATOM 3001 C C . GLN B 1 8 ? -11.938 -5.645 22.422 1 91.44 8 GLN B C 1
ATOM 3003 O O . GLN B 1 8 ? -11.867 -5.195 21.281 1 91.44 8 GLN B O 1
ATOM 3008 N N . PRO B 1 9 ? -11.023 -6.395 23.047 1 89.94 9 PRO B N 1
ATOM 3009 C CA . PRO B 1 9 ? -9.898 -6.801 22.203 1 89.94 9 PRO B CA 1
ATOM 3010 C C . PRO B 1 9 ? -10.305 -7.797 21.125 1 89.94 9 PRO B C 1
ATOM 3012 O O . PRO B 1 9 ? -11.383 -8.398 21.203 1 89.94 9 PRO B O 1
ATOM 3015 N N . CYS B 1 10 ? -9.547 -7.828 20.078 1 90.75 10 CYS B N 1
ATOM 3016 C CA . CYS B 1 10 ? -9.727 -8.797 19 1 90.75 10 CYS B CA 1
ATOM 3017 C C . CYS B 1 10 ? -8.828 -10.016 19.203 1 90.75 10 CYS B C 1
ATOM 3019 O O . CYS B 1 10 ? -7.648 -9.867 19.516 1 90.75 10 CYS B O 1
ATOM 3021 N N . GLU B 1 11 ? -9.469 -11.148 19.078 1 89.94 11 GLU B N 1
ATOM 3022 C CA . GLU B 1 11 ? -8.688 -12.383 19.172 1 89.94 11 GLU B CA 1
ATOM 3023 C C . GLU B 1 11 ? -8.875 -13.25 17.922 1 89.94 11 GLU B C 1
ATOM 3025 O O . GLU B 1 11 ? -9.992 -13.383 17.422 1 89.94 11 GLU B O 1
ATOM 3030 N N . LEU B 1 12 ? -7.77 -13.656 17.406 1 94.12 12 LEU B N 1
ATOM 3031 C CA . LEU B 1 12 ? -7.762 -14.555 16.25 1 94.12 12 LEU B CA 1
ATOM 3032 C C . LEU B 1 12 ? -7.035 -15.852 16.578 1 94.12 12 LEU B C 1
ATOM 3034 O O . LEU B 1 12 ? -6.02 -15.836 17.281 1 94.12 12 LEU B O 1
ATOM 3038 N N . ARG B 1 13 ? -7.598 -16.953 16.141 1 90.94 13 ARG B N 1
ATOM 3039 C CA . ARG B 1 13 ? -6.938 -18.25 16.312 1 90.94 13 ARG B CA 1
ATOM 3040 C C . ARG B 1 13 ? -5.953 -18.516 15.188 1 90.94 13 ARG B C 1
ATOM 3042 O O . ARG B 1 13 ? -6.176 -18.109 14.047 1 90.94 13 ARG B O 1
ATOM 3049 N N . GLU B 1 14 ? -4.914 -19.203 15.609 1 93.81 14 GLU B N 1
ATOM 3050 C CA . GLU B 1 14 ? -3.971 -19.656 14.594 1 93.81 14 GLU B CA 1
ATOM 3051 C C . GLU B 1 14 ? -4.625 -20.656 13.648 1 93.81 14 GLU B C 1
ATOM 3053 O O . GLU B 1 14 ? -5.469 -21.453 14.07 1 93.81 14 GLU B O 1
ATOM 3058 N N . ARG B 1 15 ? -4.258 -20.641 12.492 1 97.06 15 ARG B N 1
ATOM 3059 C CA . ARG B 1 15 ? -4.75 -21.578 11.484 1 97.06 15 ARG B CA 1
ATOM 3060 C C . ARG B 1 15 ? -3.705 -21.797 10.391 1 97.06 15 ARG B C 1
ATOM 3062 O O . ARG B 1 15 ? -2.719 -21.062 10.312 1 97.06 15 ARG B O 1
ATOM 3069 N N . TYR B 1 16 ? -3.855 -22.859 9.656 1 98.12 16 TYR B N 1
ATOM 3070 C CA . TYR B 1 16 ? -2.979 -23.156 8.523 1 98.12 16 TYR B CA 1
ATOM 3071 C C . TYR B 1 16 ? -3.537 -22.578 7.23 1 98.12 16 TYR B C 1
ATOM 3073 O O . TYR B 1 16 ? -4.652 -22.922 6.824 1 98.12 16 TYR B O 1
ATOM 3081 N N . LEU B 1 17 ? -2.756 -21.703 6.625 1 98.44 17 LEU B N 1
ATOM 3082 C CA . LEU B 1 17 ? -3.184 -21.047 5.391 1 98.44 17 LEU B CA 1
ATOM 3083 C C . LEU B 1 17 ? -2.605 -21.766 4.172 1 98.44 17 LEU B C 1
ATOM 3085 O O . LEU B 1 17 ? -1.468 -21.5 3.775 1 98.44 17 LEU B O 1
ATOM 3089 N N . PHE B 1 18 ? -3.43 -22.562 3.527 1 98.56 18 PHE B N 1
ATOM 3090 C CA . PHE B 1 18 ? -2.984 -23.359 2.391 1 98.56 18 PHE B CA 1
ATOM 3091 C C . PHE B 1 18 ? -3.746 -22.969 1.128 1 98.56 18 PHE B C 1
ATOM 3093 O O . PHE B 1 18 ? -3.98 -23.812 0.259 1 98.56 18 PHE B O 1
ATOM 3100 N N . GLY B 1 19 ? -4.273 -21.75 1.043 1 97.19 19 GLY B N 1
ATOM 3101 C CA . GLY B 1 19 ? -4.859 -21.219 -0.177 1 97.19 19 GLY B CA 1
ATOM 3102 C C . GLY B 1 19 ? -3.846 -20.531 -1.072 1 97.19 19 GLY B C 1
ATOM 3103 O O . GLY B 1 19 ? -2.641 -20.75 -0.944 1 97.19 19 GLY B O 1
ATOM 3104 N N . PRO B 1 20 ? -4.289 -19.703 -2.02 1 96.94 20 PRO B N 1
ATOM 3105 C CA . PRO B 1 20 ? -3.389 -19.016 -2.949 1 96.94 20 PRO B CA 1
ATOM 3106 C C . PRO B 1 20 ? -2.629 -17.859 -2.297 1 96.94 20 PRO B C 1
ATOM 3108 O O . PRO B 1 20 ? -1.827 -17.203 -2.955 1 96.94 20 PRO B O 1
ATOM 3111 N N . GLY B 1 21 ? -2.799 -17.625 -1.11 1 95.06 21 GLY B N 1
ATOM 3112 C CA . GLY B 1 21 ? -2.238 -16.531 -0.342 1 95.06 21 GLY B CA 1
ATOM 3113 C C . GLY B 1 21 ? -3.283 -15.75 0.44 1 95.06 21 GLY B C 1
ATOM 3114 O O . GLY B 1 21 ? -4.445 -15.688 0.038 1 95.06 21 GLY B O 1
ATOM 3115 N N . PRO B 1 22 ? -2.926 -15.258 1.575 1 96.94 22 PRO B N 1
ATOM 3116 C CA . PRO B 1 22 ? -1.578 -15.18 2.145 1 96.94 22 PRO B CA 1
ATOM 3117 C C . PRO B 1 22 ? -1.125 -16.5 2.764 1 96.94 22 PRO B C 1
ATOM 3119 O O . PRO B 1 22 ? -1.957 -17.344 3.092 1 96.94 22 PRO B O 1
ATOM 3122 N N . THR B 1 23 ? 0.178 -16.656 2.865 1 97.44 23 THR B N 1
ATOM 3123 C CA . THR B 1 23 ? 0.781 -17.781 3.59 1 97.44 23 THR B CA 1
ATOM 3124 C C . THR B 1 23 ? 0.958 -17.422 5.066 1 97.44 23 THR B C 1
ATOM 3126 O O . THR B 1 23 ? 0.875 -16.266 5.449 1 97.44 23 THR B O 1
ATOM 3129 N N . ASN B 1 24 ? 1.14 -18.5 5.852 1 98.19 24 ASN B N 1
ATOM 3130 C CA . ASN B 1 24 ? 1.604 -18.203 7.199 1 98.19 24 ASN B CA 1
ATOM 3131 C C . ASN B 1 24 ? 2.928 -17.453 7.184 1 98.19 24 ASN B C 1
ATOM 3133 O O . ASN B 1 24 ? 3.773 -17.688 6.32 1 98.19 24 ASN B O 1
ATOM 3137 N N . LEU B 1 25 ? 3.061 -16.578 8.141 1 98.19 25 LEU B N 1
ATOM 3138 C CA . LEU B 1 25 ? 4.242 -15.727 8.156 1 98.19 25 LEU B CA 1
ATOM 3139 C C . LEU B 1 25 ? 5.477 -16.516 8.578 1 98.19 25 LEU B C 1
ATOM 3141 O O . LEU B 1 25 ? 5.398 -17.391 9.445 1 98.19 25 LEU B O 1
ATOM 3145 N N . LEU B 1 26 ? 6.555 -16.219 7.871 1 98.12 26 LEU B N 1
ATOM 3146 C CA . LEU B 1 26 ? 7.844 -16.625 8.414 1 98.12 26 LEU B CA 1
ATOM 3147 C C . LEU B 1 26 ? 8.062 -16.047 9.805 1 98.12 26 LEU B C 1
ATOM 3149 O O . LEU B 1 26 ? 7.918 -14.844 10.016 1 98.12 26 LEU B O 1
ATOM 3153 N N . PRO B 1 27 ? 8.43 -16.891 10.781 1 97.62 27 PRO B N 1
ATOM 3154 C CA . PRO B 1 27 ? 8.531 -16.406 12.156 1 97.62 27 PRO B CA 1
ATOM 3155 C C . PRO B 1 27 ? 9.453 -15.195 12.289 1 97.62 27 PRO B C 1
ATOM 3157 O O . PRO B 1 27 ? 9.117 -14.227 12.977 1 97.62 27 PRO B O 1
ATOM 3160 N N . SER B 1 28 ? 10.617 -15.242 11.656 1 97.06 28 SER B N 1
ATOM 3161 C CA . SER B 1 28 ? 11.539 -14.117 11.742 1 97.06 28 SER B CA 1
ATOM 3162 C C . SER B 1 28 ? 10.961 -12.867 11.086 1 97.06 28 SER B C 1
ATOM 3164 O O . SER B 1 28 ? 11.219 -11.75 11.531 1 97.06 28 SER B O 1
ATOM 3166 N N . ALA B 1 29 ? 10.266 -13.016 9.969 1 97.81 29 ALA B N 1
ATOM 3167 C CA . ALA B 1 29 ? 9.594 -11.883 9.328 1 97.81 29 ALA B CA 1
ATOM 3168 C C . ALA B 1 29 ? 8.516 -11.305 10.234 1 97.81 29 ALA B C 1
ATOM 3170 O O . ALA B 1 29 ? 8.336 -10.086 10.297 1 97.81 29 ALA B O 1
ATOM 3171 N N . GLN B 1 30 ? 7.781 -12.211 10.883 1 98.12 30 GLN B N 1
ATOM 3172 C CA . GLN B 1 30 ? 6.758 -11.773 11.828 1 98.12 30 GLN B CA 1
ATOM 3173 C C . GLN B 1 30 ? 7.367 -10.961 12.961 1 98.12 30 GLN B C 1
ATOM 3175 O O . GLN B 1 30 ? 6.84 -9.906 13.336 1 98.12 30 GLN B O 1
ATOM 3180 N N . ASP B 1 31 ? 8.453 -11.438 13.516 1 97.38 31 ASP B N 1
ATOM 3181 C CA . ASP B 1 31 ? 9.148 -10.734 14.586 1 97.38 31 ASP B CA 1
ATOM 3182 C C . ASP B 1 31 ? 9.586 -9.344 14.141 1 97.38 31 ASP B C 1
ATOM 3184 O O . ASP B 1 31 ? 9.539 -8.391 14.914 1 97.38 31 ASP B O 1
ATOM 3188 N N . ALA B 1 32 ? 10 -9.219 12.914 1 98 32 ALA B N 1
ATOM 3189 C CA . ALA B 1 32 ? 10.562 -7.98 12.383 1 98 32 ALA B CA 1
ATOM 3190 C C . ALA B 1 32 ? 9.492 -6.895 12.289 1 98 32 ALA B C 1
ATOM 3192 O O . ALA B 1 32 ? 9.812 -5.703 12.227 1 98 32 ALA B O 1
ATOM 3193 N N . LEU B 1 33 ? 8.25 -7.285 12.266 1 98.44 33 LEU B N 1
ATOM 3194 C CA . LEU B 1 33 ? 7.152 -6.328 12.125 1 98.44 33 LEU B CA 1
ATOM 3195 C C . LEU B 1 33 ? 7.121 -5.363 13.305 1 98.44 33 LEU B C 1
ATOM 3197 O O . LEU B 1 33 ? 6.523 -4.289 13.211 1 98.44 33 LEU B O 1
ATOM 3201 N N . THR B 1 34 ? 7.746 -5.684 14.414 1 97.62 34 THR B N 1
ATOM 3202 C CA . THR B 1 34 ? 7.648 -4.867 15.617 1 97.62 34 THR B CA 1
ATOM 3203 C C . THR B 1 34 ? 8.969 -4.152 15.898 1 97.62 34 THR B C 1
ATOM 3205 O O . THR B 1 34 ? 9.164 -3.602 16.984 1 97.62 34 THR B O 1
ATOM 3208 N N . MET B 1 35 ? 9.906 -4.195 14.945 1 97 35 MET B N 1
ATOM 3209 C CA . MET B 1 35 ? 11.148 -3.443 15.078 1 97 35 MET B CA 1
ATOM 3210 C C . MET B 1 35 ? 10.875 -1.946 15.172 1 97 35 MET B C 1
ATOM 3212 O O . MET B 1 35 ? 9.844 -1.47 14.695 1 97 35 MET B O 1
ATOM 3216 N N . PRO B 1 36 ? 11.82 -1.222 15.758 1 95.75 36 PRO B N 1
ATOM 3217 C CA . PRO B 1 36 ? 11.609 0.216 15.938 1 95.75 36 PRO B CA 1
ATOM 3218 C C . PRO B 1 36 ? 11.445 0.963 14.617 1 95.75 36 PRO B C 1
ATOM 3220 O O . PRO B 1 36 ? 12.125 0.646 13.641 1 95.75 36 PRO B O 1
ATOM 3223 N N . MET B 1 37 ? 10.617 2.004 14.68 1 96 37 MET B N 1
ATOM 3224 C CA . MET B 1 37 ? 10.43 2.883 13.531 1 96 37 MET B CA 1
ATOM 3225 C C . MET B 1 37 ? 11.586 3.871 13.406 1 96 37 MET B C 1
ATOM 3227 O O . MET B 1 37 ? 12.289 4.137 14.383 1 96 37 MET B O 1
ATOM 3231 N N . THR B 1 38 ? 11.781 4.324 12.266 1 94.69 38 THR B N 1
ATOM 3232 C CA . THR B 1 38 ? 12.766 5.355 11.969 1 94.69 38 THR B CA 1
ATOM 3233 C C . THR B 1 38 ? 12.141 6.484 11.156 1 94.69 38 THR B C 1
ATOM 3235 O O . THR B 1 38 ? 10.953 6.441 10.836 1 94.69 38 THR B O 1
ATOM 3238 N N . GLY B 1 39 ? 12.922 7.516 10.898 1 90.62 39 GLY B N 1
ATOM 3239 C CA . GLY B 1 39 ? 12.492 8.5 9.914 1 90.62 39 GLY B CA 1
ATOM 3240 C C . GLY B 1 39 ? 12.492 7.969 8.5 1 90.62 39 GLY B C 1
ATOM 3241 O O . GLY B 1 39 ? 13.305 7.113 8.148 1 90.62 39 GLY B O 1
ATOM 3242 N N . TYR B 1 40 ? 11.664 8.531 7.645 1 84.5 40 TYR B N 1
ATOM 3243 C CA . TYR B 1 40 ? 11.367 8 6.316 1 84.5 40 TYR B CA 1
ATOM 3244 C C . TYR B 1 40 ? 12.57 8.156 5.391 1 84.5 40 TYR B C 1
ATOM 3246 O O . TYR B 1 40 ? 12.641 7.504 4.348 1 84.5 40 TYR B O 1
ATOM 3254 N N . LEU B 1 41 ? 13.508 8.961 5.656 1 90.44 41 LEU B N 1
ATOM 3255 C CA . LEU B 1 41 ? 14.719 9.109 4.859 1 90.44 41 LEU B CA 1
ATOM 3256 C C . LEU B 1 41 ? 15.961 8.992 5.734 1 90.44 41 LEU B C 1
ATOM 3258 O O . LEU B 1 41 ? 17.062 9.398 5.324 1 90.44 41 LEU B O 1
ATOM 3262 N N . HIS B 1 42 ? 15.781 8.531 6.926 1 92.94 42 HIS B N 1
ATOM 3263 C CA . HIS B 1 42 ? 16.922 8.32 7.809 1 92.94 42 HIS B CA 1
ATOM 3264 C C . HIS B 1 42 ? 17.891 7.297 7.227 1 92.94 42 HIS B C 1
ATOM 3266 O O . HIS B 1 42 ? 17.469 6.316 6.605 1 92.94 42 HIS B O 1
ATOM 3272 N N . ALA B 1 43 ? 19.156 7.434 7.5 1 94.12 43 ALA B N 1
ATOM 3273 C CA . ALA B 1 43 ? 20.203 6.59 6.93 1 94.12 43 ALA B CA 1
ATOM 3274 C C . ALA B 1 43 ? 20.016 5.133 7.336 1 94.12 43 ALA B C 1
ATOM 3276 O O . ALA B 1 43 ? 20.281 4.223 6.547 1 94.12 43 ALA B O 1
ATOM 3277 N N . ASP B 1 44 ? 19.547 4.914 8.555 1 95.75 44 ASP B N 1
ATOM 3278 C CA . ASP B 1 44 ? 19.297 3.555 9.016 1 95.75 44 ASP B CA 1
ATOM 3279 C C . ASP B 1 44 ? 18.266 2.855 8.125 1 95.75 44 ASP B C 1
ATOM 3281 O O . ASP B 1 44 ? 18.406 1.671 7.816 1 95.75 44 ASP B O 1
ATOM 3285 N N . PHE B 1 45 ? 17.297 3.512 7.754 1 97.12 45 PHE B N 1
ATOM 3286 C CA . PHE B 1 45 ? 16.234 2.924 6.953 1 97.12 45 PHE B CA 1
ATOM 3287 C C . PHE B 1 45 ? 16.672 2.738 5.508 1 97.12 45 PHE B C 1
ATOM 3289 O O . PHE B 1 45 ? 16.406 1.703 4.898 1 97.12 45 PHE B O 1
ATOM 3296 N N . THR B 1 46 ? 17.281 3.762 4.902 1 97.06 46 THR B N 1
ATOM 3297 C CA . THR B 1 46 ? 17.703 3.652 3.51 1 97.06 46 THR B CA 1
ATOM 3298 C C . THR B 1 46 ? 18.719 2.527 3.338 1 97.06 46 THR B C 1
ATOM 3300 O O . THR B 1 46 ? 18.766 1.879 2.291 1 97.06 46 THR B O 1
ATOM 3303 N N . GLN B 1 47 ? 19.484 2.27 4.426 1 97.12 47 GLN B N 1
ATOM 3304 C CA . GLN B 1 47 ? 20.391 1.116 4.391 1 97.12 47 GLN B CA 1
ATOM 3305 C C . GLN B 1 47 ? 19.594 -0.187 4.305 1 97.12 47 GLN B C 1
ATOM 3307 O O . GLN B 1 47 ? 19.969 -1.099 3.562 1 97.12 47 GLN B O 1
ATOM 3312 N N . ILE B 1 48 ? 18.578 -0.282 5.051 1 97.94 48 ILE B N 1
ATOM 3313 C CA . ILE B 1 48 ? 17.719 -1.461 5.012 1 97.94 48 ILE B CA 1
ATOM 3314 C C . ILE B 1 48 ? 17.094 -1.602 3.625 1 97.94 48 ILE B C 1
ATOM 3316 O O . ILE B 1 48 ? 17.016 -2.705 3.082 1 97.94 48 ILE B O 1
ATOM 3320 N N . MET B 1 49 ? 16.641 -0.5 3.055 1 98.25 49 MET B N 1
ATOM 3321 C CA . MET B 1 49 ? 16.094 -0.513 1.698 1 98.25 49 MET B CA 1
ATOM 3322 C C . MET B 1 49 ? 17.125 -1.048 0.707 1 98.25 49 MET B C 1
ATOM 3324 O O . MET B 1 49 ? 16.781 -1.841 -0.175 1 98.25 49 MET B O 1
ATOM 3328 N N . ASP B 1 50 ? 18.375 -0.625 0.883 1 98.06 50 ASP B N 1
ATOM 3329 C CA . ASP B 1 50 ? 19.438 -1.104 0.01 1 98.06 50 ASP B CA 1
ATOM 3330 C C . ASP B 1 50 ? 19.641 -2.609 0.158 1 98.06 50 ASP B C 1
ATOM 3332 O O . ASP B 1 50 ? 19.891 -3.309 -0.825 1 98.06 50 ASP B O 1
ATOM 3336 N N . GLU B 1 51 ? 19.547 -3.084 1.362 1 98.38 51 GLU B N 1
ATOM 3337 C CA . GLU B 1 51 ? 19.688 -4.516 1.621 1 98.38 51 GLU B CA 1
ATOM 3338 C C . GLU B 1 51 ? 18.531 -5.305 1.017 1 98.38 51 GLU B C 1
ATOM 3340 O O . GLU B 1 51 ? 18.75 -6.395 0.472 1 98.38 51 GLU B O 1
ATOM 3345 N N . VAL B 1 52 ? 17.375 -4.754 1.118 1 98.69 52 VAL B N 1
ATOM 3346 C CA . VAL B 1 52 ? 16.219 -5.379 0.496 1 98.69 52 VAL B CA 1
ATOM 3347 C C . VAL B 1 52 ? 16.406 -5.434 -1.019 1 98.69 52 VAL B C 1
ATOM 3349 O O . VAL B 1 52 ? 16.141 -6.461 -1.648 1 98.69 52 VAL B O 1
ATOM 3352 N N . LYS B 1 53 ? 16.875 -4.316 -1.605 1 98.5 53 LYS B N 1
ATOM 3353 C CA . LYS B 1 53 ? 17.141 -4.27 -3.039 1 98.5 53 LYS B CA 1
ATOM 3354 C C . LYS B 1 53 ? 18.109 -5.375 -3.449 1 98.5 53 LYS B C 1
ATOM 3356 O O . LYS B 1 53 ? 17.859 -6.094 -4.422 1 98.5 53 LYS B O 1
ATOM 3361 N N . ALA B 1 54 ? 19.156 -5.543 -2.715 1 98.44 54 ALA B N 1
ATOM 3362 C CA . ALA B 1 54 ? 20.141 -6.574 -3.006 1 98.44 54 ALA B CA 1
ATOM 3363 C C . ALA B 1 54 ? 19.531 -7.969 -2.9 1 98.44 54 ALA B C 1
ATOM 3365 O O . ALA B 1 54 ? 19.828 -8.844 -3.721 1 98.44 54 ALA B O 1
ATOM 3366 N N . GLY B 1 55 ? 18.781 -8.156 -1.889 1 98.62 55 GLY B N 1
ATOM 3367 C CA . GLY B 1 55 ? 18.094 -9.438 -1.723 1 98.62 55 GLY B CA 1
ATOM 3368 C C . GLY B 1 55 ? 17.125 -9.742 -2.842 1 98.62 55 GLY B C 1
ATOM 3369 O O . GLY B 1 55 ? 17.016 -10.891 -3.279 1 98.62 55 GLY B O 1
ATOM 3370 N N . LEU B 1 56 ? 16.391 -8.75 -3.279 1 98.81 56 LEU B N 1
ATOM 3371 C CA . LEU B 1 56 ? 15.461 -8.93 -4.379 1 98.81 56 LEU B CA 1
ATOM 3372 C C . LEU B 1 56 ? 16.188 -9.242 -5.676 1 98.81 56 LEU B C 1
ATOM 3374 O O . LEU B 1 56 ? 15.727 -10.047 -6.484 1 98.81 56 LEU B O 1
ATOM 3378 N N . GLN B 1 57 ? 17.297 -8.586 -5.883 1 98.69 57 GLN B N 1
ATOM 3379 C CA . GLN B 1 57 ? 18.125 -8.914 -7.047 1 98.69 57 GLN B CA 1
ATOM 3380 C C . GLN B 1 57 ? 18.547 -10.375 -7.023 1 98.69 57 GLN B C 1
ATOM 3382 O O . GLN B 1 57 ? 18.547 -11.047 -8.062 1 98.69 57 GLN B O 1
ATOM 3387 N N . TYR B 1 58 ? 18.891 -10.828 -5.84 1 98.56 58 TYR B N 1
ATOM 3388 C CA . TYR B 1 58 ? 19.266 -12.227 -5.656 1 98.56 58 TYR B CA 1
ATOM 3389 C C . TYR B 1 58 ? 18.094 -13.148 -6 1 98.56 58 TYR B C 1
ATOM 3391 O O . TYR B 1 58 ? 18.266 -14.109 -6.75 1 98.56 58 TYR B O 1
ATOM 3399 N N . MET B 1 59 ? 16.938 -12.867 -5.527 1 98.62 59 MET B N 1
ATOM 3400 C CA . MET B 1 59 ? 15.758 -13.695 -5.742 1 98.62 59 MET B CA 1
ATOM 3401 C C . MET B 1 59 ? 15.352 -13.695 -7.215 1 98.62 59 MET B C 1
ATOM 3403 O O . MET B 1 59 ? 15.016 -14.742 -7.77 1 98.62 59 MET B O 1
ATOM 3407 N N . PHE B 1 60 ? 15.398 -12.484 -7.875 1 98.81 60 PHE B N 1
ATOM 3408 C CA . PHE B 1 60 ? 15.023 -12.352 -9.273 1 98.81 60 PHE B CA 1
ATOM 3409 C C . PHE B 1 60 ? 16.125 -12.883 -10.188 1 98.81 60 PHE B C 1
ATOM 3411 O O . PHE B 1 60 ? 15.906 -13.062 -11.391 1 98.81 60 PHE B O 1
ATOM 3418 N N . GLN B 1 61 ? 17.328 -13.086 -9.562 1 98.44 61 GLN B N 1
ATOM 3419 C CA . GLN B 1 61 ? 18.5 -13.484 -10.328 1 98.44 61 GLN B CA 1
ATOM 3420 C C . GLN B 1 61 ? 18.797 -12.484 -11.445 1 98.44 61 GLN B C 1
ATOM 3422 O O . GLN B 1 61 ? 18.906 -12.867 -12.609 1 98.44 61 GLN B O 1
ATOM 3427 N N . THR B 1 62 ? 18.969 -11.258 -10.984 1 98.62 62 THR B N 1
ATOM 3428 C CA . THR B 1 62 ? 19.156 -10.164 -11.93 1 98.62 62 THR B CA 1
ATOM 3429 C C . THR B 1 62 ? 20.203 -9.18 -11.406 1 98.62 62 THR B C 1
ATOM 3431 O O . THR B 1 62 ? 20.484 -9.148 -10.203 1 98.62 62 THR B O 1
ATOM 3434 N N . ARG B 1 63 ? 20.75 -8.5 -12.305 1 97.44 63 ARG B N 1
ATOM 3435 C CA . ARG B 1 63 ? 21.672 -7.41 -11.977 1 97.44 63 ARG B CA 1
ATOM 3436 C C . ARG B 1 63 ? 21.016 -6.051 -12.219 1 97.44 63 ARG B C 1
ATOM 3438 O O . ARG B 1 63 ? 21.688 -5.02 -12.148 1 97.44 63 ARG B O 1
ATOM 3445 N N . ASN B 1 64 ? 19.734 -6.07 -12.5 1 98.56 64 ASN B N 1
ATOM 3446 C CA . ASN B 1 64 ? 19.031 -4.816 -12.75 1 98.56 64 ASN B CA 1
ATOM 3447 C C . ASN B 1 64 ? 19.203 -3.828 -11.602 1 98.56 64 ASN B C 1
ATOM 3449 O O . ASN B 1 64 ? 18.891 -4.141 -10.453 1 98.56 64 ASN B O 1
ATOM 3453 N N . ARG B 1 65 ? 19.625 -2.633 -11.906 1 97.06 65 ARG B N 1
ATOM 3454 C CA . ARG B 1 65 ? 19.75 -1.592 -10.891 1 97.06 65 ARG B CA 1
ATOM 3455 C C . ARG B 1 65 ? 18.375 -1.127 -10.422 1 97.06 65 ARG B C 1
ATOM 3457 O O . ARG B 1 65 ? 18.219 -0.688 -9.281 1 97.06 65 ARG B O 1
ATOM 3464 N N . PHE B 1 66 ? 17.422 -1.247 -11.336 1 98.38 66 PHE B N 1
ATOM 3465 C CA . PHE B 1 66 ? 16.062 -0.814 -11.023 1 98.38 66 PHE B CA 1
ATOM 3466 C C . PHE B 1 66 ? 15.25 -1.958 -10.422 1 98.38 66 PHE B C 1
ATOM 3468 O O . PHE B 1 66 ? 14.281 -2.426 -11.023 1 98.38 66 PHE B O 1
ATOM 3475 N N . THR B 1 67 ? 15.711 -2.414 -9.32 1 98.88 67 THR B N 1
ATOM 3476 C CA . THR B 1 67 ? 15.047 -3.389 -8.461 1 98.88 67 THR B CA 1
ATOM 3477 C C . THR B 1 67 ? 14.625 -2.752 -7.141 1 98.88 67 THR B C 1
ATOM 3479 O O . THR B 1 67 ? 15.43 -2.098 -6.477 1 98.88 67 THR B O 1
ATOM 3482 N N . MET B 1 68 ? 13.344 -2.836 -6.828 1 98.81 68 MET B N 1
ATOM 3483 C CA . MET B 1 68 ? 12.766 -2.111 -5.703 1 98.81 68 MET B CA 1
ATOM 3484 C C . MET B 1 68 ? 11.477 -2.779 -5.234 1 98.81 68 MET B C 1
ATOM 3486 O O . MET B 1 68 ? 11.203 -3.926 -5.59 1 98.81 68 MET B O 1
ATOM 3490 N N . ALA B 1 69 ? 10.75 -2.1 -4.379 1 98.81 69 ALA B N 1
ATOM 3491 C CA . ALA B 1 69 ? 9.453 -2.598 -3.92 1 98.81 69 ALA B CA 1
ATOM 3492 C C . ALA B 1 69 ? 8.414 -1.481 -3.896 1 98.81 69 ALA B C 1
ATOM 3494 O O . ALA B 1 69 ? 8.727 -0.339 -3.557 1 98.81 69 ALA B O 1
ATOM 3495 N N . ILE B 1 70 ? 7.238 -1.826 -4.262 1 98.62 70 ILE B N 1
ATOM 3496 C CA . ILE B 1 70 ? 6.102 -0.912 -4.266 1 98.62 70 ILE B CA 1
ATOM 3497 C C . ILE B 1 70 ? 5.305 -1.073 -2.975 1 98.62 70 ILE B C 1
ATOM 3499 O O . ILE B 1 70 ? 4.957 -2.191 -2.588 1 98.62 70 ILE B O 1
ATOM 3503 N N . THR B 1 71 ? 5.047 0.062 -2.246 1 98.56 71 THR B N 1
ATOM 3504 C CA . THR B 1 71 ? 4.113 0.021 -1.127 1 98.56 71 THR B CA 1
ATOM 3505 C C . THR B 1 71 ? 2.684 -0.191 -1.623 1 98.56 71 THR B C 1
ATOM 3507 O O . THR B 1 71 ? 1.989 0.77 -1.961 1 98.56 71 THR B O 1
ATOM 3510 N N . GLY B 1 72 ? 2.215 -1.37 -1.659 1 98.44 72 GLY B N 1
ATOM 3511 C CA . GLY B 1 72 ? 0.947 -1.841 -2.195 1 98.44 72 GLY B CA 1
ATOM 3512 C C . GLY B 1 72 ? 0.933 -3.332 -2.473 1 98.44 72 GLY B C 1
ATOM 3513 O O . GLY B 1 72 ? 1.965 -3.998 -2.365 1 98.44 72 GLY B O 1
ATOM 3514 N N . SER B 1 73 ? -0.17 -3.883 -2.797 1 98 73 SER B N 1
ATOM 3515 C CA . SER B 1 73 ? -0.309 -5.309 -3.08 1 98 73 SER B CA 1
ATOM 3516 C C . SER B 1 73 ? 0.238 -5.652 -4.461 1 98 73 SER B C 1
ATOM 3518 O O . SER B 1 73 ? 0.744 -4.781 -5.168 1 98 73 SER B O 1
ATOM 3520 N N . GLY B 1 74 ? 0.165 -6.926 -4.805 1 98.12 74 GLY B N 1
ATOM 3521 C CA . GLY B 1 74 ? 0.576 -7.359 -6.129 1 98.12 74 GLY B CA 1
ATOM 3522 C C . GLY B 1 74 ? -0.14 -6.621 -7.246 1 98.12 74 GLY B C 1
ATOM 3523 O O . GLY B 1 74 ? 0.442 -6.367 -8.305 1 98.12 74 GLY B O 1
ATOM 3524 N N . HIS B 1 75 ? -1.427 -6.227 -7.051 1 98.56 75 HIS B N 1
ATOM 3525 C CA . HIS B 1 75 ? -2.186 -5.469 -8.039 1 98.56 75 HIS B CA 1
ATOM 3526 C C . HIS B 1 75 ? -1.572 -4.09 -8.273 1 98.56 75 HIS B C 1
ATOM 3528 O O . HIS B 1 75 ? -1.623 -3.562 -9.383 1 98.56 75 HIS B O 1
ATOM 3534 N N . ALA B 1 76 ? -1.027 -3.535 -7.172 1 98.75 76 ALA B N 1
ATOM 3535 C CA . ALA B 1 76 ? -0.344 -2.254 -7.324 1 98.75 76 ALA B CA 1
ATOM 3536 C C . ALA B 1 76 ? 0.87 -2.385 -8.242 1 98.75 76 ALA B C 1
ATOM 3538 O O . ALA B 1 76 ? 1.126 -1.51 -9.07 1 98.75 76 ALA B O 1
ATOM 3539 N N . ALA B 1 77 ? 1.63 -3.428 -8.07 1 98.88 77 ALA B N 1
ATOM 3540 C CA . ALA B 1 77 ? 2.807 -3.646 -8.906 1 98.88 77 ALA B CA 1
ATOM 3541 C C . ALA B 1 77 ? 2.408 -3.93 -10.352 1 98.88 77 ALA B C 1
ATOM 3543 O O . ALA B 1 77 ? 3.078 -3.482 -11.289 1 98.88 77 ALA B O 1
ATOM 3544 N N . MET B 1 78 ? 1.381 -4.738 -10.539 1 98.88 78 MET B N 1
ATOM 3545 C CA . MET B 1 78 ? 0.837 -4.984 -11.867 1 98.88 78 MET B CA 1
ATOM 3546 C C . MET B 1 78 ? 0.472 -3.672 -12.555 1 98.88 78 MET B C 1
ATOM 3548 O O . MET B 1 78 ? 0.878 -3.43 -13.695 1 98.88 78 MET B O 1
ATOM 3552 N N . GLU B 1 79 ? -0.251 -2.863 -11.859 1 98.88 79 GLU B N 1
ATOM 3553 C CA . GLU B 1 79 ? -0.689 -1.59 -12.422 1 98.88 79 GLU B CA 1
ATOM 3554 C C . GLU B 1 79 ? 0.492 -0.65 -12.648 1 98.88 79 GLU B C 1
ATOM 3556 O O . GLU B 1 79 ? 0.533 0.08 -13.641 1 98.88 79 GLU B O 1
ATOM 3561 N N . ALA B 1 80 ? 1.418 -0.593 -11.672 1 98.94 80 ALA B N 1
ATOM 3562 C CA . ALA B 1 80 ? 2.623 0.217 -11.828 1 98.94 80 ALA B CA 1
ATOM 3563 C C . ALA B 1 80 ? 3.371 -0.151 -13.109 1 98.94 80 ALA B C 1
ATOM 3565 O O . ALA B 1 80 ? 3.863 0.726 -13.82 1 98.94 80 ALA B O 1
ATOM 3566 N N . SER B 1 81 ? 3.467 -1.441 -13.367 1 98.94 81 SER B N 1
ATOM 3567 C CA . SER B 1 81 ? 4.145 -1.898 -14.578 1 98.94 81 SER B CA 1
ATOM 3568 C C . SER B 1 81 ? 3.457 -1.365 -15.828 1 98.94 81 SER B C 1
ATOM 3570 O O . SER B 1 81 ? 4.105 -0.785 -16.703 1 98.94 81 SER B O 1
ATOM 3572 N N . LEU B 1 82 ? 2.182 -1.492 -15.898 1 98.94 82 LEU B N 1
ATOM 3573 C CA . LEU B 1 82 ? 1.433 -1.138 -17.094 1 98.94 82 LEU B CA 1
ATOM 3574 C C . LEU B 1 82 ? 1.419 0.373 -17.297 1 98.94 82 LEU B C 1
ATOM 3576 O O . LEU B 1 82 ? 1.665 0.855 -18.406 1 98.94 82 LEU B O 1
ATOM 3580 N N . VAL B 1 83 ? 1.175 1.147 -16.219 1 98.88 83 VAL B N 1
ATOM 3581 C CA . VAL B 1 83 ? 0.968 2.586 -16.344 1 98.88 83 VAL B CA 1
ATOM 3582 C C . VAL B 1 83 ? 2.285 3.271 -16.688 1 98.88 83 VAL B C 1
ATOM 3584 O O . VAL B 1 83 ? 2.289 4.367 -17.266 1 98.88 83 VAL B O 1
ATOM 3587 N N . ASN B 1 84 ? 3.398 2.645 -16.422 1 98.94 84 ASN B N 1
ATOM 3588 C CA . ASN B 1 84 ? 4.703 3.225 -16.734 1 98.94 84 ASN B CA 1
ATOM 3589 C C . ASN B 1 84 ? 5.219 2.76 -18.094 1 98.94 84 ASN B C 1
ATOM 3591 O O . ASN B 1 84 ? 5.809 3.543 -18.844 1 98.94 84 ASN B O 1
ATOM 3595 N N . LEU B 1 85 ? 5.027 1.501 -18.484 1 98.88 85 LEU B N 1
ATOM 3596 C CA . LEU B 1 85 ? 5.621 0.928 -19.688 1 98.88 85 LEU B CA 1
ATOM 3597 C C . LEU B 1 85 ? 4.816 1.308 -20.922 1 98.88 85 LEU B C 1
ATOM 3599 O O . LEU B 1 85 ? 5.309 1.202 -22.047 1 98.88 85 LEU B O 1
ATOM 3603 N N . LEU B 1 86 ? 3.562 1.711 -20.734 1 98.75 86 LEU B N 1
ATOM 3604 C CA . LEU B 1 86 ? 2.691 1.983 -21.875 1 98.75 86 LEU B CA 1
ATOM 3605 C C . LEU B 1 86 ? 2.066 3.369 -21.766 1 98.75 86 LEU B C 1
ATOM 3607 O O . LEU B 1 86 ? 1.844 3.865 -20.656 1 98.75 86 LEU B O 1
ATOM 3611 N N . GLU B 1 87 ? 1.804 3.963 -22.859 1 97.94 87 GLU B N 1
ATOM 3612 C CA . GLU B 1 87 ? 1.059 5.211 -22.984 1 97.94 87 GLU B CA 1
ATOM 3613 C C . GLU B 1 87 ? -0.278 4.988 -23.688 1 97.94 87 GLU B C 1
ATOM 3615 O O . GLU B 1 87 ? -0.502 3.938 -24.281 1 97.94 87 GLU B O 1
ATOM 3620 N N . HIS B 1 88 ? -1.11 5.984 -23.578 1 97.12 88 HIS B N 1
ATOM 3621 C CA . HIS B 1 88 ? -2.432 5.941 -24.188 1 97.12 88 HIS B CA 1
ATOM 3622 C C . HIS B 1 88 ? -2.35 5.449 -25.641 1 97.12 88 HIS B C 1
ATOM 3624 O O . HIS B 1 88 ? -1.483 5.887 -26.391 1 97.12 88 HIS B O 1
ATOM 3630 N N . ASN B 1 89 ? -3.162 4.512 -26.016 1 98.06 89 ASN B N 1
ATOM 3631 C CA . ASN B 1 89 ? -3.375 3.998 -27.375 1 98.06 89 ASN B CA 1
ATOM 3632 C C . ASN B 1 89 ? -2.25 3.057 -27.797 1 98.06 89 ASN B C 1
ATOM 3634 O O . ASN B 1 89 ? -2.221 2.594 -28.938 1 98.06 89 ASN B O 1
ATOM 3638 N N . GLU B 1 90 ? -1.323 2.752 -26.984 1 98.62 90 GLU B N 1
ATOM 3639 C CA . GLU B 1 90 ? -0.303 1.757 -27.297 1 98.62 90 GLU B CA 1
ATOM 3640 C C . GLU B 1 90 ? -0.837 0.34 -27.109 1 98.62 90 GLU B C 1
ATOM 3642 O O . GLU B 1 90 ? -1.844 0.133 -26.438 1 98.62 90 GLU B O 1
ATOM 3647 N N . LYS B 1 91 ? -0.203 -0.618 -27.766 1 98.88 91 LYS B N 1
ATOM 3648 C CA . LYS B 1 91 ? -0.743 -1.968 -27.891 1 98.88 91 LYS B CA 1
ATOM 3649 C C . LYS B 1 91 ? -0.233 -2.873 -26.781 1 98.88 91 LYS B C 1
ATOM 3651 O O . LYS B 1 91 ? 0.977 -3.041 -26.609 1 98.88 91 LYS B O 1
ATOM 3656 N N . LEU B 1 92 ? -1.103 -3.391 -26.047 1 98.94 92 LEU B N 1
ATOM 3657 C CA . LEU B 1 92 ? -0.842 -4.41 -25.031 1 98.94 92 LEU B CA 1
ATOM 3658 C C . LEU B 1 92 ? -1.367 -5.77 -25.484 1 98.94 92 LEU B C 1
ATOM 3660 O O . LEU B 1 92 ? -2.527 -5.891 -25.875 1 98.94 92 LEU B O 1
ATOM 3664 N N . LEU B 1 93 ? -0.517 -6.762 -25.5 1 99 93 LEU B N 1
ATOM 3665 C CA . LEU B 1 93 ? -0.94 -8.141 -25.719 1 99 93 LEU B CA 1
ATOM 3666 C C . LEU B 1 93 ? -0.938 -8.922 -24.406 1 99 93 LEU B C 1
ATOM 3668 O O . LEU B 1 93 ? 0.072 -8.953 -23.703 1 99 93 LEU B O 1
ATOM 3672 N N . VAL B 1 94 ? -2.068 -9.516 -24.078 1 98.94 94 VAL B N 1
ATOM 3673 C CA . VAL B 1 94 ? -2.227 -10.234 -22.812 1 98.94 94 VAL B CA 1
ATOM 3674 C C . VAL B 1 94 ? -2.406 -11.719 -23.078 1 98.94 94 VAL B C 1
ATOM 3676 O O . VAL B 1 94 ? -3.26 -12.117 -23.875 1 98.94 94 VAL B O 1
ATOM 3679 N N . MET B 1 95 ? -1.549 -12.508 -22.453 1 98.88 95 MET B N 1
ATOM 3680 C CA . MET B 1 95 ? -1.784 -13.945 -22.406 1 98.88 95 MET B CA 1
ATOM 3681 C C . MET B 1 95 ? -2.756 -14.297 -21.281 1 98.88 95 MET B C 1
ATOM 3683 O O . MET B 1 95 ? -2.402 -14.219 -20.094 1 98.88 95 MET B O 1
ATOM 3687 N N . GLU B 1 96 ? -3.941 -14.703 -21.656 1 98.5 96 GLU B N 1
ATOM 3688 C CA . GLU B 1 96 ? -4.988 -14.906 -20.656 1 98.5 96 GLU B CA 1
ATOM 3689 C C . GLU B 1 96 ? -5.367 -16.375 -20.547 1 98.5 96 GLU B C 1
ATOM 3691 O O . GLU B 1 96 ? -6.059 -16.906 -21.406 1 98.5 96 GLU B O 1
ATOM 3696 N N . ASN B 1 97 ? -4.953 -17.031 -19.547 1 97.62 97 ASN B N 1
ATOM 3697 C CA . ASN B 1 97 ? -5.375 -18.406 -19.266 1 97.62 97 ASN B CA 1
ATOM 3698 C C . ASN B 1 97 ? -5.895 -18.547 -17.844 1 97.62 97 ASN B C 1
ATOM 3700 O O . ASN B 1 97 ? -5.914 -19.656 -17.281 1 97.62 97 ASN B O 1
ATOM 3704 N N . GLY B 1 98 ? -6.254 -17.391 -17.25 1 96.69 98 GLY B N 1
ATOM 3705 C CA . GLY B 1 98 ? -6.801 -17.312 -15.898 1 96.69 98 GLY B CA 1
ATOM 3706 C C . GLY B 1 98 ? -7.125 -15.898 -15.461 1 96.69 98 GLY B C 1
ATOM 3707 O O . GLY B 1 98 ? -7.289 -15.008 -16.297 1 96.69 98 GLY B O 1
ATOM 3708 N N . MET B 1 99 ? -7.242 -15.695 -14.195 1 96.56 99 MET B N 1
ATOM 3709 C CA . MET B 1 99 ? -7.754 -14.461 -13.609 1 96.56 99 MET B CA 1
ATOM 3710 C C . MET B 1 99 ? -6.777 -13.305 -13.82 1 96.56 99 MET B C 1
ATOM 3712 O O . MET B 1 99 ? -7.191 -12.156 -13.992 1 96.56 99 MET B O 1
ATOM 3716 N N . TRP B 1 100 ? -5.516 -13.57 -13.812 1 97.88 100 TRP B N 1
ATOM 3717 C CA . TRP B 1 100 ? -4.539 -12.492 -13.758 1 97.88 100 TRP B CA 1
ATOM 3718 C C . TRP B 1 100 ? -4.332 -11.867 -15.133 1 97.88 100 TRP B C 1
ATOM 3720 O O . TRP B 1 100 ? -4.09 -10.664 -15.242 1 97.88 100 TRP B O 1
ATOM 3730 N N . GLY B 1 101 ? -4.418 -12.672 -16.156 1 98.19 101 GLY B N 1
ATOM 3731 C CA . GLY B 1 101 ? -4.5 -12.078 -17.484 1 98.19 101 GLY B CA 1
ATOM 3732 C C . GLY B 1 101 ? -5.719 -11.203 -17.672 1 98.19 101 GLY B C 1
ATOM 3733 O O . GLY B 1 101 ? -5.637 -10.141 -18.297 1 98.19 101 GLY B O 1
ATOM 3734 N N . GLU B 1 102 ? -6.84 -11.688 -17.109 1 97.69 102 GLU B N 1
ATOM 3735 C CA . GLU B 1 102 ? -8.062 -10.898 -17.156 1 97.69 102 GLU B CA 1
ATOM 3736 C C . GLU B 1 102 ? -7.879 -9.547 -16.469 1 97.69 102 GLU B C 1
ATOM 3738 O O . GLU B 1 102 ? -8.352 -8.523 -16.953 1 97.69 102 GLU B O 1
ATOM 3743 N N . ARG B 1 103 ? -7.25 -9.547 -15.367 1 98.12 103 ARG B N 1
ATOM 3744 C CA . ARG B 1 103 ? -7.008 -8.328 -14.594 1 98.12 103 ARG B CA 1
ATOM 3745 C C . ARG B 1 103 ? -6.094 -7.375 -15.359 1 98.12 103 ARG B C 1
ATOM 3747 O O . ARG B 1 103 ? -6.34 -6.168 -15.391 1 98.12 103 ARG B O 1
ATOM 3754 N N . ALA B 1 104 ? -5.043 -7.922 -15.906 1 98.81 104 ALA B N 1
ATOM 3755 C CA . ALA B 1 104 ? -4.129 -7.094 -16.688 1 98.81 104 ALA B CA 1
ATOM 3756 C C . ALA B 1 104 ? -4.852 -6.422 -17.859 1 98.81 104 ALA B C 1
ATOM 3758 O O . ALA B 1 104 ? -4.641 -5.238 -18.125 1 98.81 104 ALA B O 1
ATOM 3759 N N . ALA B 1 105 ? -5.664 -7.199 -18.516 1 98.88 105 ALA B N 1
ATOM 3760 C CA . ALA B 1 105 ? -6.445 -6.652 -19.625 1 98.88 105 ALA B CA 1
ATOM 3761 C C . ALA B 1 105 ? -7.375 -5.543 -19.156 1 98.88 105 ALA B C 1
ATOM 3763 O O . ALA B 1 105 ? -7.484 -4.496 -19.797 1 98.88 105 ALA B O 1
ATOM 3764 N N . GLU B 1 106 ? -8.039 -5.797 -18.031 1 98.56 106 GLU B N 1
ATOM 3765 C CA . GLU B 1 106 ? -8.953 -4.809 -17.469 1 98.56 106 GLU B CA 1
ATOM 3766 C C . GLU B 1 106 ? -8.219 -3.512 -17.125 1 98.56 106 GLU B C 1
ATOM 3768 O O . GLU B 1 106 ? -8.703 -2.422 -17.438 1 98.56 106 GLU B O 1
ATOM 3773 N N . MET B 1 107 ? -7.09 -3.621 -16.516 1 98.75 107 MET B N 1
ATOM 3774 C CA . MET B 1 107 ? -6.293 -2.445 -16.172 1 98.75 107 MET B CA 1
ATOM 3775 C C . MET B 1 107 ? -5.871 -1.697 -17.438 1 98.75 107 MET B C 1
ATOM 3777 O O . MET B 1 107 ? -5.914 -0.467 -17.484 1 98.75 107 MET B O 1
ATOM 3781 N N . GLY B 1 108 ? -5.441 -2.455 -18.438 1 98.81 108 GLY B N 1
ATOM 3782 C CA . GLY B 1 108 ? -5.055 -1.829 -19.703 1 98.81 108 GLY B CA 1
ATOM 3783 C C . GLY B 1 108 ? -6.176 -1.026 -20.328 1 98.81 108 GLY B C 1
ATOM 3784 O O . GLY B 1 108 ? -5.953 0.089 -20.812 1 98.81 108 GLY B O 1
ATOM 3785 N N . LEU B 1 109 ? -7.371 -1.614 -20.344 1 98.69 109 LEU B N 1
ATOM 3786 C CA . LEU B 1 109 ? -8.523 -0.936 -20.922 1 98.69 109 LEU B CA 1
ATOM 3787 C C . LEU B 1 109 ? -8.82 0.362 -20.188 1 98.69 109 LEU B C 1
ATOM 3789 O O . LEU B 1 109 ? -9.117 1.387 -20.812 1 98.69 109 LEU B O 1
ATOM 3793 N N . ARG B 1 110 ? -8.742 0.32 -18.922 1 98.31 110 ARG B N 1
ATOM 3794 C CA . ARG B 1 110 ? -8.984 1.502 -18.094 1 98.31 110 ARG B CA 1
ATOM 3795 C C . ARG B 1 110 ? -7.988 2.609 -18.422 1 98.31 110 ARG B C 1
ATOM 3797 O O . ARG B 1 110 ? -8.32 3.795 -18.344 1 98.31 110 ARG B O 1
ATOM 3804 N N . MET B 1 111 ? -6.805 2.24 -18.812 1 98 111 MET B N 1
ATOM 3805 C CA . MET B 1 111 ? -5.73 3.188 -19.109 1 98 111 MET B CA 1
ATOM 3806 C C . MET B 1 111 ? -5.832 3.703 -20.547 1 98 111 MET B C 1
ATOM 3808 O O . MET B 1 111 ? -5.02 4.527 -20.969 1 98 111 MET B O 1
ATOM 3812 N N . GLY B 1 112 ? -6.809 3.207 -21.312 1 97.75 112 GLY B N 1
ATOM 3813 C CA . GLY B 1 112 ? -6.992 3.621 -22.688 1 97.75 112 GLY B CA 1
ATOM 3814 C C . GLY B 1 112 ? -6.027 2.945 -23.656 1 97.75 112 GLY B C 1
ATOM 3815 O O . GLY B 1 112 ? -5.73 3.479 -24.719 1 97.75 112 GLY B O 1
ATOM 3816 N N . LEU B 1 113 ? -5.496 1.796 -23.297 1 98.75 113 LEU B N 1
ATOM 3817 C CA . LEU B 1 113 ? -4.598 1.044 -24.172 1 98.75 113 LEU B CA 1
ATOM 3818 C C . LEU B 1 113 ? -5.387 0.249 -25.219 1 98.75 113 LEU B C 1
ATOM 3820 O O . LEU B 1 113 ? -6.59 0.033 -25.047 1 98.75 113 LEU B O 1
ATOM 3824 N N . ARG B 1 114 ? -4.73 -0.076 -26.328 1 98.81 114 ARG B N 1
ATOM 3825 C CA . ARG B 1 114 ? -5.246 -1.075 -27.266 1 98.81 114 ARG B CA 1
ATOM 3826 C C . ARG B 1 114 ? -4.895 -2.486 -26.812 1 98.81 114 ARG B C 1
ATOM 3828 O O . ARG B 1 114 ? -3.795 -2.977 -27.078 1 98.81 114 ARG B O 1
ATOM 3835 N N . VAL B 1 115 ? -5.887 -3.162 -26.25 1 98.94 115 VAL B N 1
ATOM 3836 C CA . VAL B 1 115 ? -5.633 -4.445 -25.594 1 98.94 115 VAL B CA 1
ATOM 3837 C C . VAL B 1 115 ? -6.055 -5.582 -26.516 1 98.94 115 VAL B C 1
ATOM 3839 O O . VAL B 1 115 ? -7.199 -5.629 -26.969 1 98.94 115 VAL B O 1
ATOM 3842 N N . ASN B 1 116 ? -5.156 -6.453 -26.844 1 98.88 116 ASN B N 1
ATOM 3843 C CA . ASN B 1 116 ? -5.43 -7.73 -27.5 1 98.88 116 ASN B CA 1
ATOM 3844 C C . ASN B 1 116 ? -5.125 -8.906 -26.578 1 98.88 116 ASN B C 1
ATOM 3846 O O . ASN B 1 116 ? -4.297 -8.789 -25.672 1 98.88 116 ASN B O 1
ATOM 3850 N N . LYS B 1 117 ? -5.84 -10 -26.828 1 98.62 117 LYS B N 1
ATOM 3851 C CA . LYS B 1 117 ? -5.656 -11.18 -25.984 1 98.62 117 LYS B CA 1
ATOM 3852 C C . LYS B 1 117 ? -5.516 -12.445 -26.828 1 98.62 117 LYS B C 1
ATOM 3854 O O . LYS B 1 117 ? -6.117 -12.547 -27.906 1 98.62 117 LYS B O 1
ATOM 3859 N N . ILE B 1 118 ? -4.723 -13.266 -26.359 1 98.75 118 ILE B N 1
ATOM 3860 C CA . ILE B 1 118 ? -4.832 -14.68 -26.703 1 98.75 118 ILE B CA 1
ATOM 3861 C C . ILE B 1 118 ? -5.254 -15.477 -25.469 1 98.75 118 ILE B C 1
ATOM 3863 O O . ILE B 1 118 ? -4.844 -15.164 -24.344 1 98.75 118 ILE B O 1
ATOM 3867 N N . CYS B 1 119 ? -6.117 -16.453 -25.688 1 98.44 119 CYS B N 1
ATOM 3868 C CA . CYS B 1 119 ? -6.742 -17.109 -24.547 1 98.44 119 CYS B CA 1
ATOM 3869 C C . CYS B 1 119 ? -6.543 -18.625 -24.609 1 98.44 119 CYS B C 1
ATOM 3871 O O . CYS B 1 119 ? -6.449 -19.188 -25.688 1 98.44 119 CYS B O 1
ATOM 3873 N N . ARG B 1 120 ? -6.453 -19.234 -23.484 1 97.25 120 ARG B N 1
ATOM 3874 C CA . ARG B 1 120 ? -6.477 -20.672 -23.266 1 97.25 120 ARG B CA 1
ATOM 3875 C C . ARG B 1 120 ? -7.367 -21.031 -22.078 1 97.25 120 ARG B C 1
ATOM 3877 O O . ARG B 1 120 ? -7.547 -20.234 -21.172 1 97.25 120 ARG B O 1
ATOM 3884 N N . PRO B 1 121 ? -7.934 -22.203 -22.141 1 96.38 121 PRO B N 1
ATOM 3885 C CA . PRO B 1 121 ? -8.75 -22.625 -21 1 96.38 121 PRO B CA 1
ATOM 3886 C C . PRO B 1 121 ? -7.945 -22.766 -19.719 1 96.38 121 PRO B C 1
ATOM 3888 O O . PRO B 1 121 ? -6.727 -22.953 -19.766 1 96.38 121 PRO B O 1
ATOM 3891 N N . PRO B 1 122 ? -8.664 -22.688 -18.547 1 96 122 PRO B N 1
ATOM 3892 C CA . PRO B 1 122 ? -7.977 -22.891 -17.281 1 96 122 PRO B CA 1
ATOM 3893 C C . PRO B 1 122 ? -7.199 -24.203 -17.234 1 96 122 PRO B C 1
ATOM 3895 O O . PRO B 1 122 ? -7.703 -25.25 -17.688 1 96 122 PRO B O 1
ATOM 3898 N N . GLY B 1 123 ? -5.98 -24.094 -16.734 1 96.5 123 GLY B N 1
ATOM 3899 C CA . GLY B 1 123 ? -5.164 -25.297 -16.609 1 96.5 123 GLY B CA 1
ATOM 3900 C C . GLY B 1 123 ? -4.238 -25.516 -17.781 1 96.5 123 GLY B C 1
ATOM 3901 O O . GLY B 1 123 ? -3.324 -26.344 -17.719 1 96.5 123 GLY B O 1
ATOM 3902 N N . GLU B 1 124 ? -4.449 -24.766 -18.797 1 97.75 124 GLU B N 1
ATOM 3903 C CA . GLU B 1 124 ? -3.596 -24.859 -19.984 1 97.75 124 GLU B CA 1
ATOM 3904 C C . GLU B 1 124 ? -2.654 -23.656 -20.078 1 97.75 124 GLU B C 1
ATOM 3906 O O . GLU B 1 124 ? -2.832 -22.656 -19.375 1 97.75 124 GLU B O 1
ATOM 3911 N N . VAL B 1 125 ? -1.569 -23.844 -20.891 1 98.56 125 VAL B N 1
ATOM 3912 C CA . VAL B 1 125 ? -0.602 -22.766 -21.125 1 98.56 125 VAL B CA 1
ATOM 3913 C C . VAL B 1 125 ? -0.414 -22.562 -22.625 1 98.56 125 VAL B C 1
ATOM 3915 O O . VAL B 1 125 ? -0.987 -23.281 -23.438 1 98.56 125 VAL B O 1
ATOM 3918 N N . PHE B 1 126 ? 0.28 -21.547 -23 1 98.75 126 PHE B N 1
ATOM 3919 C CA . PHE B 1 126 ? 0.536 -21.188 -24.391 1 98.75 126 PHE B CA 1
ATOM 3920 C C . PHE B 1 126 ? 1.846 -21.797 -24.875 1 98.75 126 PHE B C 1
ATOM 3922 O O . PHE B 1 126 ? 2.822 -21.859 -24.125 1 98.75 126 PHE B O 1
ATOM 3929 N N . THR B 1 127 ? 1.832 -22.219 -26.141 1 98.5 127 THR B N 1
ATOM 3930 C CA . THR B 1 127 ? 3.082 -22.672 -26.75 1 98.5 127 THR B CA 1
ATOM 3931 C C . THR B 1 127 ? 3.883 -21.484 -27.281 1 98.5 127 THR B C 1
ATOM 3933 O O . THR B 1 127 ? 3.328 -20.406 -27.516 1 98.5 127 THR B O 1
ATOM 3936 N N . TYR B 1 128 ? 5.172 -21.719 -27.422 1 98.56 128 TYR B N 1
ATOM 3937 C CA . TYR B 1 128 ? 6.031 -20.703 -28.016 1 98.56 128 TYR B CA 1
ATOM 3938 C C . TYR B 1 128 ? 5.496 -20.234 -29.359 1 98.56 128 TYR B C 1
ATOM 3940 O O . TYR B 1 128 ? 5.48 -19.047 -29.656 1 98.56 128 TYR B O 1
ATOM 3948 N N . GLU B 1 129 ? 5.043 -21.172 -30.156 1 98.56 129 GLU B N 1
ATOM 3949 C CA . GLU B 1 129 ? 4.586 -20.859 -31.516 1 98.56 129 GLU B CA 1
ATOM 3950 C C . GLU B 1 129 ? 3.326 -20 -31.5 1 98.56 129 GLU B C 1
ATOM 3952 O O . GLU B 1 129 ? 3.184 -19.094 -32.312 1 98.56 129 GLU B O 1
ATOM 3957 N N . GLU B 1 130 ? 2.402 -20.297 -30.625 1 98.5 130 GLU B N 1
ATOM 3958 C CA . GLU B 1 130 ? 1.198 -19.484 -30.484 1 98.5 130 GLU B CA 1
ATOM 3959 C C . GLU B 1 130 ? 1.547 -18.031 -30.125 1 98.5 130 GLU B C 1
ATOM 3961 O O . GLU B 1 130 ? 0.955 -17.094 -30.672 1 98.5 130 GLU B O 1
ATOM 3966 N N . ILE B 1 131 ? 2.498 -17.875 -29.25 1 98.88 131 ILE B N 1
ATOM 3967 C CA . ILE B 1 131 ? 2.912 -16.562 -28.797 1 98.88 131 ILE B CA 1
ATOM 3968 C C . ILE B 1 131 ? 3.623 -15.82 -29.922 1 98.88 131 ILE B C 1
ATOM 3970 O O . ILE B 1 131 ? 3.361 -14.641 -30.172 1 98.88 131 ILE B O 1
ATOM 3974 N N . ARG B 1 132 ? 4.516 -16.531 -30.594 1 98.75 132 ARG B N 1
ATOM 3975 C CA . ARG B 1 132 ? 5.234 -15.945 -31.719 1 98.75 132 ARG B CA 1
ATOM 3976 C C . ARG B 1 132 ? 4.262 -15.438 -32.781 1 98.75 132 ARG B C 1
ATOM 3978 O O . ARG B 1 132 ? 4.414 -14.32 -33.281 1 98.75 132 ARG B O 1
ATOM 3985 N N . GLN B 1 133 ? 3.309 -16.25 -33.125 1 98.75 133 GLN B N 1
ATOM 3986 C CA . GLN B 1 133 ? 2.314 -15.859 -34.125 1 98.75 133 GLN B CA 1
ATOM 3987 C C . GLN B 1 133 ? 1.53 -14.625 -33.656 1 98.75 133 GLN B C 1
ATOM 3989 O O . GLN B 1 133 ? 1.288 -13.711 -34.438 1 98.75 133 GLN B O 1
ATOM 3994 N N . ALA B 1 134 ? 1.14 -14.625 -32.438 1 98.81 134 ALA B N 1
ATOM 3995 C CA . ALA B 1 134 ? 0.37 -13.508 -31.891 1 98.81 134 ALA B CA 1
ATOM 3996 C C . ALA B 1 134 ? 1.177 -12.219 -31.938 1 98.81 134 ALA B C 1
ATOM 3998 O O . ALA B 1 134 ? 0.645 -11.156 -32.281 1 98.81 134 ALA B O 1
ATOM 3999 N N . ILE B 1 135 ? 2.426 -12.289 -31.562 1 98.81 135 ILE B N 1
ATOM 4000 C CA . ILE B 1 135 ? 3.287 -11.109 -31.594 1 98.81 135 ILE B CA 1
ATOM 4001 C C . ILE B 1 135 ? 3.404 -10.586 -33.031 1 98.81 135 ILE B C 1
ATOM 4003 O O . ILE B 1 135 ? 3.404 -9.375 -33.25 1 98.81 135 ILE B O 1
ATOM 4007 N N . GLY B 1 136 ? 3.516 -11.516 -33.969 1 98.44 136 GLY B N 1
ATOM 4008 C CA . GLY B 1 136 ? 3.584 -11.125 -35.344 1 98.44 136 GLY B CA 1
ATOM 4009 C C . GLY B 1 136 ? 2.326 -10.43 -35.844 1 98.44 136 GLY B C 1
ATOM 4010 O O . GLY B 1 136 ? 2.398 -9.484 -36.625 1 98.44 136 GLY B O 1
ATOM 4011 N N . ILE B 1 137 ? 1.232 -10.867 -35.438 1 98.62 137 ILE B N 1
ATOM 4012 C CA . ILE B 1 137 ? -0.062 -10.367 -35.875 1 98.62 137 ILE B CA 1
ATOM 4013 C C . ILE B 1 137 ? -0.345 -9.016 -35.219 1 98.62 137 ILE B C 1
ATOM 4015 O O . ILE B 1 137 ? -0.731 -8.055 -35.875 1 98.62 137 ILE B O 1
ATOM 4019 N N . TYR B 1 138 ? -0.108 -8.914 -33.875 1 98.69 138 TYR B N 1
ATOM 4020 C CA . TYR B 1 138 ? -0.607 -7.773 -33.094 1 98.69 138 TYR B CA 1
ATOM 4021 C C . TYR B 1 138 ? 0.479 -6.719 -32.938 1 98.69 138 TYR B C 1
ATOM 4023 O O . TYR B 1 138 ? 0.185 -5.559 -32.625 1 98.69 138 TYR B O 1
ATOM 4031 N N . GLU B 1 139 ? 1.724 -7.09 -33 1 98.69 139 GLU B N 1
ATOM 4032 C CA . GLU B 1 139 ? 2.863 -6.188 -32.875 1 98.69 139 GLU B CA 1
ATOM 4033 C C . GLU B 1 139 ? 2.756 -5.332 -31.625 1 98.69 139 GLU B C 1
ATOM 4035 O O . GLU B 1 139 ? 2.803 -4.102 -31.703 1 98.69 139 GLU B O 1
ATOM 4040 N N . PRO B 1 140 ? 2.664 -6.004 -30.516 1 98.88 140 PRO B N 1
ATOM 4041 C CA . PRO B 1 140 ? 2.465 -5.262 -29.266 1 98.88 140 PRO B CA 1
ATOM 4042 C C . PRO B 1 140 ? 3.715 -4.504 -28.828 1 98.88 140 PRO B C 1
ATOM 4044 O O . PRO B 1 140 ? 4.832 -4.879 -29.188 1 98.88 140 PRO B O 1
ATOM 4047 N N . ARG B 1 141 ? 3.486 -3.457 -28.062 1 98.75 141 ARG B N 1
ATOM 4048 C CA . ARG B 1 141 ? 4.574 -2.771 -27.375 1 98.75 141 ARG B CA 1
ATOM 4049 C C . ARG B 1 141 ? 5.004 -3.537 -26.125 1 98.75 141 ARG B C 1
ATOM 4051 O O . ARG B 1 141 ? 6.18 -3.537 -25.766 1 98.75 141 ARG B O 1
ATOM 4058 N N . VAL B 1 142 ? 4.078 -4.152 -25.438 1 98.94 142 VAL B N 1
ATOM 4059 C CA . VAL B 1 142 ? 4.309 -4.953 -24.234 1 98.94 142 VAL B CA 1
ATOM 4060 C C . VAL B 1 142 ? 3.541 -6.27 -24.344 1 98.94 142 VAL B C 1
ATOM 4062 O O . VAL B 1 142 ? 2.381 -6.285 -24.75 1 98.94 142 VAL B O 1
ATOM 4065 N N . LEU B 1 143 ? 4.188 -7.371 -24.047 1 99 143 LEU B N 1
ATOM 4066 C CA . LEU B 1 143 ? 3.574 -8.672 -23.828 1 99 143 LEU B CA 1
ATOM 4067 C C . LEU B 1 143 ? 3.465 -8.984 -22.328 1 99 143 LEU B C 1
ATOM 4069 O O . LEU B 1 143 ? 4.477 -9.016 -21.625 1 99 143 LEU B O 1
ATOM 4073 N N . PHE B 1 144 ? 2.219 -9.18 -21.891 1 98.94 144 PHE B N 1
ATOM 4074 C CA . PHE B 1 144 ? 1.996 -9.57 -20.5 1 98.94 144 PHE B CA 1
ATOM 4075 C C . PHE B 1 144 ? 1.858 -11.086 -20.375 1 98.94 144 PHE B C 1
ATOM 4077 O O . PHE B 1 144 ? 1.029 -11.695 -21.047 1 98.94 144 PHE B O 1
ATOM 4084 N N . VAL B 1 145 ? 2.609 -11.648 -19.406 1 98.88 145 VAL B N 1
ATOM 4085 C CA . VAL B 1 145 ? 2.6 -13.086 -19.141 1 98.88 145 VAL B CA 1
ATOM 4086 C C . VAL B 1 145 ? 2.455 -13.336 -17.641 1 98.88 145 VAL B C 1
ATOM 4088 O O . VAL B 1 145 ? 3.199 -12.773 -16.844 1 98.88 145 VAL B O 1
ATOM 4091 N N . CYS B 1 146 ? 1.485 -14.094 -17.297 1 98.81 146 CYS B N 1
ATOM 4092 C CA . CYS B 1 146 ? 1.445 -14.625 -15.93 1 98.81 146 CYS B CA 1
ATOM 4093 C C . CYS B 1 146 ? 2.23 -15.93 -15.836 1 98.81 146 CYS B C 1
ATOM 4095 O O . CYS B 1 146 ? 1.798 -16.953 -16.344 1 98.81 146 CYS B O 1
ATOM 4097 N N . HIS B 1 147 ? 3.387 -15.883 -15.164 1 98.88 147 HIS B N 1
ATOM 4098 C CA . HIS B 1 147 ? 4.25 -17.062 -15.07 1 98.88 147 HIS B CA 1
ATOM 4099 C C . HIS B 1 147 ? 3.596 -18.156 -14.25 1 98.88 147 HIS B C 1
ATOM 4101 O O . HIS B 1 147 ? 3.549 -19.312 -14.68 1 98.88 147 HIS B O 1
ATOM 4107 N N . GLY B 1 148 ? 3.199 -17.859 -13.055 1 98.62 148 GLY B N 1
ATOM 4108 C CA . GLY B 1 148 ? 2.439 -18.766 -12.203 1 98.62 148 GLY B CA 1
ATOM 4109 C C . GLY B 1 148 ? 1.006 -18.312 -11.984 1 98.62 148 GLY B C 1
ATOM 4110 O O . GLY B 1 148 ? 0.748 -17.391 -11.203 1 98.62 148 GLY B O 1
ATOM 4111 N N . GLU B 1 149 ? 0.06 -18.953 -12.609 1 98.25 149 GLU B N 1
ATOM 4112 C CA . GLU B 1 149 ? -1.354 -18.609 -12.523 1 98.25 149 GLU B CA 1
ATOM 4113 C C . GLU B 1 149 ? -2.014 -19.25 -11.312 1 98.25 149 GLU B C 1
ATOM 4115 O O . GLU B 1 149 ? -2.381 -20.422 -11.359 1 98.25 149 GLU B O 1
ATOM 4120 N N . SER B 1 150 ? -2.258 -18.484 -10.266 1 96.88 150 SER B N 1
ATOM 4121 C CA . SER B 1 150 ? -2.744 -19.047 -9.016 1 96.88 150 SER B CA 1
ATOM 4122 C C . SER B 1 150 ? -4.23 -19.375 -9.094 1 96.88 150 SER B C 1
ATOM 4124 O O . SER B 1 150 ? -4.762 -20.094 -8.242 1 96.88 150 SER B O 1
ATOM 4126 N N . SER B 1 151 ? -4.941 -18.875 -10.117 1 97 151 SER B N 1
ATOM 4127 C CA . SER B 1 151 ? -6.348 -19.234 -10.281 1 97 151 SER B CA 1
ATOM 4128 C C . SER B 1 151 ? -6.492 -20.656 -10.82 1 97 151 SER B C 1
ATOM 4130 O O . SER B 1 151 ? -7.57 -21.25 -10.734 1 97 151 SER B O 1
ATOM 4132 N N . THR B 1 152 ? -5.379 -21.25 -11.344 1 97.06 152 THR B N 1
ATOM 4133 C CA . THR B 1 152 ? -5.551 -22.547 -11.984 1 97.06 152 THR B CA 1
ATOM 4134 C C . THR B 1 152 ? -4.438 -23.5 -11.562 1 97.06 152 THR B C 1
ATOM 4136 O O . THR B 1 152 ? -4.586 -24.719 -11.68 1 97.06 152 THR B O 1
ATOM 4139 N N . GLY B 1 153 ? -3.305 -22.969 -11.195 1 98.06 153 GLY B N 1
ATOM 4140 C CA . GLY B 1 153 ? -2.162 -23.797 -10.852 1 98.06 153 GLY B CA 1
ATOM 4141 C C . GLY B 1 153 ? -1.23 -24.047 -12.023 1 98.06 153 GLY B C 1
ATOM 4142 O O . GLY B 1 153 ? -0.314 -24.859 -11.93 1 98.06 153 GLY B O 1
ATOM 4143 N N . ALA B 1 154 ? -1.422 -23.375 -13.117 1 98.56 154 ALA B N 1
ATOM 4144 C CA . ALA B 1 154 ? -0.606 -23.578 -14.312 1 98.56 154 ALA B CA 1
ATOM 4145 C C . ALA B 1 154 ? 0.671 -22.734 -14.258 1 98.56 154 ALA B C 1
ATOM 4147 O O . ALA B 1 154 ? 0.663 -21.609 -13.75 1 98.56 154 ALA B O 1
ATOM 4148 N N . LEU B 1 155 ? 1.745 -23.25 -14.758 1 98.81 155 LEU B N 1
ATOM 4149 C CA . LEU B 1 155 ? 3.045 -22.594 -14.859 1 98.81 155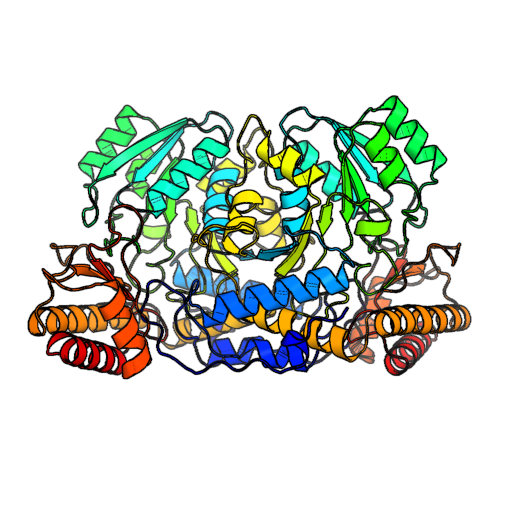 LEU B CA 1
ATOM 4150 C C . LEU B 1 155 ? 3.434 -22.375 -16.312 1 98.81 155 LEU B C 1
ATOM 4152 O O . LEU B 1 155 ? 3.74 -23.344 -17.031 1 98.81 155 LEU B O 1
ATOM 4156 N N . GLN B 1 156 ? 3.469 -21.141 -16.797 1 98.81 156 GLN B N 1
ATOM 4157 C CA . GLN B 1 156 ? 3.744 -20.812 -18.188 1 98.81 156 GLN B CA 1
ATOM 4158 C C . GLN B 1 156 ? 5.238 -20.906 -18.5 1 98.81 156 GLN B C 1
ATOM 4160 O O . GLN B 1 156 ? 6.051 -20.234 -17.859 1 98.81 156 GLN B O 1
ATOM 4165 N N . PRO B 1 157 ? 5.637 -21.766 -19.484 1 98.62 157 PRO B N 1
ATOM 4166 C CA . PRO B 1 157 ? 7.035 -21.734 -19.906 1 98.62 157 PRO B CA 1
ATOM 4167 C C . PRO B 1 157 ? 7.445 -20.359 -20.469 1 98.62 157 PRO B C 1
ATOM 4169 O O . PRO B 1 157 ? 6.664 -19.719 -21.172 1 98.62 157 PRO B O 1
ATOM 4172 N N . LEU B 1 158 ? 8.688 -19.906 -20.125 1 98.75 158 LEU B N 1
ATOM 4173 C CA . LEU B 1 158 ? 9.117 -18.562 -20.5 1 98.75 158 LEU B CA 1
ATOM 4174 C C . LEU B 1 158 ? 10.266 -18.609 -21.5 1 98.75 158 LEU B C 1
ATOM 4176 O O . LEU B 1 158 ? 10.656 -17.594 -22.062 1 98.75 158 LEU B O 1
ATOM 4180 N N . ASP B 1 159 ? 10.805 -19.797 -21.781 1 97.88 159 ASP B N 1
ATOM 4181 C CA . ASP B 1 159 ? 12.008 -19.953 -22.594 1 97.88 159 ASP B CA 1
ATOM 4182 C C . ASP B 1 159 ? 11.82 -19.328 -23.969 1 97.88 159 ASP B C 1
ATOM 4184 O O . ASP B 1 159 ? 10.836 -19.609 -24.656 1 97.88 159 ASP B O 1
ATOM 4188 N N . GLY B 1 160 ? 12.75 -18.469 -24.328 1 98.44 160 GLY B N 1
ATOM 4189 C CA . GLY B 1 160 ? 12.789 -17.891 -25.656 1 98.44 160 GLY B CA 1
ATOM 4190 C C . GLY B 1 160 ? 11.953 -16.641 -25.781 1 98.44 160 GLY B C 1
ATOM 4191 O O . GLY B 1 160 ? 12.086 -15.891 -26.75 1 98.44 160 GLY B O 1
ATOM 4192 N N . LEU B 1 161 ? 11.109 -16.328 -24.859 1 98.81 161 LEU B N 1
ATOM 4193 C CA . LEU B 1 161 ? 10.172 -15.211 -24.984 1 98.81 161 LEU B CA 1
ATOM 4194 C C . LEU B 1 161 ? 10.906 -13.875 -24.953 1 98.81 161 LEU B C 1
ATOM 4196 O O . LEU B 1 161 ? 10.523 -12.93 -25.625 1 98.81 161 LEU B O 1
ATOM 4200 N N . GLY B 1 162 ? 11.891 -13.781 -24.062 1 98.75 162 GLY B N 1
ATOM 4201 C CA . GLY B 1 162 ? 12.672 -12.555 -24.016 1 98.75 162 GLY B CA 1
ATOM 4202 C C . GLY B 1 162 ? 13.289 -12.18 -25.344 1 98.75 162 GLY B C 1
ATOM 4203 O O . GLY B 1 162 ? 13.188 -11.031 -25.781 1 98.75 162 GLY B O 1
ATOM 4204 N N . GLU B 1 163 ? 13.93 -13.141 -25.969 1 98.38 163 GLU B N 1
ATOM 4205 C CA . GLU B 1 163 ? 14.531 -12.93 -27.281 1 98.38 163 GLU B CA 1
ATOM 4206 C C . GLU B 1 163 ? 13.469 -12.586 -28.328 1 98.38 163 GLU B C 1
ATOM 4208 O O . GLU B 1 163 ? 13.68 -11.703 -29.156 1 98.38 163 GLU B O 1
ATOM 4213 N N . LEU B 1 164 ? 12.422 -13.367 -28.281 1 98.75 164 LEU B N 1
ATOM 4214 C CA . LEU B 1 164 ? 11.32 -13.125 -29.203 1 98.75 164 LEU B CA 1
ATOM 4215 C C . LEU B 1 164 ? 10.828 -11.688 -29.109 1 98.75 164 LEU B C 1
ATOM 4217 O O . LEU B 1 164 ? 10.664 -11 -30.125 1 98.75 164 LEU B O 1
ATOM 4221 N N . CYS B 1 165 ? 10.57 -11.219 -27.875 1 98.75 165 CYS B N 1
ATOM 4222 C CA . CYS B 1 165 ? 10.094 -9.859 -27.641 1 98.75 165 CYS B CA 1
ATOM 4223 C C . CYS B 1 165 ? 11.117 -8.836 -28.125 1 98.75 165 CYS B C 1
ATOM 4225 O O . CYS B 1 165 ? 10.75 -7.844 -28.766 1 98.75 165 CYS B O 1
ATOM 4227 N N . SER B 1 166 ? 12.344 -9.047 -27.828 1 97.81 166 SER B N 1
ATOM 4228 C CA . SER B 1 166 ? 13.406 -8.133 -28.219 1 97.81 166 SER B CA 1
ATOM 4229 C C . SER B 1 166 ? 13.453 -7.961 -29.734 1 97.81 166 SER B C 1
ATOM 4231 O O . SER B 1 166 ? 13.633 -6.848 -30.234 1 97.81 166 SER B O 1
ATOM 4233 N N . GLN B 1 167 ? 13.242 -9.008 -30.438 1 98 167 GLN B N 1
ATOM 4234 C CA . GLN B 1 167 ? 13.305 -9 -31.906 1 98 167 GLN B CA 1
ATOM 4235 C C . GLN B 1 167 ? 12.133 -8.211 -32.5 1 98 167 GLN B C 1
ATOM 4237 O O . GLN B 1 167 ? 12.195 -7.762 -33.625 1 98 167 GLN B O 1
ATOM 4242 N N . HIS B 1 168 ? 11.148 -8.055 -31.781 1 98.25 168 HIS B N 1
ATOM 4243 C CA . HIS B 1 168 ? 9.945 -7.422 -32.312 1 98.25 168 HIS B CA 1
ATOM 4244 C C . HIS B 1 168 ? 9.695 -6.074 -31.625 1 98.25 168 HIS B C 1
ATOM 4246 O O . HIS B 1 168 ? 8.578 -5.562 -31.656 1 98.25 168 HIS B O 1
ATOM 4252 N N . ASP B 1 169 ? 10.695 -5.473 -30.938 1 97.31 169 ASP B N 1
ATOM 4253 C CA . ASP B 1 169 ? 10.602 -4.207 -30.203 1 97.31 169 ASP B CA 1
ATOM 4254 C C . ASP B 1 169 ? 9.438 -4.234 -29.219 1 97.31 169 ASP B C 1
ATOM 4256 O O . ASP B 1 169 ? 8.641 -3.301 -29.172 1 97.31 169 ASP B O 1
ATOM 4260 N N . CYS B 1 170 ? 9.281 -5.305 -28.625 1 98.62 170 CYS B N 1
ATOM 4261 C CA . CYS B 1 170 ? 8.281 -5.59 -27.609 1 98.62 170 CYS B CA 1
ATOM 4262 C C . CYS B 1 170 ? 8.938 -5.84 -26.25 1 98.62 170 CYS B C 1
ATOM 4264 O O . CYS B 1 170 ? 9.984 -6.488 -26.188 1 98.62 170 CYS B O 1
ATOM 4266 N N . LEU B 1 171 ? 8.391 -5.258 -25.172 1 98.94 171 LEU B N 1
ATOM 4267 C CA . LEU B 1 171 ? 8.883 -5.547 -23.828 1 98.94 171 LEU B CA 1
ATOM 4268 C C . LEU B 1 171 ? 8.164 -6.75 -23.234 1 98.94 171 LEU B C 1
ATOM 4270 O O . LEU B 1 171 ? 6.953 -6.906 -23.406 1 98.94 171 LEU B O 1
ATOM 4274 N N . LEU B 1 172 ? 8.883 -7.613 -22.547 1 98.94 172 LEU B N 1
ATOM 4275 C CA . LEU B 1 172 ? 8.32 -8.758 -21.844 1 98.94 172 LEU B CA 1
ATOM 4276 C C . LEU B 1 172 ? 8.023 -8.422 -20.391 1 98.94 172 LEU B C 1
ATOM 4278 O O . LEU B 1 172 ? 8.938 -8.172 -19.609 1 98.94 172 LEU B O 1
ATOM 4282 N N . LEU B 1 173 ? 6.762 -8.312 -20.016 1 98.94 173 LEU B N 1
ATOM 4283 C CA . LEU B 1 173 ? 6.27 -8.102 -18.656 1 98.94 173 LEU B CA 1
ATOM 4284 C C . LEU B 1 173 ? 5.762 -9.406 -18.062 1 98.94 173 LEU B C 1
ATOM 4286 O O . LEU B 1 173 ? 4.805 -9.992 -18.562 1 98.94 173 LEU B O 1
ATOM 4290 N N . VAL B 1 174 ? 6.348 -9.828 -16.906 1 99 174 VAL B N 1
ATOM 4291 C CA . VAL B 1 174 ? 6.031 -11.141 -16.344 1 99 174 VAL B CA 1
ATOM 4292 C C . VAL B 1 174 ? 5.543 -11 -14.914 1 99 174 VAL B C 1
ATOM 4294 O O . VAL B 1 174 ? 6.23 -10.406 -14.07 1 99 174 VAL B O 1
ATOM 4297 N N . ASP B 1 175 ? 4.359 -11.508 -14.641 1 98.94 175 ASP B N 1
ATOM 4298 C CA . ASP B 1 175 ? 3.828 -11.672 -13.297 1 98.94 175 ASP B CA 1
ATOM 4299 C C . ASP B 1 175 ? 4.453 -12.883 -12.602 1 98.94 175 ASP B C 1
ATOM 4301 O O . ASP B 1 175 ? 4.16 -14.023 -12.961 1 98.94 175 ASP B O 1
ATOM 4305 N N . MET B 1 176 ? 5.238 -12.617 -11.586 1 98.88 176 MET B N 1
ATOM 4306 C CA . MET B 1 176 ? 5.926 -13.688 -10.867 1 98.88 176 MET B CA 1
ATOM 4307 C C . MET B 1 176 ? 5.43 -13.781 -9.43 1 98.88 176 MET B C 1
ATOM 4309 O O . MET B 1 176 ? 6.16 -14.234 -8.547 1 98.88 176 MET B O 1
ATOM 4313 N N . VAL B 1 177 ? 4.258 -13.391 -9.172 1 98.81 177 VAL B N 1
ATOM 4314 C CA . VAL B 1 177 ? 3.67 -13.32 -7.836 1 98.81 177 VAL B CA 1
ATOM 4315 C C . VAL B 1 177 ? 3.723 -14.695 -7.176 1 98.81 177 VAL B C 1
ATOM 4317 O O . VAL B 1 177 ? 4.098 -14.82 -6.008 1 98.81 177 VAL B O 1
ATOM 4320 N N . MET B 1 178 ? 3.445 -15.75 -7.91 1 98.62 178 MET B N 1
ATOM 4321 C CA . MET B 1 178 ? 3.338 -17.094 -7.336 1 98.62 178 MET B CA 1
ATOM 4322 C C . MET B 1 178 ? 4.598 -17.906 -7.621 1 98.62 178 MET B C 1
ATOM 4324 O O . MET B 1 178 ? 4.762 -19 -7.086 1 98.62 178 MET B O 1
ATOM 4328 N N . SER B 1 179 ? 5.496 -17.344 -8.445 1 98.69 179 SER B N 1
ATOM 4329 C CA . SER B 1 179 ? 6.574 -18.188 -8.953 1 98.69 179 SER B CA 1
ATOM 4330 C C . SER B 1 179 ? 7.926 -17.75 -8.398 1 98.69 179 SER B C 1
ATOM 4332 O O . SER B 1 179 ? 8.859 -18.562 -8.336 1 98.69 179 SER B O 1
ATOM 4334 N N . LEU B 1 180 ? 8.102 -16.484 -8.016 1 98.69 180 LEU B N 1
ATOM 4335 C CA . LEU B 1 180 ? 9.391 -16 -7.52 1 98.69 180 LEU B CA 1
ATOM 4336 C C . LEU B 1 180 ? 9.828 -16.797 -6.293 1 98.69 180 LEU B C 1
ATOM 4338 O O . LEU B 1 180 ? 9.195 -16.719 -5.238 1 98.69 180 LEU B O 1
ATOM 4342 N N . GLY B 1 181 ? 10.852 -17.547 -6.395 1 98.12 181 GLY B N 1
ATOM 4343 C CA . GLY B 1 181 ? 11.375 -18.344 -5.305 1 98.12 181 GLY B CA 1
ATOM 4344 C C . GLY B 1 181 ? 10.836 -19.766 -5.309 1 98.12 181 GLY B C 1
ATOM 4345 O O . GLY B 1 181 ? 11.414 -20.656 -4.688 1 98.12 181 GLY B O 1
ATOM 4346 N N . ALA B 1 182 ? 9.711 -20.047 -6.008 1 98.62 182 ALA B N 1
ATOM 4347 C CA . ALA B 1 182 ? 9.086 -21.375 -6.004 1 98.62 182 ALA B CA 1
ATOM 4348 C C . ALA B 1 182 ? 9.555 -22.203 -7.195 1 98.62 182 ALA B C 1
ATOM 4350 O O . ALA B 1 182 ? 9.406 -23.422 -7.199 1 98.62 182 ALA B O 1
ATOM 4351 N N . THR B 1 183 ? 9.992 -21.547 -8.227 1 97.94 183 THR B N 1
ATOM 4352 C CA . THR B 1 183 ? 10.516 -22.219 -9.414 1 97.94 183 THR B CA 1
ATOM 4353 C C . THR B 1 183 ? 11.641 -21.406 -10.039 1 97.94 183 THR B C 1
ATOM 4355 O O . THR B 1 183 ? 11.82 -20.219 -9.711 1 97.94 183 THR B O 1
ATOM 4358 N N . THR B 1 184 ? 12.406 -22.047 -10.859 1 95.88 184 THR B N 1
ATOM 4359 C CA . THR B 1 184 ? 13.531 -21.375 -11.508 1 95.88 184 THR B CA 1
ATOM 4360 C C . THR B 1 184 ? 13.047 -20.469 -12.641 1 95.88 184 THR B C 1
ATOM 4362 O O . THR B 1 184 ? 12.453 -20.938 -13.609 1 95.88 184 THR B O 1
ATOM 4365 N N . ALA B 1 185 ? 13.312 -19.203 -12.539 1 96.12 185 ALA B N 1
ATOM 4366 C CA . ALA B 1 185 ? 13.008 -18.219 -13.586 1 96.12 185 ALA B CA 1
ATOM 4367 C C . ALA B 1 185 ? 13.945 -17.016 -13.5 1 96.12 185 ALA B C 1
ATOM 4369 O O . ALA B 1 185 ? 13.523 -15.922 -13.125 1 96.12 185 ALA B O 1
ATOM 4370 N N . PRO B 1 186 ? 15.219 -17.25 -13.906 1 98.56 186 PRO B N 1
ATOM 4371 C CA . PRO B 1 186 ? 16.172 -16.156 -13.82 1 98.56 186 PRO B CA 1
ATOM 4372 C C . PRO B 1 186 ? 15.852 -15.016 -14.789 1 98.56 186 PRO B C 1
ATOM 4374 O O . PRO B 1 186 ? 15.914 -15.203 -16 1 98.56 186 PRO B O 1
ATOM 4377 N N . VAL B 1 187 ? 15.594 -13.844 -14.266 1 98.81 187 VAL B N 1
ATOM 4378 C CA . VAL B 1 187 ? 15.07 -12.695 -15 1 98.81 187 VAL B CA 1
ATOM 4379 C C . VAL B 1 187 ? 16.047 -12.305 -16.109 1 98.81 187 VAL B C 1
ATOM 4381 O O . VAL B 1 187 ? 15.648 -12.117 -17.266 1 98.81 187 VAL B O 1
ATOM 4384 N N . ASP B 1 188 ? 17.359 -12.242 -15.797 1 98.62 188 ASP B N 1
ATOM 4385 C CA . ASP B 1 188 ? 18.344 -11.797 -16.781 1 98.62 188 ASP B CA 1
ATOM 4386 C C . ASP B 1 188 ? 18.484 -12.812 -17.922 1 98.62 188 ASP B C 1
ATOM 4388 O O . ASP B 1 188 ? 18.438 -12.445 -19.094 1 98.62 188 ASP B O 1
ATOM 4392 N N . MET B 1 189 ? 18.625 -14.062 -17.562 1 98.5 189 MET B N 1
ATOM 4393 C CA . MET B 1 189 ? 18.844 -15.109 -18.562 1 98.5 189 MET B CA 1
ATOM 4394 C C . MET B 1 189 ? 17.625 -15.242 -19.469 1 98.5 189 MET B C 1
ATOM 4396 O O . MET B 1 189 ? 17.781 -15.547 -20.656 1 98.5 189 MET B O 1
ATOM 4400 N N . LEU B 1 190 ? 16.438 -14.992 -18.984 1 98.75 190 LEU B N 1
ATOM 4401 C CA . LEU B 1 190 ? 15.195 -15.156 -19.734 1 98.75 190 LEU B CA 1
ATOM 4402 C C . LEU B 1 190 ? 14.883 -13.906 -20.531 1 98.75 190 LEU B C 1
ATOM 4404 O O . LEU B 1 190 ? 13.938 -13.898 -21.344 1 98.75 190 LEU B O 1
ATOM 4408 N N . GLY B 1 191 ? 15.648 -12.867 -20.328 1 98.69 191 GLY B N 1
ATOM 4409 C CA . GLY B 1 191 ? 15.43 -11.625 -21.062 1 98.69 191 GLY B CA 1
ATOM 4410 C C . GLY B 1 191 ? 14.148 -10.914 -20.672 1 98.69 191 GLY B C 1
ATOM 4411 O O . GLY B 1 191 ? 13.477 -10.32 -21.531 1 98.69 191 GLY B O 1
ATOM 4412 N N . ILE B 1 192 ? 13.742 -11.039 -19.422 1 98.94 192 ILE B N 1
ATOM 4413 C CA . ILE B 1 192 ? 12.531 -10.391 -18.938 1 98.94 192 ILE B CA 1
ATOM 4414 C C . ILE B 1 192 ? 12.797 -8.898 -18.719 1 98.94 192 ILE B C 1
ATOM 4416 O O . ILE B 1 192 ? 13.797 -8.531 -18.094 1 98.94 192 ILE B O 1
ATOM 4420 N N . ASP B 1 193 ? 11.93 -8.023 -19.203 1 98.94 193 ASP B N 1
ATOM 4421 C CA . ASP B 1 193 ? 12.148 -6.582 -19.125 1 98.94 193 ASP B CA 1
ATOM 4422 C C . ASP B 1 193 ? 11.57 -6.02 -17.828 1 98.94 193 ASP B C 1
ATOM 4424 O O . ASP B 1 193 ? 12.078 -5.035 -17.281 1 98.94 193 ASP B O 1
ATOM 4428 N N . CYS B 1 194 ? 10.469 -6.559 -17.406 1 98.94 194 CYS B N 1
ATOM 4429 C CA . CYS B 1 194 ? 9.82 -6.184 -16.156 1 98.94 194 CYS B CA 1
ATOM 4430 C C . CYS B 1 194 ? 9.195 -7.398 -15.484 1 98.94 194 CYS B C 1
ATOM 4432 O O . CYS B 1 194 ? 8.531 -8.203 -16.141 1 98.94 194 CYS B O 1
ATOM 4434 N N . ALA B 1 195 ? 9.453 -7.57 -14.227 1 98.94 195 ALA B N 1
ATOM 4435 C CA . ALA B 1 195 ? 8.859 -8.633 -13.414 1 98.94 195 ALA B CA 1
ATOM 4436 C C . ALA B 1 195 ? 8.461 -8.109 -12.039 1 98.94 195 ALA B C 1
ATOM 4438 O O . ALA B 1 195 ? 9.156 -7.273 -11.461 1 98.94 195 ALA B O 1
ATOM 4439 N N . TYR B 1 196 ? 7.379 -8.555 -11.57 1 98.94 196 TYR B N 1
ATOM 4440 C CA . TYR B 1 196 ? 6.957 -8.172 -10.234 1 98.94 196 TYR B CA 1
ATOM 4441 C C . TYR B 1 196 ? 6.441 -9.375 -9.453 1 98.94 196 TYR B C 1
ATOM 4443 O O . TYR B 1 196 ? 6.207 -10.438 -10.031 1 98.94 196 TYR B O 1
ATOM 4451 N N . SER B 1 197 ? 6.332 -9.227 -8.195 1 98.81 197 SER B N 1
ATOM 4452 C CA . SER B 1 197 ? 5.812 -10.25 -7.293 1 98.81 197 SER B CA 1
ATOM 4453 C C . SER B 1 197 ? 5.055 -9.625 -6.125 1 98.81 197 SER B C 1
ATOM 4455 O O . SER B 1 197 ? 4.605 -8.484 -6.215 1 98.81 197 SER B O 1
ATOM 4457 N N . ALA B 1 198 ? 4.703 -10.43 -5.148 1 98.69 198 ALA B N 1
ATOM 4458 C CA . ALA B 1 198 ? 4.02 -9.992 -3.938 1 98.69 198 ALA B CA 1
ATOM 4459 C C . ALA B 1 198 ? 4.625 -10.641 -2.697 1 98.69 198 ALA B C 1
ATOM 4461 O O . ALA B 1 198 ? 5.059 -11.797 -2.738 1 98.69 198 ALA B O 1
ATOM 4462 N N . SER B 1 199 ? 4.582 -9.945 -1.619 1 98.69 199 SER B N 1
ATOM 4463 C CA . SER B 1 199 ? 5.316 -10.352 -0.426 1 98.69 199 SER B CA 1
ATOM 4464 C C . SER B 1 199 ? 4.613 -11.5 0.292 1 98.69 199 SER B C 1
ATOM 4466 O O . SER B 1 199 ? 5.258 -12.289 0.989 1 98.69 199 SER B O 1
ATOM 4468 N N . GLN B 1 200 ? 3.299 -11.695 0.107 1 98.5 200 GLN B N 1
ATOM 4469 C CA . GLN B 1 200 ? 2.521 -12.57 0.981 1 98.5 200 GLN B CA 1
ATOM 4470 C C . GLN B 1 200 ? 2.445 -13.984 0.419 1 98.5 200 GLN B C 1
ATOM 4472 O O . GLN B 1 200 ? 1.601 -14.781 0.838 1 98.5 200 GLN B O 1
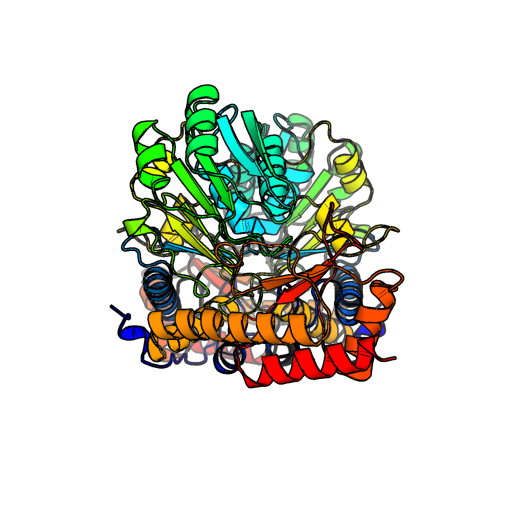ATOM 4477 N N . LYS B 1 201 ? 3.215 -14.297 -0.566 1 98.31 201 LYS B N 1
ATOM 4478 C CA . LYS B 1 201 ? 3.209 -15.609 -1.217 1 98.31 201 LYS B CA 1
ATOM 4479 C C . LYS B 1 201 ? 4.426 -16.438 -0.803 1 98.31 201 LYS B C 1
ATOM 4481 O O . LYS B 1 201 ? 4.57 -16.781 0.369 1 98.31 201 LYS B O 1
ATOM 4486 N N . VAL B 1 202 ? 5.418 -16.594 -1.686 1 98.44 202 VAL B N 1
ATOM 4487 C CA . VAL B 1 202 ? 6.578 -17.438 -1.401 1 98.44 202 VAL B CA 1
ATOM 4488 C C . VAL B 1 202 ? 7.441 -16.781 -0.33 1 98.44 202 VAL B C 1
ATOM 4490 O O . VAL B 1 202 ? 8.055 -17.469 0.492 1 98.44 202 VAL B O 1
ATOM 4493 N N . LEU B 1 203 ? 7.457 -15.422 -0.247 1 98.5 203 LEU B N 1
ATOM 4494 C CA . LEU B 1 203 ? 8.281 -14.695 0.712 1 98.5 203 LEU B CA 1
ATOM 4495 C C . LEU B 1 203 ? 7.711 -14.812 2.121 1 98.5 203 LEU B C 1
ATOM 4497 O O . LEU B 1 203 ? 8.398 -14.516 3.102 1 98.5 203 LEU B O 1
ATOM 4501 N N . SER B 1 204 ? 6.5 -15.211 2.266 1 98.62 204 SER B N 1
ATOM 4502 C CA . SER B 1 204 ? 5.848 -15.484 3.543 1 98.62 204 SER B CA 1
ATOM 4503 C C . SER B 1 204 ? 5.902 -14.266 4.461 1 98.62 204 SER B C 1
ATOM 4505 O O . SER B 1 204 ? 6.25 -14.383 5.641 1 98.62 204 SER B O 1
ATOM 4507 N N . CYS B 1 205 ? 5.688 -13.109 3.928 1 98.69 205 CYS B N 1
ATOM 4508 C CA . CYS B 1 205 ? 5.492 -11.844 4.617 1 98.69 205 CYS B CA 1
ATOM 4509 C C . CYS B 1 205 ? 4.055 -11.359 4.473 1 98.69 205 CYS B C 1
ATOM 4511 O O . CYS B 1 205 ? 3.268 -11.953 3.73 1 98.69 205 CYS B O 1
ATOM 4513 N N . PRO B 1 206 ? 3.652 -10.367 5.254 1 98.5 206 PRO B N 1
ATOM 4514 C CA . PRO B 1 206 ? 2.312 -9.82 5.023 1 98.5 206 PRO B CA 1
ATOM 4515 C C . PRO B 1 206 ? 2.156 -9.211 3.629 1 98.5 206 PRO B C 1
ATOM 4517 O O . PRO B 1 206 ? 3.143 -8.797 3.018 1 98.5 206 PRO B O 1
ATOM 4520 N N . ALA B 1 207 ? 0.927 -9.211 3.115 1 98.38 207 ALA B N 1
ATOM 4521 C CA . ALA B 1 207 ? 0.645 -8.469 1.892 1 98.38 207 ALA B CA 1
ATOM 4522 C C . ALA B 1 207 ? 0.911 -6.98 2.082 1 98.38 207 ALA B C 1
ATOM 4524 O O . ALA B 1 207 ? 0.893 -6.477 3.209 1 98.38 207 ALA B O 1
ATOM 4525 N N . GLY B 1 208 ? 1.173 -6.25 1.013 1 98.44 208 GLY B N 1
ATOM 4526 C CA . GLY B 1 208 ? 1.29 -4.805 1.104 1 98.44 208 GLY B CA 1
ATOM 4527 C C . GLY B 1 208 ? 2.615 -4.277 0.586 1 98.44 208 GLY B C 1
ATOM 4528 O O . GLY B 1 208 ? 2.816 -3.064 0.496 1 98.44 208 GLY B O 1
ATOM 4529 N N . LEU B 1 209 ? 3.539 -5.102 0.314 1 98.81 209 LEU B N 1
ATOM 4530 C CA . LEU B 1 209 ? 4.793 -4.754 -0.346 1 98.81 209 LEU B CA 1
ATOM 4531 C C . LEU B 1 209 ? 5.043 -5.656 -1.549 1 98.81 209 LEU B C 1
ATOM 4533 O O . LEU B 1 209 ? 4.992 -6.883 -1.432 1 98.81 209 LEU B O 1
ATOM 4537 N N . SER B 1 210 ? 5.328 -5.023 -2.707 1 98.88 210 SER B N 1
ATOM 4538 C CA . SER B 1 210 ? 5.438 -5.809 -3.932 1 98.88 210 SER B CA 1
ATOM 4539 C C . SER B 1 210 ? 6.785 -5.594 -4.609 1 98.88 210 SER B C 1
ATOM 4541 O O . SER B 1 210 ? 7.062 -4.508 -5.125 1 98.88 210 SER B O 1
ATOM 4543 N N . PRO B 1 211 ? 7.637 -6.609 -4.66 1 98.88 211 PRO B N 1
ATOM 4544 C CA . PRO B 1 211 ? 8.906 -6.527 -5.387 1 98.88 211 PRO B CA 1
ATOM 4545 C C . PRO B 1 211 ? 8.711 -6.281 -6.883 1 98.88 211 PRO B C 1
ATOM 4547 O O . PRO B 1 211 ? 7.773 -6.809 -7.48 1 98.88 211 PRO B O 1
ATOM 4550 N N . ILE B 1 212 ? 9.617 -5.531 -7.473 1 98.94 212 ILE B N 1
ATOM 4551 C CA . ILE B 1 212 ? 9.578 -5.301 -8.914 1 98.94 212 ILE B CA 1
ATOM 4552 C C . ILE B 1 212 ? 10.992 -5.051 -9.43 1 98.94 212 ILE B C 1
ATOM 4554 O O . ILE B 1 212 ? 11.836 -4.508 -8.719 1 98.94 212 ILE B O 1
ATOM 4558 N N . THR B 1 213 ? 11.289 -5.496 -10.57 1 98.94 213 THR B N 1
ATOM 4559 C CA . THR B 1 213 ? 12.57 -5.258 -11.227 1 98.94 213 THR B CA 1
ATOM 4560 C C . THR B 1 213 ? 12.367 -4.895 -12.695 1 98.94 213 THR B C 1
ATOM 4562 O O . THR B 1 213 ? 11.453 -5.406 -13.344 1 98.94 213 THR B O 1
ATOM 4565 N N . LEU B 1 214 ? 13.141 -3.963 -13.195 1 98.94 214 LEU B N 1
ATOM 4566 C CA . LEU B 1 214 ? 13.062 -3.48 -14.57 1 98.94 214 LEU B CA 1
ATOM 4567 C C . LEU B 1 214 ? 14.43 -3.543 -15.25 1 98.94 214 LEU B C 1
ATOM 4569 O O . LEU B 1 214 ? 15.438 -3.191 -14.641 1 98.94 214 LEU B O 1
ATOM 4573 N N . SER B 1 215 ? 14.477 -3.975 -16.469 1 98.75 215 SER B N 1
ATOM 4574 C CA . SER B 1 215 ? 15.695 -3.957 -17.281 1 98.75 215 SER B CA 1
ATOM 4575 C C . SER B 1 215 ? 16.016 -2.547 -17.75 1 98.75 215 SER B C 1
ATOM 4577 O O . SER B 1 215 ? 15.188 -1.641 -17.641 1 98.75 215 SER B O 1
ATOM 4579 N N . ASP B 1 216 ? 17.203 -2.381 -18.266 1 97.94 216 ASP B N 1
ATOM 4580 C CA . ASP B 1 216 ? 17.578 -1.105 -18.859 1 97.94 216 ASP B CA 1
ATOM 4581 C C . ASP B 1 216 ? 16.672 -0.75 -20.031 1 97.94 216 ASP B C 1
ATOM 4583 O O . ASP B 1 216 ? 16.344 0.421 -20.234 1 97.94 216 ASP B O 1
ATOM 4587 N N . ARG B 1 217 ? 16.297 -1.739 -20.812 1 97.94 217 ARG B N 1
ATOM 4588 C CA . ARG B 1 217 ? 15.398 -1.526 -21.938 1 97.94 217 ARG B CA 1
ATOM 4589 C C . ARG B 1 217 ? 14.055 -0.979 -21.469 1 97.94 217 ARG B C 1
ATOM 4591 O O . ARG B 1 217 ? 13.508 -0.057 -22.078 1 97.94 217 ARG B O 1
ATOM 4598 N N . ALA B 1 218 ? 13.516 -1.562 -20.422 1 98.69 218 ALA B N 1
ATOM 4599 C CA . ALA B 1 218 ? 12.25 -1.095 -19.859 1 98.69 218 ALA B CA 1
ATOM 4600 C C . ALA B 1 218 ? 12.375 0.331 -19.328 1 98.69 218 ALA B C 1
ATOM 4602 O O . ALA B 1 218 ? 11.5 1.164 -19.547 1 98.69 218 ALA B O 1
ATOM 4603 N N . MET B 1 219 ? 13.445 0.613 -18.656 1 98.19 219 MET B N 1
ATOM 4604 C CA . MET B 1 219 ? 13.648 1.941 -18.078 1 98.19 219 MET B CA 1
ATOM 4605 C C . MET B 1 219 ? 13.836 2.984 -19.172 1 98.19 219 MET B C 1
ATOM 4607 O O . MET B 1 219 ? 13.391 4.125 -19.031 1 98.19 219 MET B O 1
ATOM 4611 N N . LYS B 1 220 ? 14.586 2.596 -20.188 1 97.88 220 LYS B N 1
ATOM 4612 C CA . LYS B 1 220 ? 14.727 3.494 -21.328 1 97.88 220 LYS B CA 1
ATOM 4613 C C . LYS B 1 220 ? 13.359 3.891 -21.891 1 97.88 220 LYS B C 1
ATOM 4615 O O . LYS B 1 220 ? 13.133 5.059 -22.203 1 97.88 220 LYS B O 1
ATOM 4620 N N . ARG B 1 221 ? 12.531 2.918 -22 1 97.5 221 ARG B N 1
ATOM 4621 C CA . ARG B 1 221 ? 11.172 3.178 -22.469 1 97.5 221 ARG B CA 1
ATOM 4622 C C . ARG B 1 221 ? 10.469 4.172 -21.547 1 97.5 221 ARG B C 1
ATOM 4624 O O . ARG B 1 221 ? 9.773 5.078 -22.016 1 97.5 221 ARG B O 1
ATOM 4631 N N . ILE B 1 222 ? 10.578 4.016 -20.266 1 98.25 222 ILE B N 1
ATOM 4632 C CA . ILE B 1 222 ? 9.93 4.879 -19.297 1 98.25 222 ILE B CA 1
ATOM 4633 C C . ILE B 1 222 ? 10.469 6.305 -19.422 1 98.25 222 ILE B C 1
ATOM 4635 O O . ILE B 1 222 ? 9.695 7.266 -19.422 1 98.25 222 ILE B O 1
ATOM 4639 N N . PHE B 1 223 ? 11.719 6.469 -19.641 1 97.31 223 PHE B N 1
ATOM 4640 C CA . PHE B 1 223 ? 12.352 7.781 -19.719 1 97.31 223 PHE B CA 1
ATOM 4641 C C . PHE B 1 223 ? 12.023 8.469 -21.047 1 97.31 223 PHE B C 1
ATOM 4643 O O . PHE B 1 223 ? 12.141 9.688 -21.156 1 97.31 223 PHE B O 1
ATOM 4650 N N . GLN B 1 224 ? 11.586 7.711 -22.016 1 97.31 224 GLN B N 1
ATOM 4651 C CA . GLN B 1 224 ? 11.305 8.258 -23.328 1 97.31 224 GLN B CA 1
ATOM 4652 C C . GLN B 1 224 ? 9.812 8.547 -23.5 1 97.31 224 GLN B C 1
ATOM 4654 O O . GLN B 1 224 ? 9.375 8.969 -24.578 1 97.31 224 GLN B O 1
ATOM 4659 N N . ARG B 1 225 ? 9.094 8.297 -22.531 1 97.69 225 ARG B N 1
ATOM 4660 C CA . ARG B 1 225 ? 7.668 8.602 -22.594 1 97.69 225 ARG B CA 1
ATOM 4661 C C . ARG B 1 225 ? 7.438 10.047 -23.016 1 97.69 225 ARG B C 1
ATOM 4663 O O . ARG B 1 225 ? 8.219 10.938 -22.672 1 97.69 225 ARG B O 1
ATOM 4670 N N . LYS B 1 226 ? 6.305 10.242 -23.656 1 97.12 226 LYS B N 1
ATOM 4671 C CA . LYS B 1 226 ? 5.906 11.594 -24.062 1 97.12 226 LYS B CA 1
ATOM 4672 C C . LYS B 1 226 ? 5.098 12.281 -22.969 1 97.12 226 LYS B C 1
ATOM 4674 O O . LYS B 1 226 ? 5.059 13.508 -22.891 1 97.12 226 LYS B O 1
ATOM 4679 N N . THR B 1 227 ? 4.441 11.508 -22.219 1 96.56 227 THR B N 1
ATOM 4680 C CA . THR B 1 227 ? 3.648 12 -21.094 1 96.56 227 THR B CA 1
ATOM 4681 C C . THR B 1 227 ? 4.078 11.32 -19.781 1 96.56 227 THR B C 1
ATOM 4683 O O . THR B 1 227 ? 4.566 10.188 -19.812 1 96.56 227 THR B O 1
ATOM 4686 N N . ASN B 1 228 ? 3.918 12.047 -18.688 1 97.19 228 ASN B N 1
ATOM 4687 C CA . ASN B 1 228 ? 4.133 11.383 -17.406 1 97.19 228 ASN B CA 1
ATOM 4688 C C . ASN B 1 228 ? 3.145 10.242 -17.188 1 97.19 228 ASN B C 1
ATOM 4690 O O . ASN B 1 228 ? 2.027 10.273 -17.719 1 97.19 228 ASN B O 1
ATOM 4694 N N . PRO B 1 229 ? 3.617 9.18 -16.453 1 98.12 229 PRO B N 1
ATOM 4695 C CA . PRO B 1 229 ? 2.588 8.227 -16.031 1 98.12 229 PRO B CA 1
ATOM 4696 C C . PRO B 1 229 ? 1.401 8.898 -15.344 1 98.12 229 PRO B C 1
ATOM 4698 O O . PRO B 1 229 ? 1.586 9.844 -14.578 1 98.12 229 PRO B O 1
ATOM 4701 N N . SER B 1 230 ? 0.227 8.391 -15.609 1 98.06 230 SER B N 1
ATOM 4702 C CA . SER B 1 230 ? -0.977 9.008 -15.07 1 98.06 230 SER B CA 1
ATOM 4703 C C . SER B 1 230 ? -1.028 8.883 -13.547 1 98.06 230 SER B C 1
ATOM 4705 O O . SER B 1 230 ? -1.737 9.633 -12.875 1 98.06 230 SER B O 1
ATOM 4707 N N . SER B 1 231 ? -0.331 7.926 -13.031 1 98.69 231 SER B N 1
ATOM 4708 C CA . SER B 1 231 ? -0.274 7.734 -11.586 1 98.69 231 SER B CA 1
ATOM 4709 C C . SER B 1 231 ? 1.023 8.289 -11.008 1 98.69 231 SER B C 1
ATOM 4711 O O . SER B 1 231 ? 2.113 7.871 -11.398 1 98.69 231 SER B O 1
ATOM 4713 N N . PHE B 1 232 ? 0.897 9.273 -10.102 1 98.69 232 PHE B N 1
ATOM 4714 C CA . PHE B 1 232 ? 2.059 9.734 -9.352 1 98.69 232 PHE B CA 1
ATOM 4715 C C . PHE B 1 232 ? 2.535 8.656 -8.383 1 98.69 232 PHE B C 1
ATOM 4717 O O . PHE B 1 232 ? 3.736 8.398 -8.273 1 98.69 232 PHE B O 1
ATOM 4724 N N . TYR B 1 233 ? 1.599 8.047 -7.703 1 98.75 233 TYR B N 1
ATOM 4725 C CA . TYR B 1 233 ? 1.865 7.082 -6.637 1 98.75 233 TYR B CA 1
ATOM 4726 C C . TYR B 1 233 ? 2.605 5.863 -7.176 1 98.75 233 TYR B C 1
ATOM 4728 O O . TYR B 1 233 ? 3.439 5.281 -6.48 1 98.75 233 TYR B O 1
ATOM 4736 N N . LEU B 1 234 ? 2.334 5.539 -8.445 1 98.81 234 LEU B N 1
ATOM 4737 C CA . LEU B 1 234 ? 2.908 4.332 -9.039 1 98.81 234 LEU B CA 1
ATOM 4738 C C . LEU B 1 234 ? 3.938 4.688 -10.102 1 98.81 234 LEU B C 1
ATOM 4740 O O . LEU B 1 234 ? 4.254 3.861 -10.961 1 98.81 234 LEU B O 1
ATOM 4744 N N . ASP B 1 235 ? 4.422 5.879 -10.094 1 98.88 235 ASP B N 1
ATOM 4745 C CA . ASP B 1 235 ? 5.48 6.297 -11.008 1 98.88 235 ASP B CA 1
ATOM 4746 C C . ASP B 1 235 ? 6.805 5.617 -10.664 1 98.88 235 ASP B C 1
ATOM 4748 O O . ASP B 1 235 ? 7.457 5.984 -9.688 1 98.88 235 ASP B O 1
ATOM 4752 N N . LEU B 1 236 ? 7.242 4.777 -11.547 1 98.81 236 LEU B N 1
ATOM 4753 C CA . LEU B 1 236 ? 8.375 3.92 -11.234 1 98.81 236 LEU B CA 1
ATOM 4754 C C . LEU B 1 236 ? 9.68 4.715 -11.234 1 98.81 236 LEU B C 1
ATOM 4756 O O . LEU B 1 236 ? 10.641 4.348 -10.555 1 98.81 236 LEU B O 1
ATOM 4760 N N . ALA B 1 237 ? 9.742 5.766 -12 1 98.5 237 ALA B N 1
ATOM 4761 C CA . ALA B 1 237 ? 10.93 6.613 -11.953 1 98.5 237 ALA B CA 1
ATOM 4762 C C . ALA B 1 237 ? 11.062 7.297 -10.594 1 98.5 237 ALA B C 1
ATOM 4764 O O . ALA B 1 237 ? 12.156 7.387 -10.039 1 98.5 237 ALA B O 1
ATOM 4765 N N . LEU B 1 238 ? 9.953 7.797 -10.047 1 98.38 238 LEU B N 1
ATOM 4766 C CA . LEU B 1 238 ? 9.969 8.445 -8.742 1 98.38 238 LEU B CA 1
ATOM 4767 C C . LEU B 1 238 ? 10.25 7.438 -7.633 1 98.38 238 LEU B C 1
ATOM 4769 O O . LEU B 1 238 ? 11.039 7.703 -6.727 1 98.38 238 LEU B O 1
ATOM 4773 N N . ILE B 1 239 ? 9.586 6.281 -7.703 1 98.69 239 ILE B N 1
ATOM 4774 C CA . ILE B 1 239 ? 9.797 5.23 -6.715 1 98.69 239 ILE B CA 1
ATOM 4775 C C . ILE B 1 239 ? 11.242 4.738 -6.777 1 98.69 239 ILE B C 1
ATOM 4777 O O . ILE B 1 239 ? 11.859 4.48 -5.742 1 98.69 239 ILE B O 1
ATOM 4781 N N . GLY B 1 240 ? 11.758 4.59 -8.031 1 98.62 240 GLY B N 1
ATOM 4782 C CA . GLY B 1 240 ? 13.141 4.18 -8.195 1 98.62 240 GLY B CA 1
ATOM 4783 C C . GLY B 1 240 ? 14.125 5.121 -7.531 1 98.62 240 GLY B C 1
ATOM 4784 O O . GLY B 1 240 ? 15.102 4.68 -6.922 1 98.62 240 GLY B O 1
ATOM 4785 N N . ASN B 1 241 ? 13.891 6.406 -7.668 1 98.25 241 ASN B N 1
ATOM 4786 C CA . ASN B 1 241 ? 14.742 7.363 -6.965 1 98.25 241 ASN B CA 1
ATOM 4787 C C . ASN B 1 241 ? 14.672 7.168 -5.453 1 98.25 241 ASN B C 1
ATOM 4789 O O . ASN B 1 241 ? 15.703 7.125 -4.777 1 98.25 241 ASN B O 1
ATOM 4793 N N . TYR B 1 242 ? 13.5 7.062 -4.922 1 97.81 242 TYR B N 1
ATOM 4794 C CA . TYR B 1 242 ? 13.281 6.875 -3.492 1 97.81 242 TYR B CA 1
ATOM 4795 C C . TYR B 1 242 ? 14.031 5.645 -2.984 1 97.81 242 TYR B C 1
ATOM 4797 O O . TYR B 1 242 ? 14.57 5.652 -1.877 1 97.81 242 TYR B O 1
ATOM 4805 N N . TRP B 1 243 ? 14.102 4.578 -3.807 1 98.5 243 TRP B N 1
ATOM 4806 C CA . TRP B 1 243 ? 14.734 3.316 -3.432 1 98.5 243 TRP B CA 1
ATOM 4807 C C . TRP B 1 243 ? 16.234 3.35 -3.732 1 98.5 243 TRP B C 1
ATOM 4809 O O . TRP B 1 243 ? 16.922 2.352 -3.541 1 98.5 243 TRP B O 1
ATOM 4819 N N . GLY B 1 244 ? 16.719 4.438 -4.219 1 97.81 244 GLY B N 1
ATOM 4820 C CA . GLY B 1 244 ? 18.156 4.598 -4.453 1 97.81 244 GLY B CA 1
ATOM 4821 C C . GLY B 1 244 ? 18.641 3.887 -5.699 1 97.81 244 GLY B C 1
ATOM 4822 O O . GLY B 1 244 ? 19.766 3.406 -5.746 1 97.81 244 GLY B O 1
ATOM 4823 N N . CYS B 1 245 ? 17.781 3.793 -6.707 1 97.69 245 CYS B N 1
ATOM 4824 C CA . CYS B 1 245 ? 18.141 3.09 -7.934 1 97.69 245 CYS B CA 1
ATOM 4825 C C . CYS B 1 245 ? 18.969 3.979 -8.844 1 97.69 245 CYS B C 1
ATOM 4827 O O . CYS B 1 245 ? 19.531 3.502 -9.836 1 97.69 245 CYS B O 1
ATOM 4829 N N . PHE B 1 246 ? 19.047 5.219 -8.562 1 96.31 246 PHE B N 1
ATOM 4830 C CA . PHE B 1 246 ? 19.766 6.184 -9.375 1 96.31 246 PHE B CA 1
ATOM 4831 C C . PHE B 1 246 ? 20.938 6.773 -8.586 1 96.31 246 PHE B C 1
ATOM 4833 O O . PHE B 1 246 ? 20.969 6.707 -7.359 1 96.31 246 PHE B O 1
ATOM 4840 N N . ASP B 1 247 ? 21.938 7.297 -9.297 1 94.06 247 ASP B N 1
ATOM 4841 C CA . ASP B 1 247 ? 23.094 7.926 -8.68 1 94.06 247 ASP B CA 1
ATOM 4842 C C . ASP B 1 247 ? 22.812 9.391 -8.344 1 94.06 247 ASP B C 1
ATOM 4844 O O . ASP B 1 247 ? 23.5 10.289 -8.836 1 94.06 247 ASP B O 1
ATOM 4848 N N . GLU B 1 248 ? 21.844 9.625 -7.625 1 95.5 248 GLU B N 1
ATOM 4849 C CA . GLU B 1 248 ? 21.438 10.938 -7.129 1 95.5 248 GLU B CA 1
ATOM 4850 C C . GLU B 1 248 ? 20.828 10.836 -5.738 1 95.5 248 GLU B C 1
ATOM 4852 O O . GLU B 1 248 ? 20.453 9.742 -5.301 1 95.5 248 GLU B O 1
ATOM 4857 N N . PRO B 1 249 ? 20.734 11.93 -5.027 1 94.06 249 PRO B N 1
ATOM 4858 C CA . PRO B 1 249 ? 20.125 11.883 -3.695 1 94.06 249 PRO B CA 1
ATOM 4859 C C . PRO B 1 249 ? 18.688 11.391 -3.727 1 94.06 249 PRO B C 1
ATOM 4861 O O . PRO B 1 249 ? 17.922 11.75 -4.633 1 94.06 249 PRO B O 1
ATOM 4864 N N . ARG B 1 250 ? 18.375 10.602 -2.688 1 95.81 250 ARG B N 1
ATOM 4865 C CA . ARG B 1 250 ? 17 10.125 -2.553 1 95.81 250 ARG B CA 1
ATOM 4866 C C . ARG B 1 250 ? 16.047 11.281 -2.268 1 95.81 250 ARG B C 1
ATOM 4868 O O . ARG B 1 250 ? 16.391 12.203 -1.521 1 95.81 250 ARG B O 1
ATOM 4875 N N . LYS B 1 251 ? 14.922 11.234 -2.865 1 94.06 251 LYS B N 1
ATOM 4876 C CA . LYS B 1 251 ? 13.859 12.203 -2.623 1 94.06 251 LYS B CA 1
ATOM 4877 C C . LYS B 1 251 ? 12.633 11.531 -2.014 1 94.06 251 LYS B C 1
ATOM 4879 O O . LYS B 1 251 ? 12.344 10.367 -2.305 1 94.06 251 LYS B O 1
ATOM 4884 N N . TYR B 1 252 ? 12 12.32 -1.201 1 93.12 252 TYR B N 1
ATOM 4885 C CA . TYR B 1 252 ? 10.773 11.828 -0.588 1 93.12 252 TYR B CA 1
ATOM 4886 C C . TYR B 1 252 ? 9.688 11.609 -1.637 1 93.12 252 TYR B C 1
ATOM 4888 O O . TYR B 1 252 ? 9.336 12.539 -2.373 1 93.12 252 TYR B O 1
ATOM 4896 N N . HIS B 1 253 ? 9.188 10.406 -1.758 1 96.19 253 HIS B N 1
ATOM 4897 C CA . HIS B 1 253 ? 8.055 10.086 -2.619 1 96.19 253 HIS B CA 1
ATOM 4898 C C . HIS B 1 253 ? 6.773 9.922 -1.81 1 96.19 253 HIS B C 1
ATOM 4900 O O . HIS B 1 253 ? 5.789 10.625 -2.047 1 96.19 253 HIS B O 1
ATOM 4906 N N . HIS B 1 254 ? 6.762 9.047 -0.886 1 96.69 254 HIS B N 1
ATOM 4907 C CA . HIS B 1 254 ? 5.742 8.742 0.111 1 96.69 254 HIS B CA 1
ATOM 4908 C C . HIS B 1 254 ? 6.355 8.109 1.353 1 96.69 254 HIS B C 1
ATOM 4910 O O . HIS B 1 254 ? 7.52 7.699 1.335 1 96.69 254 HIS B O 1
ATOM 4916 N N . THR B 1 255 ? 5.578 8.102 2.416 1 96.56 255 THR B N 1
ATOM 4917 C CA . THR B 1 255 ? 6.09 7.402 3.59 1 96.56 255 THR B CA 1
ATOM 4918 C C . THR B 1 255 ? 5.996 5.891 3.4 1 96.56 255 THR B C 1
ATOM 4920 O O . THR B 1 255 ? 4.902 5.344 3.24 1 96.56 255 THR B O 1
ATOM 4923 N N . ALA B 1 256 ? 7.148 5.211 3.387 1 97 256 ALA B N 1
ATOM 4924 C CA . ALA B 1 256 ? 7.211 3.76 3.23 1 97 256 ALA B CA 1
ATOM 4925 C C . ALA B 1 256 ? 6.617 3.049 4.441 1 97 256 ALA B C 1
ATOM 4927 O O . ALA B 1 256 ? 6.512 3.635 5.523 1 97 256 ALA B O 1
ATOM 4928 N N . CYS B 1 257 ? 6.152 1.836 4.211 1 98.31 257 CYS B N 1
ATOM 4929 C CA . CYS B 1 257 ? 5.723 0.987 5.316 1 98.31 257 CYS B CA 1
ATOM 4930 C C . CYS B 1 257 ? 6.902 0.23 5.914 1 98.31 257 CYS B C 1
ATOM 4932 O O . CYS B 1 257 ? 7.203 -0.887 5.492 1 98.31 257 CYS B O 1
ATOM 4934 N N . MET B 1 258 ? 7.488 0.763 6.918 1 98.31 258 MET B N 1
ATOM 4935 C CA . MET B 1 258 ? 8.758 0.274 7.445 1 98.31 258 MET B CA 1
ATOM 4936 C C . MET B 1 258 ? 8.617 -1.156 7.957 1 98.31 258 MET B C 1
ATOM 4938 O O . MET B 1 258 ? 9.43 -2.021 7.617 1 98.31 258 MET B O 1
ATOM 4942 N N . PRO B 1 259 ? 7.555 -1.476 8.727 1 98.5 259 PRO B N 1
ATOM 4943 C CA . PRO B 1 259 ? 7.445 -2.857 9.203 1 98.5 259 PRO B CA 1
ATOM 4944 C C . PRO B 1 259 ? 7.438 -3.873 8.062 1 98.5 259 PRO B C 1
ATOM 4946 O O . PRO B 1 259 ? 8.031 -4.945 8.188 1 98.5 259 PRO B O 1
ATOM 4949 N N . LEU B 1 260 ? 6.797 -3.533 6.984 1 98.81 260 LEU B N 1
ATOM 4950 C CA . LEU B 1 260 ? 6.75 -4.473 5.871 1 98.81 260 LEU B CA 1
ATOM 4951 C C . LEU B 1 260 ? 8.117 -4.594 5.199 1 98.81 260 LEU B C 1
ATOM 4953 O O . LEU B 1 260 ? 8.5 -5.676 4.758 1 98.81 260 LEU B O 1
ATOM 4957 N N . VAL B 1 261 ? 8.82 -3.479 5.109 1 98.81 261 VAL B N 1
ATOM 4958 C CA . VAL B 1 261 ? 10.164 -3.516 4.551 1 98.81 261 VAL B CA 1
ATOM 4959 C C . VAL B 1 261 ? 11.07 -4.367 5.438 1 98.81 261 VAL B C 1
ATOM 4961 O O . VAL B 1 261 ? 11.852 -5.176 4.941 1 98.81 261 VAL B O 1
ATOM 4964 N N . TYR B 1 262 ? 10.938 -4.238 6.785 1 98.69 262 TYR B N 1
ATOM 4965 C CA . TYR B 1 262 ? 11.695 -5.055 7.73 1 98.69 262 TYR B CA 1
ATOM 4966 C C . TYR B 1 262 ? 11.383 -6.535 7.539 1 98.69 262 TYR B C 1
ATOM 4968 O O . TYR B 1 262 ? 12.297 -7.371 7.527 1 98.69 262 TYR B O 1
ATOM 4976 N N . ALA B 1 263 ? 10.133 -6.812 7.41 1 98.75 263 ALA B N 1
ATOM 4977 C CA . ALA B 1 263 ? 9.703 -8.203 7.27 1 98.75 263 ALA B CA 1
ATOM 4978 C C . ALA B 1 263 ? 10.273 -8.828 6.004 1 98.75 263 ALA B C 1
ATOM 4980 O O . ALA B 1 263 ? 10.75 -9.969 6.027 1 98.75 263 ALA B O 1
ATOM 4981 N N . VAL B 1 264 ? 10.211 -8.094 4.91 1 98.81 264 VAL B N 1
ATOM 4982 C CA . VAL B 1 264 ? 10.719 -8.617 3.645 1 98.81 264 VAL B CA 1
ATOM 4983 C C . VAL B 1 264 ? 12.234 -8.797 3.729 1 98.81 264 VAL B C 1
ATOM 4985 O O . VAL B 1 264 ? 12.781 -9.766 3.203 1 98.81 264 VAL B O 1
ATOM 4988 N N . ARG B 1 265 ? 12.914 -7.848 4.398 1 98.75 265 ARG B N 1
ATOM 4989 C CA . ARG B 1 265 ? 14.352 -8.023 4.59 1 98.75 265 ARG B CA 1
ATOM 4990 C C . ARG B 1 265 ? 14.648 -9.352 5.273 1 98.75 265 ARG B C 1
ATOM 4992 O O . ARG B 1 265 ? 15.562 -10.07 4.867 1 98.75 265 ARG B O 1
ATOM 4999 N N . GLU B 1 266 ? 13.914 -9.672 6.309 1 98.25 266 GLU B N 1
ATOM 5000 C CA . GLU B 1 266 ? 14.141 -10.906 7.055 1 98.25 266 GLU B CA 1
ATOM 5001 C C . GLU B 1 266 ? 13.82 -12.133 6.199 1 98.25 266 GLU B C 1
ATOM 5003 O O . GLU B 1 266 ? 14.5 -13.156 6.297 1 98.25 266 GLU B O 1
ATOM 5008 N N . SER B 1 267 ? 12.773 -12.016 5.469 1 98.31 267 SER B N 1
ATOM 5009 C CA . SER B 1 267 ? 12.453 -13.102 4.551 1 98.31 267 SER B CA 1
ATOM 5010 C C . SER B 1 267 ? 13.594 -13.352 3.57 1 98.31 267 SER B C 1
ATOM 5012 O O . SER B 1 267 ? 13.953 -14.5 3.307 1 98.31 267 SER B O 1
ATOM 5014 N N . LEU B 1 268 ? 14.109 -12.266 3.014 1 98.69 268 LEU B N 1
ATOM 5015 C CA . LEU B 1 268 ? 15.234 -12.359 2.08 1 98.69 268 LEU B CA 1
ATOM 5016 C C . LEU B 1 268 ? 16.469 -12.93 2.771 1 98.69 268 LEU B C 1
ATOM 5018 O O . LEU B 1 268 ? 17.219 -13.703 2.176 1 98.69 268 LEU B O 1
ATOM 5022 N N . ARG B 1 269 ? 16.688 -12.516 4.004 1 98 269 ARG B N 1
ATOM 5023 C CA . ARG B 1 269 ? 17.781 -13.078 4.789 1 98 269 ARG B CA 1
ATOM 5024 C C . ARG B 1 269 ? 17.656 -14.594 4.906 1 98 269 ARG B C 1
ATOM 5026 O O . ARG B 1 269 ? 18.625 -15.32 4.727 1 98 269 ARG B O 1
ATOM 5033 N N . ASN B 1 270 ? 16.5 -15.094 5.176 1 97.5 270 ASN B N 1
ATOM 5034 C CA . ASN B 1 270 ? 16.25 -16.531 5.266 1 97.5 270 ASN B CA 1
ATOM 5035 C C . ASN B 1 270 ? 16.531 -17.234 3.943 1 97.5 270 ASN B C 1
ATOM 5037 O O . ASN B 1 270 ? 17.109 -18.328 3.93 1 97.5 270 ASN B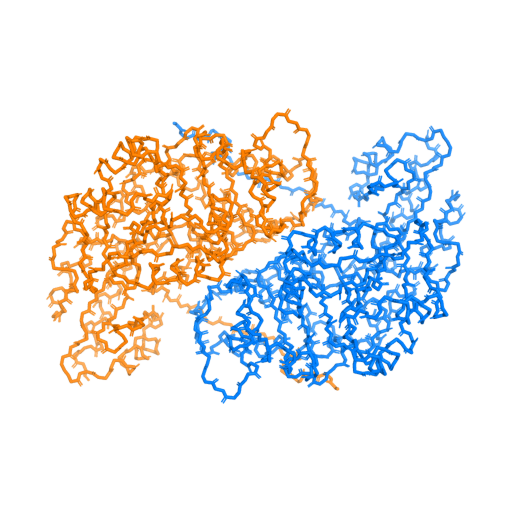 O 1
ATOM 5041 N N . ALA B 1 271 ? 16.078 -16.641 2.863 1 97.69 271 ALA B N 1
ATOM 5042 C CA . ALA B 1 271 ? 16.312 -17.219 1.542 1 97.69 271 ALA B CA 1
ATOM 5043 C C . ALA B 1 271 ? 17.797 -17.312 1.221 1 97.69 271 ALA B C 1
ATOM 5045 O O . ALA B 1 271 ? 18.266 -18.297 0.663 1 97.69 271 ALA B O 1
ATOM 5046 N N . VAL B 1 272 ? 18.484 -16.234 1.58 1 97.44 272 VAL B N 1
ATOM 5047 C CA . VAL B 1 272 ? 19.922 -16.172 1.333 1 97.44 272 VAL B CA 1
ATOM 5048 C C . VAL B 1 272 ? 20.641 -17.234 2.158 1 97.44 272 VAL B C 1
ATOM 5050 O O . VAL B 1 272 ? 21.531 -17.922 1.659 1 97.44 272 VAL B O 1
ATOM 5053 N N . GLN B 1 273 ? 20.234 -17.422 3.369 1 96.75 273 GLN B N 1
ATOM 5054 C CA . GLN B 1 273 ? 20.828 -18.406 4.25 1 96.75 273 GLN B CA 1
ATOM 5055 C C . GLN B 1 273 ? 20.547 -19.828 3.752 1 96.75 273 GLN B C 1
ATOM 5057 O O . GLN B 1 273 ? 21.422 -20.688 3.797 1 96.75 273 GLN B O 1
ATOM 5062 N N . GLU B 1 274 ? 19.406 -20.047 3.266 1 96.94 274 GLU B N 1
ATOM 5063 C CA . GLU B 1 274 ? 19.031 -21.359 2.742 1 96.94 274 GLU B CA 1
ATOM 5064 C C . GLU B 1 274 ? 19.656 -21.609 1.378 1 96.94 274 GLU B C 1
ATOM 5066 O O . GLU B 1 274 ? 20.016 -22.75 1.055 1 96.94 274 GLU B O 1
ATOM 5071 N N . GLY B 1 275 ? 19.859 -20.547 0.608 1 97.75 275 GLY B N 1
ATOM 5072 C CA . GLY B 1 275 ? 20.266 -20.656 -0.784 1 97.75 275 GLY B CA 1
ATOM 5073 C C . GLY B 1 275 ? 19.094 -20.812 -1.736 1 97.75 275 GLY B C 1
ATOM 5074 O O . GLY B 1 275 ? 18.25 -21.703 -1.548 1 97.75 275 GLY B O 1
ATOM 5075 N N . LEU B 1 276 ? 19.062 -20.031 -2.75 1 97.75 276 LEU B N 1
ATOM 5076 C CA . LEU B 1 276 ? 17.922 -19.953 -3.656 1 97.75 276 LEU B CA 1
ATOM 5077 C C . LEU B 1 276 ? 17.672 -21.312 -4.309 1 97.75 276 LEU B C 1
ATOM 5079 O O . LEU B 1 276 ? 16.516 -21.734 -4.438 1 97.75 276 LEU B O 1
ATOM 5083 N N . ASP B 1 277 ? 18.688 -22.031 -4.695 1 97.94 277 ASP B N 1
ATOM 5084 C CA . ASP B 1 277 ? 18.531 -23.344 -5.309 1 97.94 277 ASP B CA 1
ATOM 5085 C C . ASP B 1 277 ? 17.812 -24.312 -4.363 1 97.94 277 ASP B C 1
ATOM 5087 O O . ASP B 1 277 ? 16.969 -25.094 -4.793 1 97.94 277 ASP B O 1
ATOM 5091 N N . ASN B 1 278 ? 18.172 -24.234 -3.111 1 98.38 278 ASN B N 1
ATOM 5092 C CA . ASN B 1 278 ? 17.531 -25.078 -2.109 1 98.38 278 ASN B CA 1
ATOM 5093 C C . ASN B 1 278 ? 16.078 -24.688 -1.88 1 98.38 278 ASN B C 1
ATOM 5095 O O . ASN B 1 278 ? 15.227 -25.547 -1.677 1 98.38 278 ASN B O 1
ATOM 5099 N N . VAL B 1 279 ? 15.82 -23.391 -1.844 1 98.44 279 VAL B N 1
ATOM 5100 C CA . VAL B 1 279 ? 14.461 -22.891 -1.711 1 98.44 279 VAL B CA 1
ATOM 5101 C C . VAL B 1 279 ? 13.594 -23.438 -2.842 1 98.44 279 VAL B C 1
ATOM 5103 O O . VAL B 1 279 ? 12.5 -23.953 -2.602 1 98.44 279 VAL B O 1
ATOM 5106 N N . ILE B 1 280 ? 14.094 -23.344 -4.035 1 98.62 280 ILE B N 1
ATOM 5107 C CA . ILE B 1 280 ? 13.375 -23.812 -5.219 1 98.62 280 ILE B CA 1
ATOM 5108 C C . ILE B 1 280 ? 13.18 -25.312 -5.156 1 98.62 280 ILE B C 1
ATOM 5110 O O . ILE B 1 280 ? 12.07 -25.828 -5.355 1 98.62 280 ILE B O 1
ATOM 5114 N N . HIS B 1 281 ? 14.227 -26 -4.816 1 98.31 281 HIS B N 1
ATOM 5115 C CA . HIS B 1 281 ? 14.172 -27.453 -4.742 1 98.31 281 HIS B CA 1
ATOM 5116 C C . HIS B 1 281 ? 13.148 -27.922 -3.715 1 98.31 281 HIS B C 1
ATOM 5118 O O . HIS B 1 281 ? 12.391 -28.859 -3.967 1 98.31 281 HIS B O 1
ATOM 5124 N N . ARG B 1 282 ? 13.117 -27.281 -2.588 1 98 282 ARG B N 1
ATOM 5125 C CA . ARG B 1 282 ? 12.18 -27.656 -1.536 1 98 282 ARG B CA 1
ATOM 5126 C C . ARG B 1 282 ? 10.734 -27.484 -2.008 1 98 282 ARG B C 1
ATOM 5128 O O . ARG B 1 282 ? 9.875 -28.312 -1.719 1 98 282 ARG B O 1
ATOM 5135 N N . HIS B 1 283 ? 10.477 -26.406 -2.701 1 98.75 283 HIS B N 1
ATOM 5136 C CA . HIS B 1 283 ? 9.141 -26.172 -3.223 1 98.75 283 HIS B CA 1
ATOM 5137 C C . HIS B 1 283 ? 8.75 -27.234 -4.25 1 98.75 283 HIS B C 1
ATOM 5139 O O . HIS B 1 283 ? 7.652 -27.797 -4.188 1 98.75 283 HIS B O 1
ATOM 5145 N N . GLU B 1 284 ? 9.602 -27.516 -5.156 1 98.5 284 GLU B N 1
ATOM 5146 C CA . GLU B 1 284 ? 9.328 -28.484 -6.211 1 98.5 284 GLU B CA 1
ATOM 5147 C C . GLU B 1 284 ? 9.172 -29.891 -5.641 1 98.5 284 GLU B C 1
ATOM 5149 O O . GLU B 1 284 ? 8.273 -30.641 -6.043 1 98.5 284 GLU B O 1
ATOM 5154 N N . SER B 1 285 ? 10.023 -30.25 -4.711 1 98.5 285 SER B N 1
ATOM 5155 C CA . SER B 1 285 ? 9.977 -31.562 -4.105 1 98.5 285 SER B CA 1
ATOM 5156 C C . SER B 1 285 ? 8.688 -31.766 -3.309 1 98.5 285 SER B C 1
ATOM 5158 O O . SER B 1 285 ? 8.016 -32.781 -3.443 1 98.5 285 SER B O 1
ATOM 5160 N N . ASN B 1 286 ? 8.359 -30.797 -2.467 1 98.75 286 ASN B N 1
ATOM 5161 C CA . ASN B 1 286 ? 7.141 -30.875 -1.675 1 98.75 286 ASN B CA 1
ATOM 5162 C C . ASN B 1 286 ? 5.898 -30.906 -2.562 1 98.75 286 ASN B C 1
ATOM 5164 O O . ASN B 1 286 ? 4.93 -31.609 -2.248 1 98.75 286 ASN B O 1
ATOM 5168 N N . ALA B 1 287 ? 5.922 -30.188 -3.641 1 98.69 287 ALA B N 1
ATOM 5169 C CA . ALA B 1 287 ? 4.805 -30.203 -4.578 1 98.69 287 ALA B CA 1
ATOM 5170 C C . ALA B 1 287 ? 4.602 -31.594 -5.172 1 98.69 287 ALA B C 1
ATOM 5172 O O . ALA B 1 287 ? 3.471 -32.062 -5.262 1 98.69 287 ALA B O 1
ATOM 5173 N N . LYS B 1 288 ? 5.66 -32.188 -5.586 1 98.31 288 LYS B N 1
ATOM 5174 C CA . LYS B 1 288 ? 5.586 -33.531 -6.16 1 98.31 288 LYS B CA 1
ATOM 5175 C C . LYS B 1 288 ? 5.031 -34.531 -5.152 1 98.31 288 LYS B C 1
ATOM 5177 O O . LYS B 1 288 ? 4.25 -35.438 -5.512 1 98.31 288 LYS B O 1
ATOM 5182 N N . HIS B 1 289 ? 5.461 -34.344 -3.914 1 98.56 289 HIS B N 1
ATOM 5183 C CA . HIS B 1 289 ? 4.914 -35.188 -2.85 1 98.56 289 HIS B CA 1
ATOM 5184 C C . HIS B 1 289 ? 3.414 -34.969 -2.691 1 98.56 289 HIS B C 1
ATOM 5186 O O . HIS B 1 289 ? 2.658 -35.938 -2.504 1 98.56 289 HIS B O 1
ATOM 5192 N N . LEU B 1 290 ? 3.016 -33.781 -2.752 1 98.75 290 LEU B N 1
ATOM 5193 C CA . LEU B 1 290 ? 1.599 -33.438 -2.648 1 98.75 290 LEU B CA 1
ATOM 5194 C C . LEU B 1 290 ? 0.81 -34.062 -3.803 1 98.75 290 LEU B C 1
ATOM 5196 O O . LEU B 1 290 ? -0.263 -34.625 -3.594 1 98.75 290 LEU B O 1
ATOM 5200 N N . TYR B 1 291 ? 1.358 -33.969 -5.066 1 98.38 291 TYR B N 1
ATOM 5201 C CA . TYR B 1 291 ? 0.695 -34.5 -6.238 1 98.38 291 TYR B CA 1
ATOM 5202 C C . TYR B 1 291 ? 0.431 -36 -6.055 1 98.38 291 TYR B C 1
ATOM 5204 O O . TYR B 1 291 ? -0.68 -36.469 -6.305 1 98.38 291 TYR B O 1
ATOM 5212 N N . ALA B 1 292 ? 1.421 -36.656 -5.633 1 98 292 ALA B N 1
ATOM 5213 C CA . ALA B 1 292 ? 1.31 -38.094 -5.441 1 98 292 ALA B CA 1
ATOM 5214 C C . ALA B 1 292 ? 0.257 -38.438 -4.387 1 98 292 ALA B C 1
ATOM 5216 O O . ALA B 1 292 ? -0.538 -39.344 -4.566 1 98 292 ALA B O 1
ATOM 5217 N N . GLY B 1 293 ? 0.27 -37.688 -3.299 1 98.38 293 GLY B N 1
ATOM 5218 C CA . GLY B 1 293 ? -0.702 -37.906 -2.238 1 98.38 293 GLY B CA 1
ATOM 5219 C C . GLY B 1 293 ? -2.123 -37.562 -2.66 1 98.38 293 GLY B C 1
ATOM 5220 O O . GLY B 1 293 ? -3.061 -38.281 -2.281 1 98.38 293 GLY B O 1
ATOM 5221 N N . LEU B 1 294 ? -2.275 -36.531 -3.396 1 98.25 294 LEU B N 1
ATOM 5222 C CA . LEU B 1 294 ? -3.598 -36.125 -3.867 1 98.25 294 LEU B CA 1
ATOM 5223 C C . LEU B 1 294 ? -4.203 -37.219 -4.758 1 98.25 294 LEU B C 1
ATOM 5225 O O . LEU B 1 294 ? -5.395 -37.5 -4.652 1 98.25 294 LEU B O 1
ATOM 5229 N N . LYS B 1 295 ? -3.395 -37.75 -5.598 1 97 295 LYS B N 1
ATOM 5230 C CA . LYS B 1 295 ? -3.846 -38.844 -6.453 1 97 295 LYS B CA 1
ATOM 5231 C C . LYS B 1 295 ? -4.297 -40.062 -5.621 1 97 295 LYS B C 1
ATOM 5233 O O . LYS B 1 295 ? -5.316 -40.688 -5.922 1 97 295 LYS B O 1
ATOM 5238 N N . LYS B 1 296 ? -3.604 -40.312 -4.617 1 96.81 296 LYS B N 1
ATOM 5239 C CA . LYS B 1 296 ? -3.922 -41.438 -3.752 1 96.81 296 LYS B CA 1
ATOM 5240 C C . LYS B 1 296 ? -5.238 -41.219 -3.014 1 96.81 296 LYS B C 1
ATOM 5242 O O . LYS B 1 296 ? -5.992 -42.156 -2.781 1 96.81 296 LYS B O 1
ATOM 5247 N N . VAL B 1 297 ? -5.461 -40 -2.588 1 96.25 297 VAL B N 1
ATOM 5248 C CA . VAL B 1 297 ? -6.699 -39.688 -1.891 1 96.25 297 VAL B CA 1
ATOM 5249 C C . VAL B 1 297 ? -7.875 -39.75 -2.863 1 96.25 297 VAL B C 1
ATOM 5251 O O . VAL B 1 297 ? -9.016 -39.969 -2.455 1 96.25 297 VAL B O 1
ATOM 5254 N N . GLY B 1 298 ? -7.609 -39.5 -4.207 1 95.56 298 GLY B N 1
ATOM 5255 C CA . GLY B 1 298 ? -8.656 -39.625 -5.207 1 95.56 298 GLY B CA 1
ATOM 5256 C C . GLY B 1 298 ? -8.906 -38.344 -5.98 1 95.56 298 GLY B C 1
ATOM 5257 O O . GLY B 1 298 ? -9.867 -38.25 -6.754 1 95.56 298 GLY B O 1
ATOM 5258 N N . PHE B 1 299 ? -8.062 -37.406 -5.793 1 97.31 299 PHE B N 1
ATOM 5259 C CA . PHE B 1 299 ? -8.242 -36.156 -6.496 1 97.31 299 PHE B CA 1
ATOM 5260 C C . PHE B 1 299 ? -7.504 -36.156 -7.828 1 97.31 299 PHE B C 1
ATOM 5262 O O . PHE B 1 299 ? -6.488 -36.844 -7.973 1 97.31 299 PHE B O 1
ATOM 5269 N N . ARG B 1 300 ? -8.102 -35.406 -8.727 1 96.81 300 ARG B N 1
ATOM 5270 C CA . ARG B 1 300 ? -7.43 -35.156 -9.992 1 96.81 300 ARG B CA 1
ATOM 5271 C C . ARG B 1 300 ? -6.988 -33.688 -10.094 1 96.81 300 ARG B C 1
ATOM 5273 O O . ARG B 1 300 ? -7.734 -32.781 -9.719 1 96.81 300 ARG B O 1
ATOM 5280 N N . MET B 1 301 ? -5.82 -33.562 -10.531 1 97.69 301 MET B N 1
ATOM 5281 C CA . MET B 1 301 ? -5.312 -32.219 -10.703 1 97.69 301 MET B CA 1
ATOM 5282 C C . MET B 1 301 ? -5.91 -31.562 -11.945 1 97.69 301 MET B C 1
ATOM 5284 O O . MET B 1 301 ? -6.082 -32.219 -12.969 1 97.69 301 MET B O 1
ATOM 5288 N N . LEU B 1 302 ? -6.168 -30.266 -11.891 1 98.06 302 LEU B N 1
ATOM 5289 C CA . LEU B 1 302 ? -6.676 -29.531 -13.039 1 98.06 302 LEU B CA 1
ATOM 5290 C C . LEU B 1 302 ? -5.66 -29.516 -14.172 1 98.06 302 LEU B C 1
ATOM 5292 O O . LEU B 1 302 ? -6.012 -29.75 -15.336 1 98.06 302 LEU B O 1
ATOM 5296 N N . VAL B 1 303 ? -4.414 -29.156 -13.812 1 98.44 303 VAL B N 1
ATOM 5297 C CA . VAL B 1 303 ? -3.326 -29.172 -14.789 1 98.44 303 VAL B CA 1
ATOM 5298 C C . VAL B 1 303 ? -2.852 -30.609 -15 1 98.44 303 VAL B C 1
ATOM 5300 O O . VAL B 1 303 ? -2.193 -31.188 -14.133 1 98.44 303 VAL B O 1
ATOM 5303 N N . GLN B 1 304 ? -3.064 -31.125 -16.109 1 96.5 304 GLN B N 1
ATOM 5304 C CA . GLN B 1 304 ? -2.811 -32.531 -16.391 1 96.5 304 GLN B CA 1
ATOM 5305 C C . GLN B 1 304 ? -1.323 -32.781 -16.609 1 96.5 304 GLN B C 1
ATOM 5307 O O . GLN B 1 304 ? -0.778 -33.781 -16.109 1 96.5 304 GLN B O 1
ATOM 5312 N N . ASP B 1 305 ? -0.74 -31.891 -17.328 1 97.06 305 ASP B N 1
ATOM 5313 C CA . ASP B 1 305 ? 0.688 -32.031 -17.609 1 97.06 305 ASP B CA 1
ATOM 5314 C C . ASP B 1 305 ? 1.52 -31.609 -16.391 1 97.06 305 ASP B C 1
ATOM 5316 O O . ASP B 1 305 ? 1.534 -30.422 -16.031 1 97.06 305 ASP B O 1
ATOM 5320 N N . GLU B 1 306 ? 2.217 -32.5 -15.812 1 96.31 306 GLU B N 1
ATOM 5321 C CA . GLU B 1 306 ? 2.98 -32.219 -14.602 1 96.31 306 GLU B CA 1
ATOM 5322 C C . GLU B 1 306 ? 4.09 -31.203 -14.844 1 96.31 306 GLU B C 1
ATOM 5324 O O . GLU B 1 306 ? 4.48 -30.469 -13.938 1 96.31 306 GLU B O 1
ATOM 5329 N N . ASP B 1 307 ? 4.543 -31.109 -16.047 1 96.38 307 ASP B N 1
ATOM 5330 C CA . ASP B 1 307 ? 5.684 -30.25 -16.375 1 96.38 307 ASP B CA 1
ATOM 5331 C C . ASP B 1 307 ? 5.293 -28.781 -16.328 1 96.38 307 ASP B C 1
ATOM 5333 O O . ASP B 1 307 ? 6.16 -27.906 -16.297 1 96.38 307 ASP B O 1
ATOM 5337 N N . ILE B 1 308 ? 4.023 -28.516 -16.344 1 98.31 308 ILE B N 1
ATOM 5338 C CA . ILE B 1 308 ? 3.582 -27.125 -16.344 1 98.31 308 ILE B CA 1
ATOM 5339 C C . ILE B 1 308 ? 2.734 -26.859 -15.102 1 98.31 308 ILE B C 1
ATOM 5341 O O . ILE B 1 308 ? 1.824 -26.031 -15.125 1 98.31 308 ILE B O 1
ATOM 5345 N N . ARG B 1 309 ? 2.977 -27.672 -14.078 1 98.62 309 ARG B N 1
ATOM 5346 C CA . ARG B 1 309 ? 2.318 -27.422 -12.797 1 98.62 309 ARG B CA 1
ATOM 5347 C C . ARG B 1 309 ? 3.123 -26.453 -11.953 1 98.62 309 ARG B C 1
ATOM 5349 O O . ARG B 1 309 ? 4.352 -26.531 -11.883 1 98.62 309 ARG B O 1
ATOM 5356 N N . LEU B 1 310 ? 2.443 -25.5 -11.406 1 98.62 310 LEU B N 1
ATOM 5357 C CA . LEU B 1 310 ? 3.02 -24.516 -10.484 1 98.62 310 LEU B CA 1
ATOM 5358 C C . LEU B 1 310 ? 3.334 -25.172 -9.141 1 98.62 310 LEU B C 1
ATOM 5360 O O . LEU B 1 310 ? 2.443 -25.703 -8.477 1 98.62 310 LEU B O 1
ATOM 5364 N N . PRO B 1 311 ? 4.559 -25.125 -8.695 1 98.75 311 PRO B N 1
ATOM 5365 C CA . PRO B 1 311 ? 4.922 -25.828 -7.457 1 98.75 311 PRO B CA 1
ATOM 5366 C C . PRO B 1 311 ? 4.285 -25.188 -6.223 1 98.75 311 PRO B C 1
ATOM 5368 O O . PRO B 1 311 ? 4.051 -25.875 -5.223 1 98.75 311 PRO B O 1
ATOM 5371 N N . SER B 1 312 ? 3.984 -23.906 -6.281 1 98.75 312 SER B N 1
ATOM 5372 C CA . SER B 1 312 ? 3.521 -23.172 -5.105 1 98.75 312 SER B CA 1
ATOM 5373 C C . SER B 1 312 ? 2.018 -23.344 -4.91 1 98.75 312 SER B C 1
ATOM 5375 O O . SER B 1 312 ? 1.488 -23.047 -3.84 1 98.75 312 SER B O 1
ATOM 5377 N N . LEU B 1 313 ? 1.325 -23.844 -5.93 1 98.62 313 LEU B N 1
ATOM 5378 C CA . LEU B 1 313 ? -0.126 -23.953 -5.832 1 98.62 313 LEU B CA 1
ATOM 5379 C C . LEU B 1 313 ? -0.647 -25.047 -6.754 1 98.62 313 LEU B C 1
ATOM 5381 O O . LEU B 1 313 ? -0.272 -25.109 -7.926 1 98.62 313 LEU B O 1
ATOM 5385 N N . THR B 1 314 ? -1.533 -25.859 -6.246 1 98.62 314 THR B N 1
ATOM 5386 C CA . THR B 1 314 ? -2.109 -26.969 -6.988 1 98.62 314 THR B CA 1
ATOM 5387 C C . THR B 1 314 ? -3.629 -26.844 -7.07 1 98.62 314 THR B C 1
ATOM 5389 O O . THR B 1 314 ? -4.301 -26.719 -6.043 1 98.62 314 THR B O 1
ATOM 5392 N N . GLY B 1 315 ? -4.117 -26.781 -8.297 1 98.25 315 GLY B N 1
ATOM 5393 C CA . GLY B 1 315 ? -5.555 -26.875 -8.5 1 98.25 315 GLY B CA 1
ATOM 5394 C C . GLY B 1 315 ? -6.043 -28.297 -8.648 1 98.25 315 GLY B C 1
ATOM 5395 O O . GLY B 1 315 ? -5.504 -29.062 -9.453 1 98.25 315 GLY B O 1
ATOM 5396 N N . ILE B 1 316 ? -7.027 -28.672 -7.828 1 98.38 316 ILE B N 1
ATOM 5397 C CA . ILE B 1 316 ? -7.598 -30.016 -7.945 1 98.38 316 ILE B CA 1
ATOM 5398 C C . ILE B 1 316 ? -9.102 -29.906 -8.203 1 98.38 316 ILE B C 1
ATOM 5400 O O . ILE B 1 316 ? -9.758 -29 -7.703 1 98.38 316 ILE B O 1
ATOM 5404 N N . ASN B 1 317 ? -9.648 -30.828 -8.906 1 98 317 ASN B N 1
ATOM 5405 C CA . ASN B 1 317 ? -11.062 -30.812 -9.258 1 98 317 ASN B CA 1
ATOM 5406 C C . ASN B 1 317 ? -11.945 -31.172 -8.062 1 98 317 ASN B C 1
ATOM 5408 O O . ASN B 1 317 ? -11.594 -32.062 -7.277 1 98 317 ASN B O 1
ATOM 5412 N N . VAL B 1 318 ? -13 -30.469 -7.992 1 97.88 318 VAL B N 1
ATOM 5413 C CA . VAL B 1 318 ? -14.039 -30.859 -7.047 1 97.88 318 VAL B CA 1
ATOM 5414 C C . VAL B 1 318 ? -14.602 -32.219 -7.445 1 97.88 318 VAL B C 1
ATOM 5416 O O . VAL B 1 318 ? -14.898 -32.469 -8.617 1 97.88 318 VAL B O 1
ATOM 5419 N N . LEU B 1 319 ? -14.75 -33.062 -6.504 1 95.44 319 LEU B N 1
ATOM 5420 C CA . LEU B 1 319 ? -15.266 -34.406 -6.797 1 95.44 319 LEU B CA 1
ATOM 5421 C C . LEU B 1 319 ? -16.75 -34.344 -7.121 1 95.44 319 LEU B C 1
ATOM 5423 O O . LEU B 1 319 ? -17.469 -33.5 -6.605 1 95.44 319 LEU B O 1
ATOM 5427 N N . PRO B 1 320 ? -17.234 -35.25 -7.973 1 93.12 320 PRO B N 1
ATOM 5428 C CA . PRO B 1 320 ? -18.656 -35.25 -8.32 1 93.12 320 PRO B CA 1
ATOM 5429 C C . PRO B 1 320 ? -19.562 -35.344 -7.094 1 93.12 320 PRO B C 1
ATOM 5431 O O . PRO B 1 320 ? -19.328 -36.156 -6.203 1 93.12 320 PRO B O 1
ATOM 5434 N N . GLY B 1 321 ? -20.531 -34.469 -7.082 1 91.62 321 GLY B N 1
ATOM 5435 C CA . GLY B 1 321 ? -21.531 -34.5 -6.031 1 91.62 321 GLY B CA 1
ATOM 5436 C C . GLY B 1 321 ? -21.078 -33.844 -4.75 1 91.62 321 GLY B C 1
ATOM 5437 O O . GLY B 1 321 ? -21.859 -33.656 -3.82 1 91.62 321 GLY B O 1
ATOM 5438 N N . GLN B 1 322 ? -19.875 -33.531 -4.723 1 93.94 322 GLN B N 1
ATOM 5439 C CA . GLN B 1 322 ? -19.312 -32.906 -3.527 1 93.94 322 GLN B CA 1
ATOM 5440 C C . GLN B 1 322 ? -19.781 -31.453 -3.395 1 93.94 322 GLN B C 1
ATOM 5442 O O . GLN B 1 322 ? -19.766 -30.688 -4.371 1 93.94 322 GLN B O 1
ATOM 5447 N N . ASP B 1 323 ? -20.297 -31.047 -2.26 1 95.88 323 ASP B N 1
ATOM 5448 C CA . ASP B 1 323 ? -20.531 -29.656 -1.932 1 95.88 323 ASP B CA 1
ATOM 5449 C C . ASP B 1 323 ? -19.234 -28.938 -1.586 1 95.88 323 ASP B C 1
ATOM 5451 O O . ASP B 1 323 ? -18.734 -29.047 -0.461 1 95.88 323 ASP B O 1
ATOM 5455 N N . TRP B 1 324 ? -18.75 -28.203 -2.543 1 96.56 324 TRP B N 1
ATOM 5456 C CA . TRP B 1 324 ? -17.406 -27.672 -2.412 1 96.56 324 TRP B CA 1
ATOM 5457 C C . TRP B 1 324 ? -17.312 -26.672 -1.256 1 96.56 324 TRP B C 1
ATOM 5459 O O . TRP B 1 324 ? -16.266 -26.562 -0.611 1 96.56 324 TRP B O 1
ATOM 5469 N N . LYS B 1 325 ? -18.375 -25.859 -0.987 1 95.44 325 LYS B N 1
ATOM 5470 C CA . LYS B 1 325 ? -18.359 -24.922 0.124 1 95.44 325 LYS B CA 1
ATOM 5471 C C . LYS B 1 325 ? -18.266 -25.641 1.464 1 95.44 325 LYS B C 1
ATOM 5473 O O . LYS B 1 325 ? -17.516 -25.219 2.352 1 95.44 325 LYS B O 1
ATOM 5478 N N . GLN B 1 326 ? -19.094 -26.641 1.583 1 96.75 326 GLN B N 1
ATOM 5479 C CA . GLN B 1 326 ? -19.078 -27.422 2.809 1 96.75 326 GLN B CA 1
ATOM 5480 C C . GLN B 1 326 ? -17.734 -28.109 3.02 1 96.75 326 GLN B C 1
ATOM 5482 O O . GLN B 1 326 ? -17.266 -28.219 4.152 1 96.75 326 GLN B O 1
ATOM 5487 N N . PHE B 1 327 ? -17.219 -28.656 1.956 1 97.31 327 PHE B N 1
ATOM 5488 C CA . PHE B 1 327 ? -15.914 -29.297 2.012 1 97.31 327 PHE B CA 1
ATOM 5489 C C . PHE B 1 327 ? -14.867 -28.359 2.594 1 97.31 327 PHE B C 1
ATOM 5491 O O . PHE B 1 327 ? -14.141 -28.719 3.52 1 97.31 327 PHE B O 1
ATOM 5498 N N . ILE B 1 328 ? -14.773 -27.109 2.109 1 97.12 328 ILE B N 1
ATOM 5499 C CA . ILE B 1 328 ? -13.82 -26.094 2.576 1 97.12 328 ILE B CA 1
ATOM 5500 C C . ILE B 1 328 ? -14.109 -25.766 4.039 1 97.12 328 ILE B C 1
ATOM 5502 O O . ILE B 1 328 ? -13.188 -25.641 4.848 1 97.12 328 ILE B O 1
ATOM 5506 N N . GLN B 1 329 ? -15.344 -25.578 4.348 1 96.75 329 GLN B N 1
ATOM 5507 C CA . GLN B 1 329 ? -15.742 -25.234 5.711 1 96.75 329 GLN B CA 1
ATOM 5508 C C . GLN B 1 329 ? -15.328 -26.328 6.691 1 96.75 329 GLN B C 1
ATOM 5510 O O . GLN B 1 329 ? -14.883 -26.031 7.805 1 96.75 329 GLN B O 1
ATOM 5515 N N . ARG B 1 330 ? -15.492 -27.562 6.32 1 97.44 330 ARG B N 1
ATOM 5516 C CA . ARG B 1 330 ? -15.125 -28.688 7.188 1 97.44 330 ARG B CA 1
ATOM 5517 C C . ARG B 1 330 ? -13.617 -28.734 7.41 1 97.44 330 ARG B C 1
ATOM 5519 O O . ARG B 1 330 ? -13.156 -29.016 8.516 1 97.44 330 ARG B O 1
ATOM 5526 N N . LEU B 1 331 ? -12.859 -28.531 6.324 1 98.06 331 LEU B N 1
ATOM 5527 C CA . LEU B 1 331 ? -11.406 -28.469 6.484 1 98.06 331 LEU B CA 1
ATOM 5528 C C . LEU B 1 331 ? -11.016 -27.438 7.535 1 98.06 331 LEU B C 1
ATOM 5530 O O . LEU B 1 331 ? -10.117 -27.688 8.352 1 98.06 331 LEU B O 1
ATOM 5534 N N . PHE B 1 332 ? -11.703 -26.312 7.516 1 96.88 332 PHE B N 1
ATOM 5535 C CA . PHE B 1 332 ? -11.391 -25.234 8.461 1 96.88 332 PHE B CA 1
ATOM 5536 C C . PHE B 1 332 ? -11.844 -25.609 9.867 1 96.88 332 PHE B C 1
ATOM 5538 O O . PHE B 1 332 ? -11.055 -25.547 10.812 1 96.88 332 PHE B O 1
ATOM 5545 N N . THR B 1 333 ? -13.062 -26.031 10.07 1 96.81 333 THR B N 1
ATOM 5546 C CA . THR B 1 333 ? -13.656 -26.25 11.383 1 96.81 333 THR B CA 1
ATOM 5547 C C . THR B 1 333 ? -13.047 -27.469 12.055 1 96.81 333 THR B C 1
ATOM 5549 O O . THR B 1 333 ? -12.867 -27.5 13.273 1 96.81 333 THR B O 1
ATOM 5552 N N . GLU B 1 334 ? -12.719 -28.469 11.234 1 97.56 334 GLU B N 1
ATOM 5553 C CA . GLU B 1 334 ? -12.297 -29.75 11.805 1 97.56 334 GLU B CA 1
ATOM 5554 C C . GLU B 1 334 ? -10.773 -29.828 11.883 1 97.56 334 GLU B C 1
ATOM 5556 O O . GLU B 1 334 ? -10.234 -30.547 12.734 1 97.56 334 GLU B O 1
ATOM 5561 N N . HIS B 1 335 ? -10.086 -29.109 11.016 1 97.81 335 HIS B N 1
ATOM 5562 C CA . HIS B 1 335 ? -8.648 -29.328 10.93 1 97.81 335 HIS B CA 1
ATOM 5563 C C . HIS B 1 335 ? -7.887 -28.016 10.992 1 97.81 335 HIS B C 1
ATOM 5565 O O . HIS B 1 335 ? -6.652 -28 10.922 1 97.81 335 HIS B O 1
ATOM 5571 N N . ASN B 1 336 ? -8.531 -26.844 11.102 1 97.38 336 ASN B N 1
ATOM 5572 C CA . ASN B 1 336 ? -7.922 -25.516 11.148 1 97.38 336 ASN B CA 1
ATOM 5573 C C . ASN B 1 336 ? -7.133 -25.219 9.875 1 97.38 336 ASN B C 1
ATOM 5575 O O . ASN B 1 336 ? -6.07 -24.594 9.938 1 97.38 336 ASN B O 1
ATOM 5579 N N . ILE B 1 337 ? -7.613 -25.781 8.773 1 98.31 337 ILE B N 1
ATOM 5580 C CA . ILE B 1 337 ? -6.945 -25.609 7.488 1 98.31 337 ILE B CA 1
ATOM 5581 C C . ILE B 1 337 ? -7.82 -24.75 6.566 1 98.31 337 ILE B C 1
ATOM 5583 O O . ILE B 1 337 ? -9.008 -25.047 6.391 1 98.31 337 ILE B O 1
ATOM 5587 N N . GLU B 1 338 ? -7.238 -23.75 6.039 1 97.88 338 GLU B N 1
ATOM 5588 C CA . GLU B 1 338 ? -7.922 -22.938 5.043 1 97.88 338 GLU B CA 1
ATOM 5589 C C . GLU B 1 338 ? -7.375 -23.188 3.643 1 97.88 338 GLU B C 1
ATOM 5591 O O . GLU B 1 338 ? -6.164 -23.125 3.422 1 97.88 338 GLU B O 1
ATOM 5596 N N . ILE B 1 339 ? -8.156 -23.578 2.707 1 97.75 339 ILE B N 1
ATOM 5597 C CA . ILE B 1 339 ? -7.879 -23.594 1.275 1 97.75 339 ILE B CA 1
ATOM 5598 C C . ILE B 1 339 ? -8.891 -22.719 0.538 1 97.75 339 ILE B C 1
ATOM 5600 O O . ILE B 1 339 ? -9.766 -22.109 1.162 1 97.75 339 ILE B O 1
ATOM 5604 N N . ALA B 1 340 ? -8.727 -22.562 -0.772 1 96.94 340 ALA B N 1
ATOM 5605 C CA . ALA B 1 340 ? -9.633 -21.688 -1.523 1 96.94 340 ALA B CA 1
ATOM 5606 C C . ALA B 1 340 ? -10.32 -22.469 -2.65 1 96.94 340 ALA B C 1
ATOM 5608 O O . ALA B 1 340 ? -9.781 -23.453 -3.146 1 96.94 340 ALA B O 1
ATOM 5609 N N . GLY B 1 341 ? -11.5 -22.016 -2.947 1 96.5 341 GLY B N 1
ATOM 5610 C CA . GLY B 1 341 ? -12.156 -22.5 -4.148 1 96.5 341 GLY B CA 1
ATOM 5611 C C . GLY B 1 341 ? -11.672 -21.828 -5.414 1 96.5 341 GLY B C 1
ATOM 5612 O O . GLY B 1 341 ? -10.742 -21.016 -5.371 1 96.5 341 GLY B O 1
ATOM 5613 N N . GLY B 1 342 ? -12.305 -22.219 -6.516 1 95.19 342 GLY B N 1
ATOM 5614 C CA . GLY B 1 342 ? -11.953 -21.609 -7.793 1 95.19 342 GLY B CA 1
ATOM 5615 C C . GLY B 1 342 ? -12.32 -20.141 -7.879 1 95.19 342 GLY B C 1
ATOM 5616 O O . GLY B 1 342 ? -13.055 -19.625 -7.035 1 95.19 342 GLY B O 1
ATOM 5617 N N . LEU B 1 343 ? -11.812 -19.453 -8.836 1 90.88 343 LEU B N 1
ATOM 5618 C CA . LEU B 1 343 ? -12.07 -18.047 -9.133 1 90.88 343 LEU B CA 1
ATOM 5619 C C . LEU B 1 343 ? -12.586 -17.875 -10.555 1 90.88 343 LEU B C 1
ATOM 5621 O O . LEU B 1 343 ? -12.102 -18.531 -11.477 1 90.88 343 LEU B O 1
ATOM 5625 N N . GLY B 1 344 ? -13.477 -16.969 -10.68 1 86.75 344 GLY B N 1
ATOM 5626 C CA . GLY B 1 344 ? -14 -16.75 -12.016 1 86.75 344 GLY B CA 1
ATOM 5627 C C . GLY B 1 344 ? -14.641 -17.969 -12.625 1 86.75 344 GLY B C 1
ATOM 5628 O O . GLY B 1 344 ? -15.539 -18.578 -12.031 1 86.75 344 GLY B O 1
ATOM 5629 N N . ALA B 1 345 ? -14.023 -18.469 -13.719 1 88.75 345 ALA B N 1
ATOM 5630 C CA . ALA B 1 345 ? -14.578 -19.562 -14.508 1 88.75 345 ALA B CA 1
ATOM 5631 C C . ALA B 1 345 ? -14.484 -20.891 -13.75 1 88.75 345 ALA B C 1
ATOM 5633 O O . ALA B 1 345 ? -15.156 -21.859 -14.102 1 88.75 345 ALA B O 1
ATOM 5634 N N . THR B 1 346 ? -13.703 -20.891 -12.688 1 94.94 346 THR B N 1
ATOM 5635 C CA . THR B 1 346 ? -13.445 -22.172 -12.023 1 94.94 346 THR B CA 1
ATOM 5636 C C . THR B 1 346 ? -14.188 -22.234 -10.688 1 94.94 346 THR B C 1
ATOM 5638 O O . THR B 1 346 ? -13.984 -23.172 -9.914 1 94.94 346 THR B O 1
ATOM 5641 N N . VAL B 1 347 ? -15.016 -21.234 -10.43 1 94.19 347 VAL B N 1
ATOM 5642 C CA . VAL B 1 347 ? -15.781 -21.234 -9.188 1 94.19 347 VAL B CA 1
ATOM 5643 C C . VAL B 1 347 ? -16.594 -22.516 -9.086 1 94.19 347 VAL B C 1
ATOM 5645 O O . VAL B 1 347 ? -17.297 -22.906 -10.031 1 94.19 347 VAL B O 1
ATOM 5648 N N . GLY B 1 348 ? -16.438 -23.203 -8.031 1 96.06 348 GLY B N 1
ATOM 5649 C CA . GLY B 1 348 ? -17.188 -24.406 -7.766 1 96.06 348 GLY B CA 1
ATOM 5650 C C . GLY B 1 348 ? -16.641 -25.625 -8.484 1 96.06 348 GLY B C 1
ATOM 5651 O O . GLY B 1 348 ? -17.156 -26.734 -8.297 1 96.06 348 GLY B O 1
ATOM 5652 N N . LYS B 1 349 ? -15.602 -25.453 -9.234 1 97.19 349 LYS B N 1
ATOM 5653 C CA . LYS B 1 349 ? -15.102 -26.547 -10.062 1 97.19 349 LYS B CA 1
ATOM 5654 C C . LYS B 1 349 ? -13.781 -27.078 -9.523 1 97.19 349 LYS B C 1
ATOM 5656 O O . LYS B 1 349 ? -13.438 -28.25 -9.75 1 97.19 349 LYS B O 1
ATOM 5661 N N . ILE B 1 350 ? -13.086 -26.266 -8.789 1 98.31 350 ILE B N 1
ATOM 5662 C CA . ILE B 1 350 ? -11.797 -26.734 -8.289 1 98.31 350 ILE B CA 1
ATOM 5663 C C . ILE B 1 350 ? -11.562 -26.219 -6.875 1 98.31 350 ILE B C 1
ATOM 5665 O O . ILE B 1 350 ? -12.258 -25.297 -6.418 1 98.31 350 ILE B O 1
ATOM 5669 N N . TYR B 1 351 ? -10.664 -26.828 -6.207 1 98.38 351 TYR B N 1
ATOM 5670 C CA . TYR B 1 351 ? -10 -26.312 -5.02 1 98.38 351 TYR B CA 1
ATOM 5671 C C . TYR B 1 351 ? -8.586 -25.844 -5.348 1 98.38 351 TYR B C 1
ATOM 5673 O O . TYR B 1 351 ? -7.934 -26.375 -6.242 1 98.38 351 TYR B O 1
ATOM 5681 N N . ARG B 1 352 ? -8.148 -24.875 -4.707 1 98.38 352 ARG B N 1
ATOM 5682 C CA . ARG B 1 352 ? -6.785 -24.375 -4.852 1 98.38 352 ARG B CA 1
ATOM 5683 C C . ARG B 1 352 ? -5.996 -24.547 -3.557 1 98.38 352 ARG B C 1
ATOM 5685 O O . ARG B 1 352 ? -6.336 -23.938 -2.539 1 98.38 352 ARG B O 1
ATOM 5692 N N . ILE B 1 353 ? -4.961 -25.297 -3.615 1 98.69 353 ILE B N 1
ATOM 5693 C CA . ILE B 1 353 ? -4.137 -25.641 -2.461 1 98.69 353 ILE B CA 1
ATOM 5694 C C . ILE B 1 353 ? -2.742 -25.047 -2.627 1 98.69 353 ILE B C 1
ATOM 5696 O O . ILE B 1 353 ? -1.993 -25.438 -3.521 1 98.69 353 ILE B O 1
ATOM 5700 N N . GLY B 1 354 ? -2.473 -24.141 -1.777 1 98.25 354 GLY B N 1
ATOM 5701 C CA . GLY B 1 354 ? -1.17 -23.484 -1.82 1 98.25 354 GLY B CA 1
ATOM 5702 C C . GLY B 1 354 ? -0.151 -24.141 -0.903 1 98.25 354 GLY B C 1
ATOM 5703 O O . GLY B 1 354 ? -0.453 -24.438 0.253 1 98.25 354 GLY B O 1
ATOM 5704 N N . LEU B 1 355 ? 0.983 -24.438 -1.388 1 98.31 355 LEU B N 1
ATOM 5705 C CA . LEU B 1 355 ? 2.15 -24.938 -0.663 1 98.31 355 LEU B CA 1
ATOM 5706 C C . LEU B 1 355 ? 3.387 -24.109 -1.002 1 98.31 355 LEU B C 1
ATOM 5708 O O . LEU B 1 355 ? 4.219 -24.531 -1.81 1 98.31 355 LEU B O 1
ATOM 5712 N N . MET B 1 356 ? 3.496 -22.938 -0.326 1 98.12 356 MET B N 1
ATOM 5713 C CA . MET B 1 356 ? 4.559 -22.016 -0.71 1 98.12 356 MET B CA 1
ATOM 5714 C C . MET B 1 356 ? 5.184 -21.359 0.518 1 98.12 356 MET B C 1
ATOM 5716 O O . MET B 1 356 ? 4.555 -21.297 1.577 1 98.12 356 MET B O 1
ATOM 5720 N N . GLY B 1 357 ? 6.418 -20.906 0.373 1 98 357 GLY B N 1
ATOM 5721 C CA . GLY B 1 357 ? 7.117 -20.188 1.428 1 98 357 GLY B CA 1
ATOM 5722 C C . GLY B 1 357 ? 7.262 -21 2.703 1 98 357 GLY B C 1
ATOM 5723 O O . GLY B 1 357 ? 7.68 -22.156 2.668 1 98 357 GLY B O 1
ATOM 5724 N N . HIS B 1 358 ? 6.941 -20.375 3.756 1 98.06 358 HIS B N 1
ATOM 5725 C CA . HIS B 1 358 ? 7.039 -20.984 5.074 1 98.06 358 HIS B CA 1
ATOM 5726 C C . HIS B 1 358 ? 6.195 -22.25 5.16 1 98.06 358 HIS B C 1
ATOM 5728 O O . HIS B 1 358 ? 6.516 -23.172 5.918 1 98.06 358 HIS B O 1
ATOM 5734 N N . ASN B 1 359 ? 5.184 -22.359 4.336 1 98.62 359 ASN B N 1
ATOM 5735 C CA . ASN B 1 359 ? 4.246 -23.484 4.387 1 98.62 359 ASN B CA 1
ATOM 5736 C C . ASN B 1 359 ? 4.742 -24.672 3.566 1 98.62 359 ASN B C 1
ATOM 5738 O O . ASN B 1 359 ? 4.211 -25.781 3.682 1 98.62 359 ASN B O 1
ATOM 5742 N N . SER B 1 360 ? 5.734 -24.469 2.732 1 98.75 360 SER B N 1
ATOM 5743 C CA . SER B 1 360 ? 6.211 -25.531 1.862 1 98.75 360 SER B CA 1
ATOM 5744 C C . SER B 1 360 ? 7.145 -26.484 2.611 1 98.75 360 SER B C 1
ATOM 5746 O O . SER B 1 360 ? 8.359 -26.438 2.428 1 98.75 360 SER B O 1
ATOM 5748 N N . THR B 1 361 ? 6.582 -27.375 3.4 1 98.5 361 THR B N 1
ATOM 5749 C CA . THR B 1 361 ? 7.309 -28.391 4.16 1 98.5 361 THR B CA 1
ATOM 5750 C C . THR B 1 361 ? 6.664 -29.766 3.986 1 98.5 361 THR B C 1
ATOM 5752 O O . THR B 1 361 ? 5.48 -29.859 3.658 1 98.5 361 THR B O 1
ATOM 5755 N N . ASN B 1 362 ? 7.465 -30.766 4.242 1 98.19 362 ASN B N 1
ATOM 5756 C CA . ASN B 1 362 ? 6.941 -32.125 4.176 1 98.19 362 ASN B CA 1
ATOM 5757 C C . ASN B 1 362 ? 5.863 -32.344 5.23 1 98.19 362 ASN B C 1
ATOM 5759 O O . ASN B 1 362 ? 4.902 -33.094 4.988 1 98.19 362 ASN B O 1
ATOM 5763 N N . GLU B 1 363 ? 6.043 -31.781 6.391 1 98.44 363 GLU B N 1
ATOM 5764 C CA . GLU B 1 363 ? 5.062 -31.891 7.465 1 98.44 363 GLU B CA 1
ATOM 5765 C C . GLU B 1 363 ? 3.707 -31.328 7.035 1 98.44 363 GLU B C 1
ATOM 5767 O O . GLU B 1 363 ? 2.668 -31.938 7.328 1 98.44 363 GLU B O 1
ATOM 5772 N N . ASN B 1 364 ? 3.719 -30.266 6.367 1 98.75 364 ASN B N 1
ATOM 5773 C CA . ASN B 1 364 ? 2.469 -29.656 5.93 1 98.75 364 ASN B CA 1
ATOM 5774 C C . ASN B 1 364 ? 1.819 -30.469 4.805 1 98.75 364 ASN B C 1
ATOM 5776 O O . ASN B 1 364 ? 0.593 -30.516 4.703 1 98.75 364 ASN B O 1
ATOM 5780 N N . VAL B 1 365 ? 2.652 -31.109 3.926 1 98.75 365 VAL B N 1
ATOM 5781 C CA . VAL B 1 365 ? 2.1 -32 2.92 1 98.75 365 VAL B CA 1
ATOM 5782 C C . VAL B 1 365 ? 1.297 -33.125 3.6 1 98.75 365 VAL B C 1
ATOM 5784 O O . VAL B 1 365 ? 0.152 -33.375 3.227 1 98.75 365 VAL B O 1
ATOM 5787 N N . THR B 1 366 ? 1.894 -33.688 4.605 1 98.56 366 THR B N 1
ATOM 5788 C CA . THR B 1 366 ? 1.241 -34.75 5.352 1 98.56 366 THR B CA 1
ATOM 5789 C C . THR B 1 366 ? -0.041 -34.25 6.008 1 98.56 366 THR B C 1
ATOM 5791 O O . THR B 1 366 ? -1.072 -34.938 5.965 1 98.56 366 THR B O 1
ATOM 5794 N N . ARG B 1 367 ? 0.033 -33.094 6.613 1 98.56 367 ARG B N 1
ATOM 5795 C CA . ARG B 1 367 ? -1.109 -32.469 7.289 1 98.56 367 ARG B CA 1
ATOM 5796 C C . ARG B 1 367 ? -2.268 -32.281 6.316 1 98.56 367 ARG B C 1
ATOM 5798 O O . ARG B 1 367 ? -3.412 -32.625 6.629 1 98.56 367 ARG B O 1
ATOM 5805 N N . ILE B 1 368 ? -1.988 -31.734 5.137 1 98.62 368 ILE B N 1
ATOM 5806 C CA . ILE B 1 368 ? -2.998 -31.453 4.125 1 98.62 368 ILE B CA 1
ATOM 5807 C C . ILE B 1 368 ? -3.643 -32.75 3.662 1 98.62 368 ILE B C 1
ATOM 5809 O O . ILE B 1 368 ? -4.867 -32.875 3.619 1 98.62 368 ILE B O 1
ATOM 5813 N N . LEU B 1 369 ? -2.82 -33.75 3.359 1 98.5 369 LEU B N 1
ATOM 5814 C CA . LEU B 1 369 ? -3.309 -35 2.805 1 98.5 369 LEU B CA 1
ATOM 5815 C C . LEU B 1 369 ? -4.168 -35.75 3.82 1 98.5 369 LEU B C 1
ATOM 5817 O O . LEU B 1 369 ? -5.199 -36.344 3.465 1 98.5 369 LEU B O 1
ATOM 5821 N N . ARG B 1 370 ? -3.742 -35.719 5.062 1 98.19 370 ARG B N 1
ATOM 5822 C CA . ARG B 1 370 ? -4.523 -36.375 6.121 1 98.19 370 ARG B CA 1
ATOM 5823 C C . ARG B 1 370 ? -5.887 -35.688 6.27 1 98.19 370 ARG B C 1
ATOM 5825 O O . ARG B 1 370 ? -6.906 -36.375 6.41 1 98.19 370 ARG B O 1
ATOM 5832 N N . ALA B 1 371 ? -5.871 -34.406 6.277 1 98.44 371 ALA B N 1
ATOM 5833 C CA . ALA B 1 371 ? -7.113 -33.656 6.426 1 98.44 371 ALA B CA 1
ATOM 5834 C C . ALA B 1 371 ? -8.047 -33.875 5.242 1 98.44 371 ALA B C 1
ATOM 5836 O O . ALA B 1 371 ? -9.25 -34.062 5.422 1 98.44 371 ALA B O 1
ATOM 5837 N N . LEU B 1 372 ? -7.508 -33.875 4.016 1 98 372 LEU B N 1
ATOM 5838 C CA . LEU B 1 372 ? -8.305 -34.094 2.816 1 98 372 LEU B CA 1
ATOM 5839 C C . LEU B 1 372 ? -8.922 -35.5 2.832 1 98 372 LEU B C 1
ATOM 5841 O O . LEU B 1 372 ? -10.102 -35.656 2.494 1 98 372 LEU B O 1
ATOM 5845 N N . LYS B 1 373 ? -8.156 -36.469 3.205 1 97 373 LYS B N 1
ATOM 5846 C CA . LYS B 1 373 ? -8.664 -37.812 3.283 1 97 373 LYS B CA 1
ATOM 5847 C C . LYS B 1 373 ? -9.797 -37.938 4.297 1 97 373 LYS B C 1
ATOM 5849 O O . LYS B 1 373 ? -10.828 -38.531 4.016 1 97 373 LYS B O 1
ATOM 5854 N N . ALA B 1 374 ? -9.641 -37.312 5.395 1 97 374 ALA B N 1
ATOM 5855 C CA . ALA B 1 374 ? -10.617 -37.375 6.473 1 97 374 ALA B CA 1
ATOM 5856 C C . ALA B 1 374 ? -11.945 -36.719 6.047 1 97 374 ALA B C 1
ATOM 5858 O O . ALA B 1 374 ? -13.016 -37.25 6.367 1 97 374 ALA B O 1
ATOM 5859 N N . VAL B 1 375 ? -11.859 -35.625 5.398 1 95.88 375 VAL B N 1
ATOM 5860 C CA . VAL B 1 375 ? -13.062 -34.875 5.035 1 95.88 375 VAL B CA 1
ATOM 5861 C C . VAL B 1 375 ? -13.719 -35.5 3.814 1 95.88 375 VAL B C 1
ATOM 5863 O O . VAL B 1 375 ? -14.93 -35.375 3.617 1 95.88 375 VAL B O 1
ATOM 5866 N N . THR B 1 376 ? -12.984 -36.188 2.988 1 92.38 376 THR B N 1
ATOM 5867 C CA . THR B 1 376 ? -13.508 -36.844 1.799 1 92.38 376 THR B CA 1
ATOM 5868 C C . THR B 1 376 ? -14.211 -38.125 2.172 1 92.38 376 THR B C 1
ATOM 5870 O O . THR B 1 376 ? -15.219 -38.5 1.563 1 92.38 376 THR B O 1
ATOM 5873 N N . ASP B 1 377 ? -13.734 -38.938 3.102 1 84.12 377 ASP B N 1
ATOM 5874 C CA . ASP B 1 377 ? -14.305 -40.219 3.525 1 84.12 377 ASP B CA 1
ATOM 5875 C C . ASP B 1 377 ? -15.617 -40 4.277 1 84.12 377 ASP B C 1
ATOM 5877 O O . ASP B 1 377 ? -16.453 -40.906 4.332 1 84.12 377 ASP B O 1
ATOM 5881 N N . MET B 1 378 ? -15.867 -38.844 4.707 1 70.44 378 MET B N 1
ATOM 5882 C CA . MET B 1 378 ? -17.109 -38.594 5.43 1 70.44 378 MET B CA 1
ATOM 5883 C C . MET B 1 378 ? -18.234 -38.219 4.465 1 70.44 378 MET B C 1
ATOM 5885 O O . MET B 1 378 ? -19.156 -37.5 4.816 1 70.44 378 MET B O 1
#

Foldseek 3Di:
DDDPVVVDDDDDDDFAEFAQDQGAADPQLVVLLPDDDDDQQDPVQLVLLVLLQVLLCQLLQHPFLLKGKAQFFLLLQLLLLLLQQDAAAAEEEFEEQADVSVSSQVSCVVRNYHYHYDYDHAQDEDDPVRVLVVCVVRLGQEYEEEQAHLLRQFGYDLAPVLVSQVVSNHAYEYECAAPRLQADDRCVVSNHAKYKYFCSAQLRHDGRMMIMGGHPSSVVSSVPDPDARPDLSSRSVLSSLCSVSDPDHRDDSDRHSRSRSSSSSVSSVVCVVCDSVNSNVLLQVLQVLLQVLCVVLPWDWSNNDPVGGRSFKTKTFDDPPDPVVVLQVCLCVPQSYHWDFHPDPRHVTIIMTGQHHPNSDNVNSVSVSVSNSVSVVD/DDDPVVVDDDDDDDFAEFAQDQGAADPQLVVLLPDDDDDQQDPVQLVLLVLLQVLLCQLLQHPFLLKGKAQFFLLLQLLLLLLQQDAAAAEEEFEEQDDVSVSSQVSCVVRNYHYHYDYDHAQDEDDPVRVLVVCVVRLGQEYEEEQAHLLRQFGYDLAPVLVSQVVSNHAYEYECAAPRLQADDRCVVSNHAKYKYFCRAQLRHDGRMMIMGGHPSSVVSSVPDPDARPDLSSRSVLSSLCSVSDPDHRDDSDRHSRSRSSSSSVSSVVCVVCDSVNSNVLLQVLQVLLQVLCVVLPWDWSNNDPVGGRSFKTKTFDDPPDPVVVLQVCLCVVQSYHWDFHPDPRHVTIIMTGQHHPNSHNVNSVSVSVSNSVSVVD

Sequence (756 aa):
MPPRALLQPCELRERYLFGPGPTNLLPSAQDALTMPMTGYLHADFTQIMDEVKAGLQYMFQTRNRFTMAITGSGHAAMEASLVNLLEHNEKLLVMENGMWGERAAEMGLRMGLRVNKICRPPGEVFTYEEIRQAIGIYEPRVLFVCHGESSTGALQPLDGLGELCSQHDCLLLVDMVMSLGATTAPVDMLGIDCAYSASQKVLSCPAGLSPITLSDRAMKRIFQRKTNPSSFYLDLALIGNYWGCFDEPRKYHHTACMPLVYAVRESLRNAVQEGLDNVIHRHESNAKHLYAGLKKVGFRMLVQDEDIRLPSLTGINVLPGQDWKQFIQRLFTEHNIEIAGGLGATVGKIYRIGLMGHNSTNENVTRILRALKAVTDMMPPRALLQPCELRERYLFGPGPTNLLPSAQDALTMPMTGYLHADFTQIMDEVKAGLQYMFQTRNRFTMAITGSGHAAMEASLVNLLEHNEKLLVMENGMWGERAAEMGLRMGLRVNKICRPPGEVFTYEEIRQAIGIYEPRVLFVCHGESSTGALQPLDGLGELCSQHDCLLLVDMVMSLGATTAPVDMLGIDCAYSASQKVLSCPAGLSPITLSDRAMKRIFQRKTNPSSFYLDLALIGNYWGCFDEPRKYHHTACMPLVYAVRESLRNAVQEGLDNVIHRHESNAKHLYAGLKKVGFRMLVQDEDIRLPSLTGINVLPGQDWKQFIQRLFTEHNIEIAGGLGATVGKIYRIGLMGHNSTNENVTRILRALKAVTDM

Solvent-accessible surface area (backbone atoms only — not comparable to full-atom values): 37756 Å² total; per-residue (Å²): 123,72,56,72,76,45,76,48,87,86,83,68,69,79,58,43,45,24,20,80,46,44,32,46,60,28,67,68,15,44,60,30,42,60,56,58,72,69,52,81,78,33,67,72,49,54,51,50,49,46,51,36,29,46,38,47,27,51,66,40,43,38,83,49,61,47,34,43,68,40,73,13,27,44,63,44,39,54,48,27,50,50,46,44,72,46,54,72,63,36,35,37,33,29,46,24,36,49,60,64,27,51,48,53,48,52,39,36,50,39,52,47,31,41,72,44,75,50,77,46,58,75,29,43,74,76,52,69,65,60,51,52,52,47,45,68,74,66,58,25,48,33,40,40,38,54,35,28,35,70,59,29,13,20,30,42,80,55,83,63,45,19,60,54,25,55,75,59,70,19,43,32,35,37,39,25,40,53,27,54,54,26,45,94,68,45,31,55,84,41,41,46,22,30,40,31,24,29,27,14,26,38,53,6,23,68,36,34,38,6,44,35,38,32,28,70,70,43,48,49,51,44,73,63,48,92,62,73,41,51,44,67,82,45,26,57,70,58,51,33,32,48,60,54,44,47,99,57,82,66,49,93,75,72,62,64,32,57,39,59,53,42,10,46,36,41,31,39,22,52,43,51,72,63,29,64,69,50,48,20,47,42,19,42,51,38,31,52,52,38,53,55,47,38,47,70,69,66,45,48,57,54,32,74,56,70,90,35,44,27,33,25,26,45,21,28,45,54,56,89,91,58,56,62,69,58,52,49,49,45,39,30,77,75,64,38,30,40,59,33,65,30,50,82,94,33,50,79,46,25,36,26,40,22,34,30,36,67,48,36,35,66,69,47,42,52,52,50,49,53,49,51,43,56,66,65,76,102,123,73,56,71,76,43,77,48,87,86,84,67,68,79,58,46,46,25,20,81,46,45,31,46,60,28,67,66,17,44,59,31,40,63,55,58,70,66,53,79,79,33,68,73,49,54,50,50,48,46,52,36,28,47,39,48,24,50,65,40,43,39,82,49,61,47,35,44,68,41,74,13,27,45,63,44,38,54,48,26,50,50,46,43,72,46,55,73,64,38,36,36,33,30,46,27,36,48,61,64,26,50,49,52,48,51,39,36,50,40,51,45,32,41,73,47,73,51,76,46,59,75,30,46,72,75,51,69,65,61,50,52,52,47,44,68,74,66,59,26,48,32,41,40,39,54,36,30,35,71,58,30,14,18,29,42,80,56,83,62,48,19,60,54,24,56,76,59,69,19,42,32,35,37,41,25,40,50,27,54,54,27,46,94,67,46,31,55,85,40,42,47,23,29,39,32,23,30,27,14,27,38,54,5,23,68,38,34,38,6,42,35,38,33,29,69,69,43,49,51,52,44,73,62,48,91,61,73,43,51,44,66,82,44,27,58,69,57,53,32,31,47,58,52,44,47,101,57,84,64,50,93,76,71,62,63,33,58,40,59,53,42,10,47,38,40,31,39,23,52,42,53,72,63,30,63,70,51,46,20,47,43,19,42,53,38,32,53,53,41,52,55,47,39,48,72,70,66,47,47,57,54,32,74,56,70,91,36,44,26,34,26,26,47,23,29,44,54,58,87,90,58,56,61,68,59,53,48,49,45,38,31,78,75,65,39,32,41,61,33,64,29,50,79,92,34,50,79,44,26,37,26,41,22,33,30,38,66,50,36,37,67,67,47,41,52,51,51,49,54,50,51,44,56,64,66,76,103

Organism: Trichuris trichiura (NCBI:txid36087)

Secondary structure (DSSP, 8-state):
---GGGGS-------EE-SSSPPPPPHHHHHHTTSPP--TT-HHHHHHHHHHHHHHHHHHT---SEEEEEES-HHHHHHHHHHHH--TT-EEEEEESSHHHHHHHHHHHHTT-EEEEEE--TT----HHHHHHHHHHH--SEEEEESEETTTTEE---TTHHHHHHHTT-EEEEE-TTTBTTB---HHHHT-SEEE--TTSTT---SSEEEEEE-HHHHHHHHT-SS--S-STT-HHHHHHHTT-SSS-----S---HHHHHHHHHHHHHHHHH-HHHHHHHHHHHHHHHHHHHHHHT--BS---GGGB-TTEEEEEPPTT--HHHHHHHHHHHH-EE-EE--GGGTTTEEEEE--GGG-SHHHHHHHHHHHHHHHH-/---GGGGS-------EE-SSSPPPPPHHHHHHTTSPP--TT-HHHHHHHHHHHHHHHHHHT---SEEEEEES-HHHHHHHHHHHH--TT-EEEEEESSHHHHHHHHHHHHTT-EEEEEE--TT----HHHHHHHHHHH--SEEEEESEETTTTEE---TTHHHHHHHTT-EEEEE-TTTBTTB---HHHHT-SEEE--TTTTT---SSEEEEEE-HHHHHHHHT-SS--S-STT-HHHHHHHTT-SSS-----S---HHHHHHHHHHHHHHHHH-HHHHHHHHHHHHHHHHHHHHHHT--BS---GGGB-TTEEEEEPPTT--HHHHHHHHHHHH-EE-EE--GGGTTTEEEEE--GGG-SHHHHHHHHHHHHHHHH-

Nearest PDB structures (foldseek):
  2yob-assembly1_B  TM=9.911E-01  e=8.695E-54  Homo sapiens
  5luc-assembly1_A  TM=9.905E-01  e=1.458E-53  Homo sapiens
  6rv0-assembly1_A-2  TM=9.903E-01  e=7.651E-52  Homo sapiens
  4cbs-assembly1_A-2  TM=9.917E-01  e=1.080E-51  Homo sapiens
  3kgw-assembly1_A  TM=9.917E-01  e=1.283E-51  Mus musculus

InterPro domains:
  IPR000192 Aminotransferase class V domain [PF00266] (38-366)
  IPR015421 Pyridoxal phosphate-dependent transferase, major domain [G3DSA:3.40.640.10] (26-274)
  IPR015422 Pyridoxal phosphate-dependent transferase, small domain [G3DSA:3.90.1150.10] (14-373)
  IPR015424 Pyridoxal phosphate-dependent transferase [SSF53383] (4-375)
  IPR020578 Aminotransferase class-V, pyridoxal-phosphate binding site [PS00595] (192-212)
  IPR024169 Serine-pyruvate aminotransferase/2-aminoethylphosphonate-pyruvate transaminase [PIRSF000524] (14-376)

pLDDT: mean 97.4, std 2.7, range [70.44, 99.0]